Protein AF-0000000080311191 (afdb_homodimer)

pLDDT: mean 95.96, std 3.62, range [66.81, 98.94]

Organism: NCBI:txid927083

Nearest PDB structures (foldseek):
  8jsv-assembly5_J  TM=9.341E-01  e=1.215E-24  Leptospira interrogans serovar Pomona
  3ky8-assembly1_B  TM=8.352E-01  e=1.636E-12  Shewanella loihica PV-4
  3jtw-assembly1_A-2  TM=8.014E-01  e=1.198E-12  Pediococcus pentosaceus ATCC 25745
  2gd9-assembly1_B  TM=8.438E-01  e=2.868E-12  Bacillus subtilis
  1d1g-assembly1_B  TM=8.052E-01  e=1.062E-11  Thermotoga maritima

Solvent-accessible surface area (backbone atoms only — not comparable to full-atom values): 21748 Å² total; per-residue (Å²): 110,22,42,34,31,38,39,40,46,26,30,66,65,30,34,43,60,70,54,43,15,50,76,69,57,45,71,95,75,36,81,65,32,3,52,49,40,80,49,67,45,68,57,50,48,51,52,53,50,56,58,56,71,49,54,61,30,36,45,28,20,54,69,46,42,54,55,46,57,72,45,44,80,73,50,72,57,78,80,37,72,59,38,48,48,65,58,62,33,45,33,38,30,52,42,92,81,61,82,76,50,84,51,64,54,38,39,55,52,70,80,57,62,70,62,46,48,60,53,48,28,60,73,36,78,46,26,41,34,28,57,60,23,65,74,51,43,53,56,38,57,72,64,70,58,57,45,32,38,39,42,36,34,33,46,32,36,57,36,65,69,57,46,76,61,48,79,69,38,72,55,26,22,40,42,55,77,45,74,51,69,30,95,65,29,32,40,38,34,35,33,30,65,73,49,66,68,62,67,34,64,64,66,80,129,111,21,41,34,33,38,39,41,46,25,30,66,66,30,33,41,59,71,55,42,15,50,76,71,56,45,71,95,74,36,80,65,31,3,54,49,40,81,49,67,47,68,56,48,48,50,52,52,50,56,57,56,71,50,54,60,31,37,47,29,17,52,69,44,42,55,55,45,58,72,45,43,79,73,50,71,58,79,81,36,72,59,37,49,47,64,59,61,31,46,33,38,30,52,41,91,82,60,82,74,50,85,51,65,56,38,41,53,52,71,81,58,62,69,62,46,49,58,52,49,28,61,73,36,78,47,25,41,35,28,58,60,21,64,75,51,44,54,57,38,57,72,64,70,58,58,46,33,39,38,41,35,34,33,44,32,36,59,37,64,69,55,45,77,62,49,81,69,38,73,55,26,22,39,41,56,77,45,73,51,69,31,94,66,29,32,41,39,34,34,33,29,65,72,48,68,68,61,66,33,65,64,67,80,130

Radius of gyration: 22.91 Å; Cα contacts (8 Å, |Δi|>4): 943; chains: 2; bounding box: 46×67×55 Å

Structure (mmCIF, N/CA/C/O backbone):
data_AF-0000000080311191-model_v1
#
loop_
_entity.id
_entity.type
_entity.pdbx_description
1 polymer 'Dihydrofolate reductase'
#
loop_
_atom_site.group_PDB
_atom_site.id
_atom_site.type_symbol
_atom_site.label_atom_id
_atom_site.label_alt_id
_atom_site.label_comp_id
_atom_site.label_asym_id
_atom_site.label_entity_id
_atom_site.label_seq_id
_atom_site.pdbx_PDB_ins_code
_atom_site.Cartn_x
_atom_site.Cartn_y
_atom_site.Cartn_z
_atom_site.occupancy
_atom_site.B_iso_or_equiv
_atom_site.auth_seq_id
_atom_site.auth_comp_id
_atom_site.auth_asym_id
_atom_site.auth_atom_id
_atom_site.pdbx_PDB_model_num
ATOM 1 N N . MET A 1 1 ? -13.078 -27.438 1.357 1 89.62 1 MET A N 1
ATOM 2 C CA . MET A 1 1 ? -12.82 -26.688 0.135 1 89.62 1 MET A CA 1
ATOM 3 C C . MET A 1 1 ? -11.516 -25.906 0.242 1 89.62 1 MET A C 1
ATOM 5 O O . MET A 1 1 ? -11.219 -25.328 1.286 1 89.62 1 MET A O 1
ATOM 9 N N . GLY A 1 2 ? -10.664 -26 -0.816 1 95.06 2 GLY A N 1
ATOM 10 C CA . GLY A 1 2 ? -9.391 -25.312 -0.801 1 95.06 2 GLY A CA 1
ATOM 11 C C . GLY A 1 2 ? -9.523 -23.797 -0.894 1 95.06 2 GLY A C 1
ATOM 12 O O . GLY A 1 2 ? -10.609 -23.281 -1.166 1 95.06 2 GLY A O 1
ATOM 13 N N . LYS A 1 3 ? -8.438 -23.109 -0.559 1 97.44 3 LYS A N 1
ATOM 14 C CA . LYS A 1 3 ? -8.383 -21.656 -0.643 1 97.44 3 LYS A CA 1
ATOM 15 C C . LYS A 1 3 ? -7.656 -21.203 -1.904 1 97.44 3 LYS A C 1
ATOM 17 O O . LYS A 1 3 ? -6.656 -21.797 -2.301 1 97.44 3 LYS A O 1
ATOM 22 N N . LEU A 1 4 ? -8.195 -20.172 -2.537 1 98.5 4 LEU A N 1
ATOM 23 C CA . LEU A 1 4 ? -7.441 -19.453 -3.568 1 98.5 4 LEU A CA 1
ATOM 24 C C . LEU A 1 4 ? -6.617 -18.328 -2.963 1 98.5 4 LEU A C 1
ATOM 26 O O . LEU A 1 4 ? -7.172 -17.391 -2.387 1 98.5 4 LEU A O 1
ATOM 30 N N . THR A 1 5 ? -5.297 -18.438 -3.074 1 98.69 5 THR A N 1
ATOM 31 C CA . THR A 1 5 ? -4.406 -17.438 -2.479 1 98.69 5 THR A CA 1
ATOM 32 C C . THR A 1 5 ? -3.576 -16.75 -3.553 1 98.69 5 THR A C 1
ATOM 34 O O . THR A 1 5 ? -3.188 -17.359 -4.543 1 98.69 5 THR A O 1
ATOM 37 N N . VAL A 1 6 ? -3.361 -15.477 -3.396 1 98.56 6 VAL A N 1
ATOM 38 C CA . VAL A 1 6 ? -2.59 -14.641 -4.316 1 98.56 6 VAL A CA 1
ATOM 39 C C . VAL A 1 6 ? -1.327 -14.141 -3.623 1 98.56 6 VAL A C 1
ATOM 41 O O . VAL A 1 6 ? -1.38 -13.688 -2.477 1 98.56 6 VAL A O 1
ATOM 44 N N . THR A 1 7 ? -0.216 -14.25 -4.27 1 98.75 7 THR A N 1
ATOM 45 C CA . THR A 1 7 ? 1.064 -13.758 -3.773 1 98.75 7 THR A CA 1
ATOM 46 C C . THR A 1 7 ? 1.664 -12.742 -4.746 1 98.75 7 THR A C 1
ATOM 48 O O . THR A 1 7 ? 1.815 -13.031 -5.934 1 98.75 7 THR A O 1
ATOM 51 N N . THR A 1 8 ? 1.991 -11.578 -4.246 1 98.31 8 THR A N 1
ATOM 52 C CA . THR A 1 8 ? 2.479 -10.523 -5.125 1 98.31 8 THR A CA 1
ATOM 53 C C . THR A 1 8 ? 3.598 -9.734 -4.449 1 98.31 8 THR A C 1
ATOM 55 O O . THR A 1 8 ? 3.562 -9.508 -3.238 1 98.31 8 THR A O 1
ATOM 58 N N . PHE A 1 9 ? 4.637 -9.414 -5.23 1 98.62 9 PHE A N 1
ATOM 59 C CA . PHE A 1 9 ? 5.566 -8.336 -4.906 1 98.62 9 PHE A CA 1
ATOM 60 C C . PHE A 1 9 ? 5.008 -6.988 -5.344 1 98.62 9 PHE A C 1
ATOM 62 O O . PHE A 1 9 ? 4.668 -6.805 -6.516 1 98.62 9 PHE A O 1
ATOM 69 N N . VAL A 1 10 ? 4.941 -6.078 -4.418 1 98.62 10 VAL A N 1
ATOM 70 C CA . VAL A 1 10 ? 4.273 -4.828 -4.762 1 98.62 10 VAL A CA 1
ATOM 71 C C . VAL A 1 10 ? 5.039 -3.65 -4.16 1 98.62 10 VAL A C 1
ATOM 73 O O . VAL A 1 10 ? 5.551 -3.742 -3.043 1 98.62 10 VAL A O 1
ATOM 76 N N . THR A 1 11 ? 5.141 -2.525 -4.906 1 98.5 11 THR A N 1
ATOM 77 C CA . THR A 1 11 ? 5.719 -1.29 -4.391 1 98.5 11 THR A CA 1
ATOM 78 C C . THR A 1 11 ? 4.73 -0.569 -3.477 1 98.5 11 THR A C 1
ATOM 80 O O . THR A 1 11 ? 3.568 -0.965 -3.377 1 98.5 11 THR A O 1
ATOM 83 N N . LEU A 1 12 ? 5.23 0.477 -2.836 1 97.94 12 LEU A N 1
ATOM 84 C CA . LEU A 1 12 ? 4.379 1.258 -1.944 1 97.94 12 LEU A CA 1
ATOM 85 C C . LEU A 1 12 ? 3.242 1.917 -2.719 1 97.94 12 LEU A C 1
ATOM 87 O O . LEU A 1 12 ? 2.15 2.111 -2.182 1 97.94 12 LEU A O 1
ATOM 91 N N . ASP A 1 13 ? 3.512 2.244 -3.99 1 97.44 13 ASP A N 1
ATOM 92 C CA . ASP A 1 13 ? 2.479 2.877 -4.805 1 97.44 13 ASP A CA 1
ATOM 93 C C . ASP A 1 13 ? 1.676 1.835 -5.582 1 97.44 13 ASP A C 1
ATOM 95 O O . ASP A 1 13 ? 0.903 2.18 -6.477 1 97.44 13 ASP A O 1
ATOM 99 N N . GLY A 1 14 ? 1.895 0.522 -5.352 1 97.44 14 GLY A N 1
ATOM 100 C CA . GLY A 1 14 ? 0.974 -0.515 -5.789 1 97.44 14 GLY A CA 1
ATOM 101 C C . GLY A 1 14 ? 1.412 -1.198 -7.07 1 97.44 14 GLY A C 1
ATOM 102 O O . GLY A 1 14 ? 0.668 -2.004 -7.637 1 97.44 14 GLY A O 1
ATOM 103 N N . VAL A 1 15 ? 2.607 -0.903 -7.578 1 97.06 15 VAL A N 1
ATOM 104 C CA . VAL A 1 15 ? 3.109 -1.522 -8.805 1 97.06 15 VAL A CA 1
ATOM 105 C C . VAL A 1 15 ? 3.6 -2.938 -8.5 1 97.06 15 VAL A C 1
ATOM 107 O O . VAL A 1 15 ? 4.328 -3.154 -7.531 1 97.06 15 VAL A O 1
ATOM 110 N N . MET A 1 16 ? 3.17 -3.881 -9.312 1 97.19 16 MET A N 1
ATOM 111 C CA . MET A 1 16 ? 3.566 -5.266 -9.078 1 97.19 16 MET A CA 1
ATOM 112 C C . MET A 1 16 ? 4.422 -5.789 -10.227 1 97.19 16 MET A C 1
ATOM 114 O O . MET A 1 16 ? 4.195 -5.434 -11.383 1 97.19 16 MET A O 1
ATOM 118 N N . GLN A 1 17 ? 5.449 -6.527 -9.945 1 94.69 17 GLN A N 1
ATOM 119 C CA . GLN A 1 17 ? 6.363 -7.16 -10.891 1 94.69 17 GLN A CA 1
ATOM 120 C C . GLN A 1 17 ? 6.941 -8.453 -10.32 1 94.69 17 GLN A C 1
ATOM 122 O O . GLN A 1 17 ? 6.945 -8.648 -9.102 1 94.69 17 GLN A O 1
ATOM 127 N N . GLY A 1 18 ? 7.34 -9.422 -11.188 1 94.56 18 GLY A N 1
ATOM 128 C CA . GLY A 1 18 ? 8.141 -10.555 -10.758 1 94.56 18 GLY A CA 1
ATOM 129 C C . GLY A 1 18 ? 9.547 -10.172 -10.336 1 94.56 18 GLY A C 1
ATOM 130 O O . GLY A 1 18 ? 9.984 -9.039 -10.57 1 94.56 18 GLY A O 1
ATOM 131 N N . PRO A 1 19 ? 10.211 -11.062 -9.703 1 93.44 19 PRO A N 1
ATOM 132 C CA . PRO A 1 19 ? 11.531 -10.766 -9.156 1 93.44 19 PRO A CA 1
ATOM 133 C C . PRO A 1 19 ? 12.656 -10.953 -10.172 1 93.44 19 PRO A C 1
ATOM 135 O O . PRO A 1 19 ? 13.828 -10.797 -9.836 1 93.44 19 PRO A O 1
ATOM 138 N N . GLY A 1 20 ? 12.383 -11.305 -11.406 1 90.69 20 GLY A N 1
ATOM 139 C CA . GLY A 1 20 ? 13.328 -11.805 -12.391 1 90.69 20 GLY A CA 1
ATOM 140 C C . GLY A 1 20 ? 14.469 -10.836 -12.656 1 90.69 20 GLY A C 1
ATOM 141 O O . GLY A 1 20 ? 15.633 -11.148 -12.383 1 90.69 20 GLY A O 1
ATOM 142 N N . GLY A 1 21 ? 14.141 -9.672 -13.289 1 94.25 21 GLY A N 1
ATOM 143 C CA . GLY A 1 21 ? 15.148 -8.695 -13.664 1 94.25 21 GLY A CA 1
ATOM 144 C C . GLY A 1 21 ? 14.602 -7.574 -14.523 1 94.25 21 GLY A C 1
ATOM 145 O O . GLY A 1 21 ? 13.398 -7.492 -14.758 1 94.25 21 GLY A O 1
ATOM 146 N N . PRO A 1 22 ? 15.578 -6.758 -14.984 1 94.75 22 PRO A N 1
ATOM 147 C CA . PRO A 1 22 ? 15.188 -5.543 -15.703 1 94.75 22 PRO A CA 1
ATOM 148 C C . PRO A 1 22 ? 14.43 -5.84 -17 1 94.75 22 PRO A C 1
ATOM 150 O O . PRO A 1 22 ? 13.594 -5.039 -17.422 1 94.75 22 PRO A O 1
ATOM 153 N N . ASP A 1 23 ? 14.664 -7.012 -17.578 1 92.88 23 ASP A N 1
ATOM 154 C CA . ASP A 1 23 ? 14.094 -7.262 -18.891 1 92.88 23 ASP A CA 1
ATOM 155 C C . ASP A 1 23 ? 12.992 -8.312 -18.812 1 92.88 23 ASP A C 1
ATOM 157 O O . ASP A 1 23 ? 12.508 -8.789 -19.844 1 92.88 23 ASP A O 1
ATOM 161 N N . GLU A 1 24 ? 12.578 -8.695 -17.656 1 92.31 24 GLU A N 1
ATOM 162 C CA . GLU A 1 24 ? 11.617 -9.781 -17.5 1 92.31 24 GLU A CA 1
ATOM 163 C C . GLU A 1 24 ? 10.266 -9.414 -18.125 1 92.31 24 GLU A C 1
ATOM 165 O O . GLU A 1 24 ? 9.602 -10.266 -18.719 1 92.31 24 GLU A O 1
ATOM 170 N N . ASP A 1 25 ? 9.859 -8.227 -18 1 93.31 25 ASP A N 1
ATOM 171 C CA . ASP A 1 25 ? 8.586 -7.727 -18.5 1 93.31 25 ASP A CA 1
ATOM 172 C C . ASP A 1 25 ? 8.672 -6.246 -18.859 1 93.31 25 ASP A C 1
ATOM 174 O O . ASP A 1 25 ? 8.562 -5.383 -17.984 1 93.31 25 ASP A O 1
ATOM 178 N N . ARG A 1 26 ? 8.734 -5.984 -20.094 1 93.81 26 ARG A N 1
ATOM 179 C CA . ARG A 1 26 ? 8.867 -4.621 -20.594 1 93.81 26 ARG A CA 1
ATOM 180 C C . ARG A 1 26 ? 7.555 -4.141 -21.203 1 93.81 26 ARG A C 1
ATOM 182 O O . ARG A 1 26 ? 7.508 -3.078 -21.828 1 93.81 26 ARG A O 1
ATOM 189 N N . ARG A 1 27 ? 6.559 -4.984 -21.156 1 90.81 27 ARG A N 1
ATOM 190 C CA . ARG A 1 27 ? 5.273 -4.621 -21.734 1 90.81 27 ARG A CA 1
ATOM 191 C C . ARG A 1 27 ? 4.801 -3.266 -21.219 1 90.81 27 ARG A C 1
ATOM 193 O O . ARG A 1 27 ? 5.113 -2.879 -20.094 1 90.81 27 ARG A O 1
ATOM 200 N N . ASP A 1 28 ? 4.102 -2.514 -22.047 1 91 28 ASP A N 1
ATOM 201 C CA . ASP A 1 28 ? 3.521 -1.198 -21.797 1 91 28 ASP A CA 1
ATOM 202 C C . ASP A 1 28 ? 4.605 -0.174 -21.469 1 91 28 ASP A C 1
ATOM 204 O O . ASP A 1 28 ? 4.379 0.748 -20.688 1 91 28 ASP A O 1
ATOM 208 N N . GLY A 1 29 ? 5.867 -0.418 -22 1 93.5 29 GLY A N 1
ATOM 209 C CA . GLY A 1 29 ? 6.957 0.531 -21.844 1 93.5 29 GLY A CA 1
ATOM 210 C C . GLY A 1 29 ? 7.547 0.541 -20.453 1 93.5 29 GLY A C 1
ATOM 211 O O . GLY A 1 29 ? 8.219 1.5 -20.062 1 93.5 29 GLY A O 1
ATOM 212 N N . PHE A 1 30 ? 7.332 -0.498 -19.703 1 96.31 30 PHE A N 1
ATOM 213 C CA . PHE A 1 30 ? 7.812 -0.556 -18.328 1 96.31 30 PHE A CA 1
ATOM 214 C C . PHE A 1 30 ? 9.336 -0.636 -18.297 1 96.31 30 PHE A C 1
ATOM 216 O O . PHE A 1 30 ? 9.938 -1.49 -18.953 1 96.31 30 PHE A O 1
ATOM 223 N N . THR A 1 31 ? 10.031 0.22 -17.438 1 95.62 31 THR A N 1
ATOM 224 C CA . THR A 1 31 ? 11.484 0.339 -17.5 1 95.62 31 THR A CA 1
ATOM 225 C C . THR A 1 31 ? 12.102 0.043 -16.141 1 95.62 31 THR A C 1
ATOM 227 O O . THR A 1 31 ? 13.297 0.238 -15.938 1 95.62 31 THR A O 1
ATOM 230 N N . HIS A 1 32 ? 11.305 -0.462 -15.195 1 97.06 32 HIS A N 1
ATOM 231 C CA . HIS A 1 32 ? 11.797 -0.554 -13.828 1 97.06 32 HIS A CA 1
ATOM 232 C C . HIS A 1 32 ? 11.891 -2.006 -13.367 1 97.06 32 HIS A C 1
ATOM 234 O O . HIS A 1 32 ? 11.781 -2.295 -12.172 1 97.06 32 HIS A O 1
ATOM 240 N N . GLY A 1 33 ? 11.984 -2.957 -14.312 1 96.94 33 GLY A N 1
ATOM 241 C CA . GLY A 1 33 ? 12.164 -4.352 -13.938 1 96.94 33 GLY A CA 1
ATOM 242 C C . GLY A 1 33 ? 13.391 -4.578 -13.078 1 96.94 33 GLY A C 1
ATOM 243 O O . GLY A 1 33 ? 14.414 -3.918 -13.258 1 96.94 33 GLY A O 1
ATOM 244 N N . GLY A 1 34 ? 13.281 -5.531 -12.133 1 97.75 34 GLY A N 1
ATOM 245 C CA . GLY A 1 34 ? 14.422 -5.902 -11.305 1 97.75 34 GLY A CA 1
ATOM 246 C C . GLY A 1 34 ? 14.461 -5.16 -9.977 1 97.75 34 GLY A C 1
ATOM 247 O O . GLY A 1 34 ? 15.375 -5.371 -9.172 1 97.75 34 GLY A O 1
ATOM 248 N N . TRP A 1 35 ? 13.469 -4.367 -9.672 1 97.94 35 TRP A N 1
ATOM 249 C CA . TRP A 1 35 ? 13.461 -3.531 -8.477 1 97.94 35 TRP A CA 1
ATOM 250 C C . TRP A 1 35 ? 13.312 -4.383 -7.215 1 97.94 35 TRP A C 1
ATOM 252 O O . TRP A 1 35 ? 13.602 -3.922 -6.109 1 97.94 35 TRP A O 1
ATOM 262 N N . VAL A 1 36 ? 12.93 -5.629 -7.305 1 98.25 36 VAL A N 1
ATOM 263 C CA . VAL A 1 36 ? 12.758 -6.547 -6.184 1 98.25 36 VAL A CA 1
ATOM 264 C C . VAL A 1 36 ? 14.125 -7 -5.676 1 98.25 36 VAL A C 1
ATOM 266 O O . VAL A 1 36 ? 14.32 -7.188 -4.473 1 98.25 36 VAL A O 1
ATOM 269 N N . VAL A 1 37 ? 15.07 -7.141 -6.504 1 98.06 37 VAL A N 1
ATOM 270 C CA . VAL A 1 37 ? 16.297 -7.906 -6.301 1 98.06 37 VAL A CA 1
ATOM 271 C C . VAL A 1 37 ? 17.109 -7.297 -5.16 1 98.06 37 VAL A C 1
ATOM 273 O O . VAL A 1 37 ? 17.547 -8.008 -4.254 1 98.06 37 VAL A O 1
ATOM 276 N N . PRO A 1 38 ? 17.25 -6.016 -5.07 1 97.69 38 PRO A N 1
ATOM 277 C CA . PRO A 1 38 ? 18.078 -5.434 -4.012 1 97.69 38 PRO A CA 1
ATOM 278 C C . PRO A 1 38 ? 17.516 -5.676 -2.615 1 97.69 38 PRO A C 1
ATOM 280 O O . PRO A 1 38 ? 18.219 -5.496 -1.617 1 97.69 38 PRO A O 1
ATOM 283 N N . TYR A 1 39 ? 16.297 -6.125 -2.557 1 98.19 39 TYR A N 1
ATOM 284 C CA . TYR A 1 39 ? 15.633 -6.215 -1.262 1 98.19 39 TYR A CA 1
ATOM 285 C C . TYR A 1 39 ? 15.461 -7.672 -0.839 1 98.19 39 TYR A C 1
ATOM 287 O O . TYR A 1 39 ? 14.945 -7.949 0.247 1 98.19 39 TYR A O 1
ATOM 295 N N . PHE A 1 40 ? 15.836 -8.547 -1.646 1 98 40 PHE A N 1
ATOM 296 C CA . PHE A 1 40 ? 15.539 -9.953 -1.392 1 98 40 PHE A CA 1
ATOM 297 C C . PHE A 1 40 ? 16.516 -10.531 -0.37 1 98 40 PHE A C 1
ATOM 299 O O . PHE A 1 40 ? 17.562 -11.062 -0.736 1 98 40 PHE A O 1
ATOM 306 N N . ASP A 1 41 ? 16.172 -10.531 0.887 1 98.12 41 ASP A N 1
ATOM 307 C CA . ASP A 1 41 ? 17 -11.086 1.96 1 98.12 41 ASP A CA 1
ATOM 308 C C . ASP A 1 41 ? 16.453 -12.422 2.443 1 98.12 41 ASP A C 1
ATOM 310 O O . ASP A 1 41 ? 15.547 -12.984 1.834 1 98.12 41 ASP A O 1
ATOM 314 N N . ASP A 1 42 ? 17 -12.969 3.502 1 98.12 42 ASP A N 1
ATOM 315 C CA . ASP A 1 42 ? 16.625 -14.297 3.998 1 98.12 42 ASP A CA 1
ATOM 316 C C . ASP A 1 42 ? 15.203 -14.289 4.559 1 98.12 42 ASP A C 1
ATOM 318 O O . ASP A 1 42 ? 14.469 -15.266 4.41 1 98.12 42 ASP A O 1
ATOM 322 N N . ALA A 1 43 ? 14.867 -13.219 5.215 1 98.5 43 ALA A N 1
ATOM 323 C CA . ALA A 1 43 ? 13.531 -13.125 5.801 1 98.5 43 ALA A CA 1
ATOM 324 C C . ALA A 1 43 ? 12.453 -13.164 4.723 1 98.5 43 ALA A C 1
ATOM 326 O O . ALA A 1 43 ? 11.445 -13.867 4.867 1 98.5 43 ALA A O 1
ATOM 327 N N . LEU A 1 44 ? 12.656 -12.398 3.676 1 98.31 44 LEU A N 1
ATOM 328 C CA . LEU A 1 44 ? 11.727 -12.414 2.551 1 98.31 44 LEU A CA 1
ATOM 329 C C . LEU A 1 44 ? 11.68 -13.805 1.912 1 98.31 44 LEU A C 1
ATOM 331 O O . LEU A 1 44 ? 10.602 -14.312 1.605 1 98.31 44 LEU A O 1
ATOM 335 N N . GLY A 1 45 ? 12.844 -14.344 1.704 1 98.06 45 GLY A N 1
ATOM 336 C CA . GLY A 1 45 ? 12.906 -15.695 1.175 1 98.06 45 GLY A CA 1
ATOM 337 C C . GLY A 1 45 ? 12.141 -16.703 2.018 1 98.06 45 GLY A C 1
ATOM 338 O O . GLY A 1 45 ? 11.414 -17.547 1.482 1 98.06 45 GLY A O 1
ATOM 339 N N . ALA A 1 46 ? 12.305 -16.641 3.297 1 98.38 46 ALA A N 1
ATOM 340 C CA . ALA A 1 46 ? 11.602 -17.547 4.207 1 98.38 46 ALA A CA 1
ATOM 341 C C . ALA A 1 46 ? 10.094 -17.375 4.09 1 98.38 46 ALA A C 1
ATOM 343 O O . ALA A 1 46 ? 9.344 -18.359 4.16 1 98.38 46 ALA A O 1
ATOM 344 N N . PHE A 1 47 ? 9.656 -16.188 3.979 1 98.69 47 PHE A N 1
ATOM 345 C CA . PHE A 1 47 ? 8.234 -15.922 3.783 1 98.69 47 PHE A CA 1
ATOM 346 C C . PHE A 1 47 ? 7.73 -16.578 2.506 1 98.69 47 PHE A C 1
ATOM 348 O O . PHE A 1 47 ? 6.688 -17.234 2.512 1 98.69 47 PHE A O 1
ATOM 355 N N . VAL A 1 48 ? 8.453 -16.406 1.386 1 98.38 48 VAL A N 1
ATOM 356 C CA . VAL A 1 48 ? 8.078 -17 0.101 1 98.38 48 VAL A CA 1
ATOM 357 C C . VAL A 1 48 ? 8.055 -18.516 0.213 1 98.38 48 VAL A C 1
ATOM 359 O O . VAL A 1 48 ? 7.105 -19.156 -0.227 1 98.38 48 VAL A O 1
ATOM 362 N N . VAL A 1 49 ? 9.047 -19.062 0.841 1 98.31 49 VAL A N 1
ATOM 363 C CA . VAL A 1 49 ? 9.117 -20.5 1.022 1 98.31 49 VAL A CA 1
ATOM 364 C C . VAL A 1 49 ? 7.926 -20.984 1.845 1 98.31 49 VAL A C 1
ATOM 366 O O . VAL A 1 49 ? 7.34 -22.031 1.551 1 98.31 49 VAL A O 1
ATOM 369 N N . ASP A 1 50 ? 7.594 -20.281 2.873 1 98.5 50 ASP A N 1
ATOM 370 C CA . ASP A 1 50 ? 6.434 -20.625 3.689 1 98.5 50 ASP A CA 1
ATOM 371 C C . ASP A 1 50 ? 5.164 -20.656 2.846 1 98.5 50 ASP A C 1
ATOM 373 O O . ASP A 1 50 ? 4.34 -21.562 2.996 1 98.5 50 ASP A O 1
ATOM 377 N N . VAL A 1 51 ? 4.957 -19.703 1.967 1 98.5 51 VAL A N 1
ATOM 378 C CA . VAL A 1 51 ? 3.805 -19.688 1.07 1 98.5 51 VAL A CA 1
ATOM 379 C C . VAL A 1 51 ? 3.795 -20.953 0.22 1 98.5 51 VAL A C 1
ATOM 381 O O . VAL A 1 51 ? 2.781 -21.641 0.148 1 98.5 51 VAL A O 1
ATOM 384 N N . PHE A 1 52 ? 4.898 -21.266 -0.366 1 98.38 52 PHE A N 1
ATOM 385 C CA . PHE A 1 52 ? 4.992 -22.406 -1.271 1 98.38 52 PHE A CA 1
ATOM 386 C C . PHE A 1 52 ? 4.781 -23.719 -0.517 1 98.38 52 PHE A C 1
ATOM 388 O O . PHE A 1 52 ? 4.387 -24.719 -1.107 1 98.38 52 PHE A O 1
ATOM 395 N N . SER A 1 53 ? 5.062 -23.734 0.736 1 98 53 SER A N 1
ATOM 396 C CA . SER A 1 53 ? 4.934 -24.953 1.522 1 98 53 SER A CA 1
ATOM 397 C C . SER A 1 53 ? 3.479 -25.391 1.638 1 98 53 SER A C 1
ATOM 399 O O . SER A 1 53 ? 3.193 -26.547 1.943 1 98 53 SER A O 1
ATOM 401 N N . ARG A 1 54 ? 2.545 -24.547 1.304 1 98.06 54 ARG A N 1
ATOM 402 C CA . ARG A 1 54 ? 1.125 -24.781 1.531 1 98.06 54 ARG A CA 1
ATOM 403 C C . ARG A 1 54 ? 0.415 -25.141 0.229 1 98.06 54 ARG A C 1
ATOM 405 O O . ARG A 1 54 ? -0.78 -25.438 0.23 1 98.06 54 ARG A O 1
ATOM 412 N N . VAL A 1 55 ? 1.095 -25.219 -0.838 1 98.5 55 VAL A N 1
ATOM 413 C CA . VAL A 1 55 ? 0.481 -25.266 -2.162 1 98.5 55 VAL A CA 1
ATOM 414 C C . VAL A 1 55 ? 0.049 -26.688 -2.492 1 98.5 55 VAL A C 1
ATOM 416 O O . VAL A 1 55 ? 0.769 -27.641 -2.199 1 98.5 55 VAL A O 1
ATOM 419 N N . ASP A 1 56 ? -1.172 -26.812 -3.072 1 98.56 56 ASP A N 1
ATOM 420 C CA . ASP A 1 56 ? -1.594 -28.062 -3.723 1 98.56 56 ASP A CA 1
ATOM 421 C C . ASP A 1 56 ? -1.466 -27.953 -5.238 1 98.56 56 ASP A C 1
ATOM 423 O O . ASP A 1 56 ? -1.182 -28.938 -5.914 1 98.56 56 ASP A O 1
ATOM 427 N N . ALA A 1 57 ? -1.747 -26.781 -5.742 1 98.75 57 ALA A N 1
ATOM 428 C CA . ALA A 1 57 ? -1.724 -26.547 -7.184 1 98.75 57 ALA A CA 1
ATOM 429 C C . ALA A 1 57 ? -1.562 -25.047 -7.48 1 98.75 57 ALA A C 1
ATOM 431 O O . ALA A 1 57 ? -1.774 -24.219 -6.605 1 98.75 57 ALA A O 1
ATOM 432 N N . PHE A 1 58 ? -1.228 -24.828 -8.727 1 98.75 58 PHE A N 1
ATOM 433 C CA . PHE A 1 58 ? -1.008 -23.453 -9.156 1 98.75 58 PHE A CA 1
ATOM 434 C C . PHE A 1 58 ? -2.045 -23.047 -10.195 1 98.75 58 PHE A C 1
ATOM 436 O O . PHE A 1 58 ? -2.494 -23.875 -10.992 1 98.75 58 PHE A O 1
ATOM 443 N N . LEU A 1 59 ? -2.461 -21.812 -10.148 1 98.75 59 LEU A N 1
ATOM 444 C CA . LEU A 1 59 ? -3.26 -21.125 -11.148 1 98.75 59 LEU A CA 1
ATOM 445 C C . LEU A 1 59 ? -2.502 -19.922 -11.719 1 98.75 59 LEU A C 1
ATOM 447 O O . LEU A 1 59 ? -2.26 -18.938 -11.016 1 98.75 59 LEU A O 1
ATOM 451 N N . LEU A 1 60 ? -2.121 -20 -13 1 98.44 60 LEU A N 1
ATOM 452 C CA . LEU A 1 60 ? -1.227 -19 -13.586 1 98.44 60 LEU A CA 1
ATOM 453 C C . LEU A 1 60 ? -1.854 -18.359 -14.82 1 98.44 60 LEU A C 1
ATOM 455 O O . LEU A 1 60 ? -2.498 -19.047 -15.617 1 98.44 60 LEU A O 1
ATOM 459 N N . GLY A 1 61 ? -1.69 -17.031 -14.898 1 97.5 61 GLY A N 1
ATOM 460 C CA . GLY A 1 61 ? -1.92 -16.406 -16.188 1 97.5 61 GLY A CA 1
ATOM 461 C C . GLY A 1 61 ? -0.874 -16.781 -17.234 1 97.5 61 GLY A C 1
ATOM 462 O O . GLY A 1 61 ? 0.203 -17.266 -16.891 1 97.5 61 GLY A O 1
ATOM 463 N N . ARG A 1 62 ? -1.134 -16.438 -18.438 1 96.12 62 ARG A N 1
ATOM 464 C CA . ARG A 1 62 ? -0.309 -16.875 -19.562 1 96.12 62 ARG A CA 1
ATOM 465 C C . ARG A 1 62 ? 1.113 -16.344 -19.438 1 96.12 62 ARG A C 1
ATOM 467 O O . ARG A 1 62 ? 2.08 -17.094 -19.531 1 96.12 62 ARG A O 1
ATOM 474 N N . PHE A 1 63 ? 1.26 -15.094 -19.234 1 95.19 63 PHE A N 1
ATOM 475 C CA . PHE A 1 63 ? 2.584 -14.484 -19.172 1 95.19 63 PHE A CA 1
ATOM 476 C C . PHE A 1 63 ? 3.412 -15.102 -18.047 1 95.19 63 PHE A C 1
ATOM 478 O O . PHE A 1 63 ? 4.578 -15.445 -18.25 1 95.19 63 PHE A O 1
ATOM 485 N N . THR A 1 64 ? 2.836 -15.195 -16.844 1 96.69 64 THR A N 1
ATOM 486 C CA . THR A 1 64 ? 3.541 -15.797 -15.711 1 96.69 64 THR A CA 1
ATOM 487 C C . THR A 1 64 ? 3.904 -17.25 -16.016 1 96.69 64 THR A C 1
ATOM 489 O O . THR A 1 64 ? 5.02 -17.688 -15.719 1 96.69 64 THR A O 1
ATOM 492 N N . TYR A 1 65 ? 2.977 -17.969 -16.625 1 97.44 65 TYR A N 1
ATOM 493 C CA . TYR A 1 65 ? 3.273 -19.344 -17 1 97.44 65 TYR A CA 1
ATOM 494 C C . TYR A 1 65 ? 4.496 -19.406 -17.906 1 97.44 65 TYR A C 1
ATOM 496 O O . TYR A 1 65 ? 5.422 -20.188 -17.672 1 97.44 65 TYR A O 1
ATOM 504 N N . ASP A 1 66 ? 4.484 -18.594 -18.969 1 96.06 66 ASP A N 1
ATOM 505 C CA . ASP A 1 66 ? 5.586 -18.609 -19.922 1 96.06 66 ASP A CA 1
ATOM 506 C C . ASP A 1 66 ? 6.914 -18.297 -19.234 1 96.06 66 ASP A C 1
ATOM 508 O O . ASP A 1 66 ? 7.926 -18.938 -19.5 1 96.06 66 ASP A O 1
ATOM 512 N N . THR A 1 67 ? 6.895 -17.344 -18.391 1 95.06 67 THR A N 1
ATOM 513 C CA . THR A 1 67 ? 8.094 -16.953 -17.672 1 95.06 67 THR A CA 1
ATOM 514 C C . THR A 1 67 ? 8.578 -18.078 -16.766 1 95.06 67 THR A C 1
ATOM 516 O O . THR A 1 67 ? 9.773 -18.391 -16.734 1 95.06 67 THR A O 1
ATOM 519 N N . PHE A 1 68 ? 7.641 -18.688 -15.992 1 96.81 68 PHE A N 1
ATOM 520 C CA . PHE A 1 68 ? 7.988 -19.781 -15.109 1 96.81 68 PHE A CA 1
ATOM 521 C C . PHE A 1 68 ? 8.516 -20.969 -15.898 1 96.81 68 PHE A C 1
ATOM 523 O O . PHE A 1 68 ? 9.539 -21.562 -15.547 1 96.81 68 PHE A O 1
ATOM 530 N N . ALA A 1 69 ? 7.859 -21.297 -16.984 1 96.25 69 ALA A N 1
ATOM 531 C CA . ALA A 1 69 ? 8.219 -22.453 -17.797 1 96.25 69 ALA A CA 1
ATOM 532 C C . ALA A 1 69 ? 9.617 -22.312 -18.375 1 96.25 69 ALA A C 1
ATOM 534 O O . ALA A 1 69 ? 10.32 -23.297 -18.594 1 96.25 69 ALA A O 1
ATOM 535 N N . ALA A 1 70 ? 9.984 -21.109 -18.625 1 93.81 70 ALA A N 1
ATOM 536 C CA . ALA A 1 70 ? 11.297 -20.844 -19.203 1 93.81 70 ALA A CA 1
ATOM 537 C C . ALA A 1 70 ? 12.391 -20.953 -18.141 1 93.81 70 ALA A C 1
ATOM 539 O O . ALA A 1 70 ? 13.547 -21.219 -18.453 1 93.81 70 ALA A O 1
ATOM 540 N N . HIS A 1 71 ? 12.055 -20.859 -16.859 1 94.44 71 HIS A N 1
ATOM 541 C CA . HIS A 1 71 ? 13.055 -20.703 -15.812 1 94.44 71 HIS A CA 1
ATOM 542 C C . HIS A 1 71 ? 13.109 -21.953 -14.922 1 94.44 71 HIS A C 1
ATOM 544 O O . HIS A 1 71 ? 14.172 -22.547 -14.75 1 94.44 71 HIS A O 1
ATOM 550 N N . TRP A 1 72 ? 12.039 -22.375 -14.453 1 95.81 72 TRP A N 1
ATOM 551 C CA . TRP A 1 72 ? 12.016 -23.25 -13.281 1 95.81 72 TRP A CA 1
ATOM 552 C C . TRP A 1 72 ? 12.422 -24.672 -13.656 1 95.81 72 TRP A C 1
ATOM 554 O O . TRP A 1 72 ? 13.055 -25.359 -12.859 1 95.81 72 TRP A O 1
ATOM 564 N N . PRO A 1 73 ? 12.109 -25.172 -14.906 1 95.06 73 PRO A N 1
ATOM 565 C CA . PRO A 1 73 ? 12.625 -26.484 -15.273 1 95.06 73 PRO A CA 1
ATOM 566 C C . PRO A 1 73 ? 14.148 -26.547 -15.266 1 95.06 73 PRO A C 1
ATOM 568 O O . PRO A 1 73 ? 14.727 -27.641 -15.18 1 95.06 73 PRO A O 1
ATOM 571 N N . ARG A 1 74 ? 14.742 -25.359 -15.258 1 94.44 74 ARG A N 1
ATOM 572 C CA . ARG A 1 74 ? 16.203 -25.281 -15.297 1 94.44 74 ARG A CA 1
ATOM 573 C C . ARG A 1 74 ? 16.781 -25.25 -13.883 1 94.44 74 ARG A C 1
ATOM 575 O O . ARG A 1 74 ? 18 -25.328 -13.711 1 94.44 74 ARG A O 1
ATOM 582 N N . VAL A 1 75 ? 16 -25.094 -12.898 1 93.81 75 VAL A N 1
ATOM 583 C CA . VAL A 1 75 ? 16.438 -25.156 -11.508 1 93.81 75 VAL A CA 1
ATOM 584 C C . VAL A 1 75 ? 16.312 -26.578 -10.992 1 93.81 75 VAL A C 1
ATOM 586 O O . VAL A 1 75 ? 15.234 -27 -10.539 1 93.81 75 VAL A O 1
ATOM 589 N N . THR A 1 76 ? 17.438 -27.344 -10.961 1 89.81 76 THR A N 1
ATOM 590 C CA . THR A 1 76 ? 17.359 -28.797 -10.812 1 89.81 76 THR A CA 1
ATOM 591 C C . THR A 1 76 ? 17.781 -29.219 -9.406 1 89.81 76 THR A C 1
ATOM 593 O O . THR A 1 76 ? 17.719 -30.391 -9.062 1 89.81 76 THR A O 1
ATOM 596 N N . ASP A 1 77 ? 18.219 -28.219 -8.57 1 92.94 77 ASP A N 1
ATOM 597 C CA . ASP A 1 77 ? 18.516 -28.562 -7.188 1 92.94 77 ASP A CA 1
ATOM 598 C C . ASP A 1 77 ? 17.297 -29.172 -6.496 1 92.94 77 ASP A C 1
ATOM 600 O O . ASP A 1 77 ? 16.297 -28.469 -6.273 1 92.94 77 ASP A O 1
ATOM 604 N N . PRO A 1 78 ? 17.375 -30.406 -6.18 1 90.38 78 PRO A N 1
ATOM 605 C CA . PRO A 1 78 ? 16.203 -31.047 -5.578 1 90.38 78 PRO A CA 1
ATOM 606 C C . PRO A 1 78 ? 15.844 -30.484 -4.211 1 90.38 78 PRO A C 1
ATOM 608 O O . PRO A 1 78 ? 14.742 -30.703 -3.711 1 90.38 78 PRO A O 1
ATOM 611 N N . ASN A 1 79 ? 16.766 -29.734 -3.611 1 93.81 79 ASN A N 1
ATOM 612 C CA . ASN A 1 79 ? 16.516 -29.172 -2.285 1 93.81 79 ASN A CA 1
ATOM 613 C C . ASN A 1 79 ? 15.93 -27.766 -2.371 1 93.81 79 ASN A C 1
ATOM 615 O O . ASN A 1 79 ? 15.609 -27.156 -1.348 1 93.81 79 ASN A O 1
ATOM 619 N N . ASP A 1 80 ? 15.797 -27.328 -3.557 1 96 80 ASP A N 1
ATOM 620 C CA . ASP A 1 80 ? 15.125 -26.047 -3.709 1 96 80 ASP A CA 1
ATOM 621 C C . ASP A 1 80 ? 13.625 -26.172 -3.461 1 96 80 ASP A C 1
ATOM 623 O O . ASP A 1 80 ? 12.906 -26.781 -4.262 1 96 80 ASP A O 1
ATOM 627 N N . PRO A 1 81 ? 13.172 -25.578 -2.389 1 96.12 81 PRO A N 1
ATOM 628 C CA . PRO A 1 81 ? 11.781 -25.812 -1.986 1 96.12 81 PRO A CA 1
ATOM 629 C C . PRO A 1 81 ? 10.773 -25.219 -2.963 1 96.12 81 PRO A C 1
ATOM 631 O O . PRO A 1 81 ? 9.625 -25.688 -3.033 1 96.12 81 PRO A O 1
ATOM 634 N N . ILE A 1 82 ? 11.156 -24.234 -3.689 1 97 82 ILE A N 1
ATOM 635 C CA . ILE A 1 82 ? 10.258 -23.594 -4.637 1 97 82 ILE A CA 1
ATOM 636 C C . ILE A 1 82 ? 10.227 -24.375 -5.945 1 97 82 ILE A C 1
ATOM 638 O O . ILE A 1 82 ? 9.156 -24.734 -6.438 1 97 82 ILE A O 1
ATOM 642 N N . ALA A 1 83 ? 11.383 -24.688 -6.477 1 96.38 83 ALA A N 1
ATOM 643 C CA . ALA A 1 83 ? 11.492 -25.438 -7.727 1 96.38 83 ALA A CA 1
ATOM 644 C C . ALA A 1 83 ? 10.836 -26.797 -7.602 1 96.38 83 ALA A C 1
ATOM 646 O O . ALA A 1 83 ? 10.148 -27.25 -8.523 1 96.38 83 ALA A O 1
ATOM 647 N N . ALA A 1 84 ? 11.039 -27.469 -6.477 1 96.44 84 ALA A N 1
ATOM 648 C CA . ALA A 1 84 ? 10.469 -28.797 -6.258 1 96.44 84 ALA A CA 1
ATOM 649 C C . ALA A 1 84 ? 8.945 -28.766 -6.402 1 96.44 84 ALA A C 1
ATOM 651 O O . ALA A 1 84 ? 8.359 -29.641 -7.02 1 96.44 84 ALA A O 1
ATOM 652 N N . LYS A 1 85 ? 8.352 -27.719 -5.863 1 97.25 85 LYS A N 1
ATOM 653 C CA . LYS A 1 85 ? 6.898 -27.594 -5.918 1 97.25 85 LYS A CA 1
ATOM 654 C C . LYS A 1 85 ? 6.43 -27.203 -7.316 1 97.25 85 LYS A C 1
ATOM 656 O O . LYS A 1 85 ? 5.547 -27.859 -7.883 1 97.25 85 LYS A O 1
ATOM 661 N N . LEU A 1 86 ? 7.062 -26.172 -7.887 1 97.62 86 LEU A N 1
ATOM 662 C CA . LEU A 1 86 ? 6.648 -25.656 -9.188 1 97.62 86 LEU A CA 1
ATOM 663 C C . LEU A 1 86 ? 6.805 -26.719 -10.266 1 97.62 86 LEU A C 1
ATOM 665 O O . LEU A 1 86 ? 5.961 -26.844 -11.156 1 97.62 86 LEU A O 1
ATOM 669 N N . ASN A 1 87 ? 7.82 -27.516 -10.164 1 96.69 87 ASN A N 1
ATOM 670 C CA . ASN A 1 87 ? 8.109 -28.484 -11.219 1 96.69 87 ASN A CA 1
ATOM 671 C C . ASN A 1 87 ? 7.305 -29.766 -11.039 1 96.69 87 ASN A C 1
ATOM 673 O O . ASN A 1 87 ? 7.156 -30.547 -11.984 1 96.69 87 ASN A O 1
ATOM 677 N N . ALA A 1 88 ? 6.723 -29.984 -9.898 1 96.25 88 ALA A N 1
ATOM 678 C CA . ALA A 1 88 ? 6.086 -31.281 -9.641 1 96.25 88 ALA A CA 1
ATOM 679 C C . ALA A 1 88 ? 4.566 -31.141 -9.617 1 96.25 88 ALA A C 1
ATOM 681 O O . ALA A 1 88 ? 3.85 -32.094 -9.977 1 96.25 88 ALA A O 1
ATOM 682 N N . LEU A 1 89 ? 4.02 -30.078 -9.18 1 97.81 89 LEU A N 1
ATOM 683 C CA . LEU A 1 89 ? 2.6 -29.984 -8.852 1 97.81 89 LEU A CA 1
ATOM 684 C C . LEU A 1 89 ? 1.803 -29.484 -10.055 1 97.81 89 LEU A C 1
ATOM 686 O O . LEU A 1 89 ? 2.361 -28.859 -10.961 1 97.81 89 LEU A O 1
ATOM 690 N N . PRO A 1 90 ? 0.5 -29.672 -10.023 1 98.44 90 PRO A N 1
ATOM 691 C CA . PRO A 1 90 ? -0.344 -29.234 -11.133 1 98.44 90 PRO A CA 1
ATOM 692 C C . PRO A 1 90 ? -0.331 -27.734 -11.336 1 98.44 90 PRO A C 1
ATOM 694 O O . PRO A 1 90 ? -0.35 -26.969 -10.359 1 98.44 90 PRO A O 1
ATOM 697 N N . LYS A 1 91 ? -0.253 -27.359 -12.594 1 98.5 91 LYS A N 1
ATOM 698 C CA . LYS A 1 91 ? -0.393 -25.969 -13.016 1 98.5 91 LYS A CA 1
ATOM 699 C C . LYS A 1 91 ? -1.567 -25.797 -13.977 1 98.5 91 LYS A C 1
ATOM 701 O O . LYS A 1 91 ? -1.588 -26.406 -15.055 1 98.5 91 LYS A O 1
ATOM 706 N N . HIS A 1 92 ? -2.518 -24.984 -13.57 1 98.31 92 HIS A N 1
ATOM 707 C CA . HIS A 1 92 ? -3.645 -24.625 -14.422 1 98.31 92 HIS A CA 1
ATOM 708 C C . HIS A 1 92 ? -3.445 -23.25 -15.039 1 98.31 92 HIS A C 1
ATOM 710 O O . HIS A 1 92 ? -3.326 -22.25 -14.32 1 98.31 92 HIS A O 1
ATOM 716 N 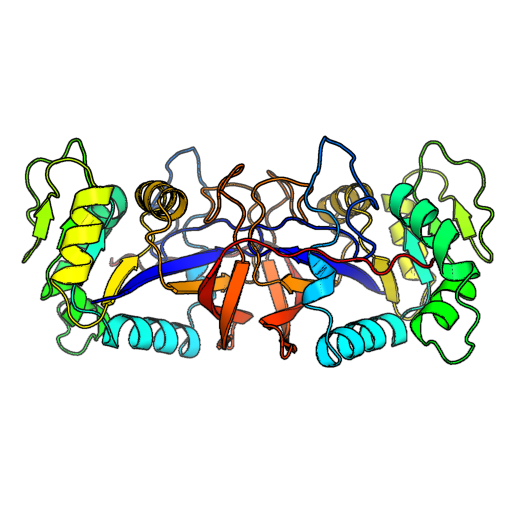N . VAL A 1 93 ? -3.441 -23.203 -16.344 1 98.38 93 VAL A N 1
ATOM 717 C CA . VAL A 1 93 ? -3.104 -21.969 -17.047 1 98.38 93 VAL A CA 1
ATOM 718 C C . VAL A 1 93 ? -4.375 -21.312 -17.594 1 98.38 93 VAL A C 1
ATOM 720 O O . VAL A 1 93 ? -5.109 -21.938 -18.375 1 98.38 93 VAL A O 1
ATOM 723 N N . ALA A 1 94 ? -4.668 -20.125 -17.156 1 97.5 94 ALA A N 1
ATOM 724 C CA . ALA A 1 94 ? -5.77 -19.328 -17.688 1 97.5 94 ALA A CA 1
ATOM 725 C C . ALA A 1 94 ? -5.332 -18.562 -18.938 1 97.5 94 ALA A C 1
ATOM 727 O O . ALA A 1 94 ? -4.609 -17.562 -18.828 1 97.5 94 ALA A O 1
ATOM 728 N N . SER A 1 95 ? -5.754 -18.969 -20.062 1 94.31 95 SER A N 1
ATOM 729 C CA . SER A 1 95 ? -5.406 -18.359 -21.344 1 94.31 95 SER A CA 1
ATOM 730 C C . SER A 1 95 ? -6.492 -18.594 -22.375 1 94.31 95 SER A C 1
ATOM 732 O O . SER A 1 95 ? -7.055 -19.688 -22.453 1 94.31 95 SER A O 1
ATOM 734 N N . ARG A 1 96 ? -6.742 -17.562 -23.125 1 88.62 96 ARG A N 1
ATOM 735 C CA . ARG A 1 96 ? -7.73 -17.703 -24.188 1 88.62 96 ARG A CA 1
ATOM 736 C C . ARG A 1 96 ? -7.074 -18.156 -25.484 1 88.62 96 ARG A C 1
ATOM 738 O O . ARG A 1 96 ? -7.746 -18.672 -26.375 1 88.62 96 ARG A O 1
ATOM 745 N N . SER A 1 97 ? -5.777 -17.938 -25.578 1 87.75 97 SER A N 1
ATOM 746 C CA . SER A 1 97 ? -5.105 -18.188 -26.844 1 87.75 97 SER A CA 1
ATOM 747 C C . SER A 1 97 ? -4.277 -19.469 -26.797 1 87.75 97 SER A C 1
ATOM 749 O O . SER A 1 97 ? -4.035 -20.094 -27.828 1 87.75 97 SER A O 1
ATOM 751 N N . MET A 1 98 ? -3.883 -19.859 -25.672 1 88.56 98 MET A N 1
ATOM 752 C CA . MET A 1 98 ? -3.039 -21.047 -25.516 1 88.56 98 MET A CA 1
ATOM 753 C C . MET A 1 98 ? -3.869 -22.328 -25.609 1 88.56 98 MET A C 1
ATOM 755 O O . MET A 1 98 ? -4.926 -22.422 -24.984 1 88.56 98 MET A O 1
ATOM 759 N N . ARG A 1 99 ? -3.311 -23.219 -26.391 1 87.25 99 ARG A N 1
ATOM 760 C CA . ARG A 1 99 ? -4.059 -24.469 -26.578 1 87.25 99 ARG A CA 1
ATOM 761 C C . ARG A 1 99 ? -3.414 -25.609 -25.812 1 87.25 99 ARG A C 1
ATOM 763 O O . ARG A 1 99 ? -4.102 -26.531 -25.375 1 87.25 99 ARG A O 1
ATOM 770 N N . GLU A 1 100 ? -2.143 -25.5 -25.688 1 89.62 100 GLU A N 1
ATOM 771 C CA . GLU A 1 100 ? -1.422 -26.547 -24.969 1 89.62 100 GLU A CA 1
ATOM 772 C C . GLU A 1 100 ? -0.337 -25.969 -24.078 1 89.62 100 GLU A C 1
ATOM 774 O O . GLU A 1 100 ? 0.303 -24.969 -24.438 1 89.62 100 GLU A O 1
ATOM 779 N N . ALA A 1 101 ? -0.147 -26.578 -22.906 1 91.81 101 ALA A N 1
ATOM 780 C CA . ALA A 1 101 ? 0.912 -26.234 -21.953 1 91.81 101 ALA A CA 1
ATOM 781 C C . ALA A 1 101 ? 1.966 -27.328 -21.891 1 91.81 101 ALA A C 1
ATOM 783 O O . ALA A 1 101 ? 1.657 -28.484 -21.562 1 91.81 101 ALA A O 1
ATOM 784 N N . SER A 1 102 ? 3.209 -27.016 -22.141 1 91.81 102 SER A N 1
ATOM 785 C CA . SER A 1 102 ? 4.227 -28.031 -22.375 1 91.81 102 SER A CA 1
ATOM 786 C C . SER A 1 102 ? 5.004 -28.328 -21.094 1 91.81 102 SER A C 1
ATOM 788 O O . SER A 1 102 ? 5.668 -29.359 -20.984 1 91.81 102 SER A O 1
ATOM 790 N N . TRP A 1 103 ? 4.977 -27.359 -20.156 1 95.06 103 TRP A N 1
ATOM 791 C CA . TRP A 1 103 ? 5.676 -27.594 -18.891 1 95.06 103 TRP A CA 1
ATOM 792 C C . TRP A 1 103 ? 5.023 -28.734 -18.109 1 95.06 103 TRP A C 1
ATOM 794 O O . TRP A 1 103 ? 3.799 -28.875 -18.125 1 95.06 103 TRP A O 1
ATOM 804 N N . ASN A 1 104 ? 5.809 -29.641 -17.5 1 92.25 104 ASN A N 1
ATOM 805 C CA . ASN A 1 104 ? 5.324 -30.797 -16.766 1 92.25 104 ASN A CA 1
ATOM 806 C C . ASN A 1 104 ? 4.141 -30.422 -15.867 1 92.25 104 ASN A C 1
ATOM 808 O O . ASN A 1 104 ? 4.156 -29.391 -15.203 1 92.25 104 ASN A O 1
ATOM 812 N N . ALA A 1 105 ? 3.061 -31.344 -15.883 1 96.5 105 ALA A N 1
ATOM 813 C CA . ALA A 1 105 ? 1.896 -31.25 -15 1 96.5 105 ALA A CA 1
ATOM 814 C C . ALA A 1 105 ? 1.149 -29.938 -15.227 1 96.5 105 ALA A C 1
ATOM 816 O O . ALA A 1 105 ? 0.701 -29.297 -14.266 1 96.5 105 ALA A O 1
ATOM 817 N N . SER A 1 106 ? 1.039 -29.484 -16.469 1 97.5 106 SER A N 1
ATOM 818 C CA . SER A 1 106 ? 0.336 -28.25 -16.781 1 97.5 106 SER A CA 1
ATOM 819 C C . SER A 1 106 ? -0.873 -28.516 -17.672 1 97.5 106 SER A C 1
ATOM 821 O O . SER A 1 106 ? -0.848 -29.422 -18.516 1 97.5 106 SER A O 1
ATOM 823 N N . SER A 1 107 ? -1.875 -27.781 -17.5 1 96.69 107 SER A N 1
ATOM 824 C CA . SER A 1 107 ? -3.064 -27.844 -18.344 1 96.69 107 SER A CA 1
ATOM 825 C C . SER A 1 107 ? -3.656 -26.453 -18.562 1 96.69 107 SER A C 1
ATOM 827 O O . SER A 1 107 ? -3.553 -25.594 -17.688 1 96.69 107 SER A O 1
ATOM 829 N N . VAL A 1 108 ? -4.281 -26.266 -19.688 1 97.5 108 VAL A N 1
ATOM 830 C CA . VAL A 1 108 ? -4.941 -25 -20 1 97.5 108 VAL A CA 1
ATOM 831 C C . VAL A 1 108 ? -6.41 -25.062 -19.578 1 97.5 108 VAL A C 1
ATOM 833 O O . VAL A 1 108 ? -7.102 -26.047 -19.875 1 97.5 108 VAL A O 1
ATOM 836 N N . ILE A 1 109 ? -6.859 -24.078 -18.828 1 96 109 ILE A N 1
ATOM 837 C CA . ILE A 1 109 ? -8.266 -24.016 -18.422 1 96 109 ILE A CA 1
ATOM 838 C C . ILE A 1 109 ? -9.141 -23.812 -19.656 1 96 109 ILE A C 1
ATOM 840 O O . ILE A 1 109 ? -8.859 -22.938 -20.484 1 96 109 ILE A O 1
ATOM 844 N N . GLN A 1 110 ? -10.125 -24.594 -19.719 1 90.12 110 GLN A N 1
ATOM 845 C CA . GLN A 1 110 ? -11.102 -24.484 -20.797 1 90.12 110 GLN A CA 1
ATOM 846 C C . GLN A 1 110 ? -12.359 -23.75 -20.328 1 90.12 110 GLN A C 1
ATOM 848 O O . GLN A 1 110 ? -12.805 -23.953 -19.188 1 90.12 110 GLN A O 1
ATOM 853 N N . GLY A 1 111 ? -12.906 -22.922 -21.156 1 90.56 111 GLY A N 1
ATOM 854 C CA . GLY A 1 111 ? -14.156 -22.266 -20.828 1 90.56 111 GLY A CA 1
ATOM 855 C C . GLY A 1 111 ? -13.984 -21.047 -19.938 1 90.56 111 GLY A C 1
ATOM 856 O O . GLY A 1 111 ? -12.992 -20.328 -20.062 1 90.56 111 GLY A O 1
ATOM 857 N N . ASP A 1 112 ? -15.031 -20.766 -19.141 1 94.81 112 ASP A N 1
ATOM 858 C CA . ASP A 1 112 ? -15.055 -19.594 -18.281 1 94.81 112 ASP A CA 1
ATOM 859 C C . ASP A 1 112 ? -14.125 -19.766 -17.078 1 94.81 112 ASP A C 1
ATOM 861 O O . ASP A 1 112 ? -14.289 -20.688 -16.281 1 94.81 112 ASP A O 1
ATOM 865 N N . VAL A 1 113 ? -13.164 -18.922 -16.938 1 96.31 113 VAL A N 1
ATOM 866 C CA . VAL A 1 113 ? -12.117 -19.062 -15.938 1 96.31 113 VAL A CA 1
ATOM 867 C C . VAL A 1 113 ? -12.734 -18.984 -14.539 1 96.31 113 VAL A C 1
ATOM 869 O O . VAL A 1 113 ? -12.281 -19.672 -13.617 1 96.31 113 VAL A O 1
ATOM 872 N N . VAL A 1 114 ? -13.695 -18.156 -14.312 1 97 114 VAL A N 1
ATOM 873 C CA . VAL A 1 114 ? -14.336 -18 -13.008 1 97 114 VAL A CA 1
ATOM 874 C C . VAL A 1 114 ? -14.977 -19.312 -12.578 1 97 114 VAL A C 1
ATOM 876 O O . VAL A 1 114 ? -14.781 -19.766 -11.445 1 97 114 VAL A O 1
ATOM 879 N N . GLU A 1 115 ? -15.711 -19.938 -13.461 1 96.88 115 GLU A N 1
ATOM 880 C CA . GLU A 1 115 ? -16.328 -21.219 -13.18 1 96.88 115 GLU A CA 1
ATOM 881 C C . GLU A 1 115 ? -15.258 -22.297 -12.945 1 96.88 115 GLU A C 1
ATOM 883 O O . GLU A 1 115 ? -15.398 -23.125 -12.039 1 96.88 115 GLU A O 1
ATOM 888 N N . ALA A 1 116 ? -14.312 -22.281 -13.797 1 97.19 116 ALA A N 1
ATOM 889 C CA . ALA A 1 116 ? -13.234 -23.266 -13.672 1 97.19 116 ALA A CA 1
ATOM 890 C C . ALA A 1 116 ? -12.539 -23.141 -12.32 1 97.19 116 ALA A C 1
ATOM 892 O O . ALA A 1 116 ? -12.242 -24.141 -11.672 1 97.19 116 ALA A O 1
ATOM 893 N N . VAL A 1 117 ? -12.234 -21.938 -11.867 1 97.38 117 VAL A N 1
ATOM 894 C CA . VAL A 1 117 ? -11.539 -21.703 -10.609 1 97.38 117 VAL A CA 1
ATOM 895 C C . VAL A 1 117 ? -12.406 -22.172 -9.445 1 97.38 117 VAL A C 1
ATOM 897 O O . VAL A 1 117 ? -11.914 -22.781 -8.5 1 97.38 117 VAL A O 1
ATOM 900 N N . ALA A 1 118 ? -13.695 -21.906 -9.469 1 96.44 118 ALA A N 1
ATOM 901 C CA . ALA A 1 118 ? -14.609 -22.375 -8.43 1 96.44 118 ALA A CA 1
ATOM 902 C C . ALA A 1 118 ? -14.562 -23.891 -8.305 1 96.44 118 ALA A C 1
ATOM 904 O O . ALA A 1 118 ? -14.562 -24.422 -7.195 1 96.44 118 ALA A O 1
ATOM 905 N N . ALA A 1 119 ? -14.539 -24.516 -9.438 1 96.75 119 ALA A N 1
ATOM 906 C CA . ALA A 1 119 ? -14.469 -25.984 -9.453 1 96.75 119 ALA A CA 1
ATOM 907 C C . ALA A 1 119 ? -13.125 -26.469 -8.906 1 96.75 119 ALA A C 1
ATOM 909 O O . ALA A 1 119 ? -13.07 -27.438 -8.156 1 96.75 119 ALA A O 1
ATOM 910 N N . LEU A 1 120 ? -12.062 -25.828 -9.305 1 97.69 120 LEU A N 1
ATOM 911 C CA . LEU A 1 120 ? -10.719 -26.203 -8.852 1 97.69 120 LEU A CA 1
ATOM 912 C C . LEU A 1 120 ? -10.594 -26.062 -7.34 1 97.69 120 LEU A C 1
ATOM 914 O O . LEU A 1 120 ? -9.938 -26.875 -6.691 1 97.69 120 LEU A O 1
ATOM 918 N N . LYS A 1 121 ? -11.148 -25.031 -6.766 1 97.19 121 LYS A N 1
ATOM 919 C CA . LYS A 1 121 ? -11.125 -24.828 -5.316 1 97.19 121 LYS A CA 1
ATOM 920 C C . LYS A 1 121 ? -11.734 -26.031 -4.594 1 97.19 121 LYS A C 1
ATOM 922 O O . LYS A 1 121 ? -11.328 -26.359 -3.479 1 97.19 121 LYS A O 1
ATOM 927 N N . LYS A 1 122 ? -12.703 -26.656 -5.188 1 97 122 LYS A N 1
ATOM 928 C CA . LYS A 1 122 ? -13.359 -27.828 -4.594 1 97 122 LYS A CA 1
ATOM 929 C C . LYS A 1 122 ? -12.492 -29.078 -4.75 1 97 122 LYS A C 1
ATOM 931 O O . LYS A 1 122 ? -12.664 -30.047 -4.008 1 97 122 LYS A O 1
ATOM 936 N N . GLN A 1 123 ? -11.68 -29.062 -5.703 1 96.88 123 GLN A N 1
ATOM 937 C CA . GLN A 1 123 ? -10.875 -30.219 -6.035 1 96.88 123 GLN A CA 1
ATOM 938 C C . GLN A 1 123 ? -9.68 -30.359 -5.09 1 96.88 123 GLN A C 1
ATOM 940 O O . GLN A 1 123 ? -9.188 -31.453 -4.855 1 96.88 123 GLN A O 1
ATOM 945 N N . TYR A 1 124 ? -9.164 -29.266 -4.574 1 97.75 124 TYR A N 1
ATOM 946 C CA . TYR A 1 124 ? -7.957 -29.281 -3.76 1 97.75 124 TYR A CA 1
ATOM 947 C C . TYR A 1 124 ? -8.289 -29.047 -2.289 1 97.75 124 TYR A C 1
ATOM 949 O O . TYR A 1 124 ? -9.289 -28.422 -1.961 1 97.75 124 TYR A O 1
ATOM 957 N N . ALA A 1 125 ? -7.465 -29.609 -1.428 1 96.88 125 ALA A N 1
ATOM 958 C CA . ALA A 1 125 ? -7.727 -29.578 0.009 1 96.88 125 ALA A CA 1
ATOM 959 C C . ALA A 1 125 ? -7.082 -28.359 0.652 1 96.88 125 ALA A C 1
ATOM 961 O O . ALA A 1 125 ? -7.594 -27.812 1.638 1 96.88 125 ALA A O 1
ATOM 962 N N . ARG A 1 126 ? -5.98 -27.969 0.183 1 97.75 126 ARG A N 1
ATOM 963 C CA . ARG A 1 126 ? -5.242 -26.859 0.779 1 97.75 126 ARG A CA 1
ATOM 964 C C . ARG A 1 126 ? -5.289 -25.625 -0.117 1 97.75 126 ARG A C 1
ATOM 966 O O . ARG A 1 126 ? -6.355 -25.047 -0.33 1 97.75 126 ARG A O 1
ATOM 973 N N . GLU A 1 127 ? -4.141 -25.219 -0.725 1 98.62 127 GLU A N 1
ATOM 974 C CA . GLU A 1 127 ? -4.172 -23.938 -1.434 1 98.62 127 GLU A CA 1
ATOM 975 C C . GLU A 1 127 ? -4.012 -24.141 -2.938 1 98.62 127 GLU A C 1
ATOM 977 O O . GLU A 1 127 ? -3.141 -24.891 -3.381 1 98.62 127 GLU A O 1
ATOM 982 N N . LEU A 1 128 ? -4.918 -23.531 -3.725 1 98.75 128 LEU A N 1
ATOM 983 C CA . LEU A 1 128 ? -4.668 -23.141 -5.105 1 98.75 128 LEU A CA 1
ATOM 984 C C . LEU A 1 128 ? -3.998 -21.766 -5.164 1 98.75 128 LEU A C 1
ATOM 986 O O . LEU A 1 128 ? -4.617 -20.75 -4.82 1 98.75 128 LEU A O 1
ATOM 990 N N . GLN A 1 129 ? -2.703 -21.719 -5.625 1 98.88 129 GLN A N 1
ATOM 991 C CA . GLN A 1 129 ? -1.939 -20.484 -5.469 1 98.88 129 GLN A CA 1
ATOM 992 C C . GLN A 1 129 ? -1.803 -19.75 -6.801 1 98.88 129 GLN A C 1
ATOM 994 O O . GLN A 1 129 ? -1.493 -20.359 -7.824 1 98.88 129 GLN A O 1
ATOM 999 N N . VAL A 1 130 ? -2.061 -18.5 -6.773 1 98.75 130 VAL A N 1
ATOM 1000 C CA . VAL A 1 130 ? -1.77 -17.562 -7.855 1 98.75 130 VAL A CA 1
ATOM 1001 C C . VAL A 1 130 ? -0.528 -16.75 -7.508 1 98.75 130 VAL A C 1
ATOM 1003 O O . VAL A 1 130 ? -0.478 -16.094 -6.461 1 98.75 130 VAL A O 1
ATOM 1006 N N . HIS A 1 131 ? 0.462 -16.781 -8.32 1 98.31 131 HIS A N 1
ATOM 1007 C CA . HIS A 1 131 ? 1.634 -15.922 -8.211 1 98.31 131 HIS A CA 1
ATOM 1008 C C . HIS A 1 131 ? 1.663 -14.883 -9.328 1 98.31 131 HIS A C 1
ATOM 1010 O O . HIS A 1 131 ? 1.7 -15.234 -10.508 1 98.31 131 HIS A O 1
ATOM 1016 N N . GLY A 1 132 ? 1.783 -13.633 -8.914 1 97.44 132 GLY A N 1
ATOM 1017 C CA . GLY A 1 132 ? 1.677 -12.609 -9.945 1 97.44 132 GLY A CA 1
ATOM 1018 C C . GLY A 1 132 ? 0.394 -12.703 -10.75 1 97.44 132 GLY A C 1
ATOM 1019 O O . GLY A 1 132 ? -0.702 -12.633 -10.188 1 97.44 132 GLY A O 1
ATOM 1020 N N . SER A 1 133 ? 0.604 -12.891 -12.141 1 97.56 133 SER A N 1
ATOM 1021 C CA . SER A 1 133 ? -0.539 -13.109 -13.016 1 97.56 133 SER A CA 1
ATOM 1022 C C . SER A 1 133 ? -1.53 -11.953 -12.938 1 97.56 133 SER A C 1
ATOM 1024 O O . SER A 1 133 ? -2.725 -12.164 -12.711 1 97.56 133 SER A O 1
ATOM 1026 N N . ALA A 1 134 ? -1.017 -10.75 -13.258 1 95 134 ALA A N 1
ATOM 1027 C CA . ALA A 1 134 ? -1.719 -9.492 -13.008 1 95 134 ALA A CA 1
ATOM 1028 C C . ALA A 1 134 ? -3.055 -9.453 -13.742 1 95 134 ALA A C 1
ATOM 1030 O O . ALA A 1 134 ? -4.074 -9.07 -13.164 1 95 134 ALA A O 1
ATOM 1031 N N . GLY A 1 135 ? -3.047 -9.836 -15.023 1 94.06 135 GLY A N 1
ATOM 1032 C CA . GLY A 1 135 ? -4.297 -9.828 -15.773 1 94.06 135 GLY A CA 1
ATOM 1033 C C . GLY A 1 135 ? -5.344 -10.75 -15.18 1 94.06 135 GLY A C 1
ATOM 1034 O O . GLY A 1 135 ? -6.488 -10.344 -14.969 1 94.06 135 GLY A O 1
ATOM 1035 N N . LEU A 1 136 ? -4.977 -11.992 -14.906 1 96.5 136 LEU A N 1
ATOM 1036 C CA . LEU A 1 136 ? -5.859 -12.984 -14.297 1 96.5 136 LEU A CA 1
ATOM 1037 C C . LEU A 1 136 ? -6.355 -12.508 -12.93 1 96.5 136 LEU A C 1
ATOM 1039 O O . LEU A 1 136 ? -7.527 -12.68 -12.602 1 96.5 136 LEU A O 1
ATOM 1043 N N . LEU A 1 137 ? -5.48 -11.914 -12.203 1 96.56 137 LEU A N 1
ATOM 1044 C CA . LEU A 1 137 ? -5.777 -11.461 -10.852 1 96.56 137 LEU A CA 1
ATOM 1045 C C . LEU A 1 137 ? -6.953 -10.484 -10.844 1 96.56 137 LEU A C 1
ATOM 1047 O O . LEU A 1 137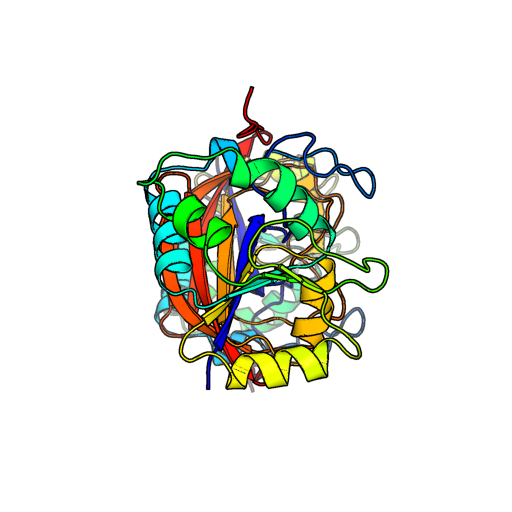 ? -7.812 -10.547 -9.969 1 96.56 137 LEU A O 1
ATOM 1051 N N . GLN A 1 138 ? -7.004 -9.562 -11.82 1 95.38 138 GLN A N 1
ATOM 1052 C CA . GLN A 1 138 ? -8.102 -8.602 -11.867 1 95.38 138 GLN A CA 1
ATOM 1053 C C . GLN A 1 138 ? -9.445 -9.305 -12.031 1 95.38 138 GLN A C 1
ATOM 1055 O O . GLN A 1 138 ? -10.438 -8.906 -11.422 1 95.38 138 GLN A O 1
ATOM 1060 N N . THR A 1 139 ? -9.453 -10.328 -12.867 1 95.12 139 THR A N 1
ATOM 1061 C CA . THR A 1 139 ? -10.656 -11.117 -13.055 1 95.12 139 THR A CA 1
ATOM 1062 C C . THR A 1 139 ? -11.055 -11.812 -11.75 1 95.12 139 THR A C 1
ATOM 1064 O O . THR A 1 139 ? -12.227 -11.812 -11.375 1 95.12 139 THR A O 1
ATOM 1067 N N . LEU A 1 140 ? -10.094 -12.383 -11.086 1 96.56 140 LEU A N 1
ATOM 1068 C CA . LEU A 1 140 ? -10.352 -13.117 -9.852 1 96.56 140 LEU A CA 1
ATOM 1069 C C . LEU A 1 140 ? -10.867 -12.18 -8.758 1 96.56 140 LEU A C 1
ATOM 1071 O O . LEU A 1 140 ? -11.781 -12.531 -8.016 1 96.56 140 LEU A O 1
ATOM 1075 N N . LEU A 1 141 ? -10.266 -10.992 -8.664 1 94.5 141 LEU A N 1
ATOM 1076 C CA . LEU A 1 141 ? -10.688 -10.008 -7.672 1 94.5 141 LEU A CA 1
ATOM 1077 C C . LEU A 1 141 ? -12.117 -9.539 -7.938 1 94.5 141 LEU A C 1
ATOM 1079 O O . LEU A 1 141 ? -12.914 -9.422 -7.008 1 94.5 141 LEU A O 1
ATOM 1083 N N . ARG A 1 142 ? -12.461 -9.312 -9.156 1 92.94 142 ARG A N 1
ATOM 1084 C CA . ARG A 1 142 ? -13.789 -8.844 -9.539 1 92.94 142 ARG A CA 1
ATOM 1085 C C . ARG A 1 142 ? -14.852 -9.898 -9.234 1 92.94 142 ARG A C 1
ATOM 1087 O O . ARG A 1 142 ? -16.016 -9.57 -8.992 1 92.94 142 ARG A O 1
ATOM 1094 N N . SER A 1 143 ? -14.453 -11.117 -9.227 1 93.88 143 SER A N 1
ATOM 1095 C CA . SER A 1 143 ? -15.398 -12.211 -9.062 1 93.88 143 SER A CA 1
ATOM 1096 C C . SER A 1 143 ? -15.43 -12.703 -7.617 1 93.88 143 SER A C 1
ATOM 1098 O O . SER A 1 143 ? -16.047 -13.734 -7.32 1 93.88 143 SER A O 1
ATOM 1100 N N . ASP A 1 144 ? -14.742 -12.047 -6.742 1 91.75 144 ASP A N 1
ATOM 1101 C CA . ASP A 1 144 ? -14.727 -12.336 -5.309 1 91.75 144 ASP A CA 1
ATOM 1102 C C . ASP A 1 144 ? -14.297 -13.773 -5.043 1 91.75 144 ASP A C 1
ATOM 1104 O O . ASP A 1 144 ? -14.898 -14.461 -4.215 1 91.75 144 ASP A O 1
ATOM 1108 N N . LEU A 1 145 ? -13.305 -14.273 -5.77 1 95 145 LEU A N 1
ATOM 1109 C CA . LEU A 1 145 ? -12.852 -15.656 -5.656 1 95 145 LEU A CA 1
ATOM 1110 C C . LEU A 1 145 ? -11.617 -15.75 -4.766 1 95 145 LEU A C 1
ATOM 1112 O O . LEU A 1 145 ? -11.273 -16.828 -4.289 1 95 145 LEU A O 1
ATOM 1116 N N . VAL A 1 146 ? -10.93 -14.648 -4.555 1 97.06 146 VAL A N 1
ATOM 1117 C CA . VAL A 1 146 ? -9.672 -14.656 -3.82 1 97.06 146 VAL A CA 1
ATOM 1118 C C . VAL A 1 146 ? -9.945 -14.727 -2.32 1 97.06 146 VAL A C 1
ATOM 1120 O O . VAL A 1 146 ? -10.625 -13.859 -1.765 1 97.06 146 VAL A O 1
ATOM 1123 N N . ASP A 1 147 ? -9.359 -15.719 -1.646 1 97.31 147 ASP A N 1
ATOM 1124 C CA . ASP A 1 147 ? -9.586 -15.914 -0.218 1 97.31 147 ASP A CA 1
ATOM 1125 C C . ASP A 1 147 ? -8.508 -15.203 0.607 1 97.31 147 ASP A C 1
ATOM 1127 O O . ASP A 1 147 ? -8.789 -14.711 1.704 1 97.31 147 ASP A O 1
ATOM 1131 N N . GLU A 1 148 ? -7.312 -15.227 0.147 1 98.06 148 GLU A N 1
ATOM 1132 C CA . GLU A 1 148 ? -6.172 -14.695 0.888 1 98.06 148 GLU A CA 1
ATOM 1133 C C . GLU A 1 148 ? -5.184 -14 -0.043 1 98.06 148 GLU A C 1
ATOM 1135 O O . GLU A 1 148 ? -4.957 -14.453 -1.167 1 98.06 148 GLU A O 1
ATOM 1140 N N . LEU A 1 149 ? -4.645 -12.898 0.427 1 98.44 149 LEU A N 1
ATOM 1141 C CA . LEU A 1 149 ? -3.615 -12.133 -0.271 1 98.44 149 LEU A CA 1
ATOM 1142 C C . LEU A 1 149 ? -2.316 -12.117 0.529 1 98.44 149 LEU A C 1
ATOM 1144 O O . LEU A 1 149 ? -2.297 -11.672 1.679 1 98.44 149 LEU A O 1
ATOM 1148 N N . ASN A 1 150 ? -1.292 -12.711 0.003 1 98.81 150 ASN A N 1
ATOM 1149 C CA . A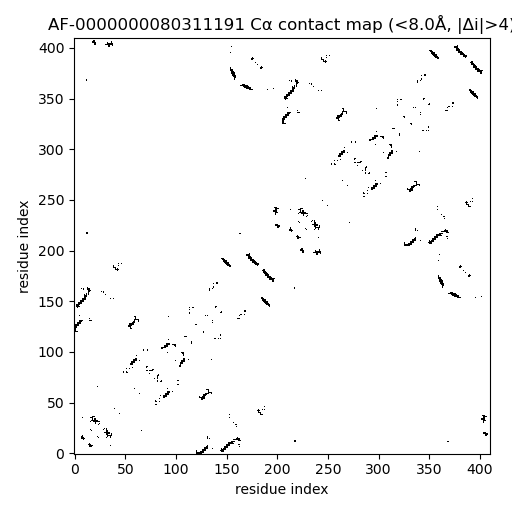SN A 1 150 ? 0.066 -12.5 0.493 1 98.81 150 ASN A CA 1
ATOM 1150 C C . ASN A 1 150 ? 0.726 -11.305 -0.191 1 98.81 150 ASN A C 1
ATOM 1152 O O . ASN A 1 150 ? 1.122 -11.391 -1.354 1 98.81 150 ASN A O 1
ATOM 1156 N N . VAL A 1 151 ? 0.863 -10.234 0.544 1 98.81 151 VAL A N 1
ATOM 1157 C CA . VAL A 1 151 ? 1.36 -8.992 -0.039 1 98.81 151 VAL A CA 1
ATOM 1158 C C . VAL A 1 151 ? 2.734 -8.664 0.542 1 98.81 151 VAL A C 1
ATOM 1160 O O . VAL A 1 151 ? 2.871 -8.453 1.749 1 98.81 151 VAL A O 1
ATOM 1163 N N . MET A 1 152 ? 3.73 -8.695 -0.243 1 98.88 152 MET A N 1
ATOM 1164 C CA . MET A 1 152 ? 5.059 -8.211 0.115 1 98.88 152 MET A CA 1
ATOM 1165 C C . MET A 1 152 ? 5.289 -6.801 -0.423 1 98.88 152 MET A C 1
ATOM 1167 O O . MET A 1 152 ? 5.535 -6.621 -1.616 1 98.88 152 MET A O 1
ATOM 1171 N N . GLN A 1 153 ? 5.184 -5.863 0.444 1 98.88 153 GLN A N 1
ATOM 1172 C CA . GLN A 1 153 ? 5.23 -4.457 0.056 1 98.88 153 GLN A CA 1
ATOM 1173 C C . GLN A 1 153 ? 6.633 -3.887 0.24 1 98.88 153 GLN A C 1
ATOM 1175 O O . GLN A 1 153 ? 7.129 -3.787 1.366 1 98.88 153 GLN A O 1
ATOM 1180 N N . PHE A 1 154 ? 7.23 -3.482 -0.826 1 98.88 154 PHE A N 1
ATOM 1181 C CA . PHE A 1 154 ? 8.602 -2.986 -0.859 1 98.88 154 PHE A CA 1
ATOM 1182 C C . PHE A 1 154 ? 8.641 -1.479 -0.639 1 98.88 154 PHE A C 1
ATOM 1184 O O . PHE A 1 154 ? 7.73 -0.763 -1.062 1 98.88 154 PHE A O 1
ATOM 1191 N N . PRO A 1 155 ? 9.688 -0.994 0.05 1 98.69 155 PRO A N 1
ATOM 1192 C CA . PRO A 1 155 ? 9.805 0.443 0.304 1 98.69 155 PRO A CA 1
ATOM 1193 C C . PRO A 1 155 ? 10.352 1.212 -0.896 1 98.69 155 PRO A C 1
ATOM 1195 O O . PRO A 1 155 ? 11.391 1.872 -0.79 1 98.69 155 PRO A O 1
ATOM 1198 N N . ILE A 1 156 ? 9.57 1.128 -1.976 1 98.31 156 ILE A N 1
ATOM 1199 C CA . ILE A 1 156 ? 9.922 1.743 -3.252 1 98.31 156 ILE A CA 1
ATOM 1200 C C . ILE A 1 156 ? 8.664 2.32 -3.906 1 98.31 156 ILE A C 1
ATOM 1202 O O . ILE A 1 156 ? 7.566 1.803 -3.715 1 98.31 156 ILE A O 1
ATOM 1206 N N . VAL A 1 157 ? 8.852 3.441 -4.574 1 97.75 157 VAL A N 1
ATOM 1207 C CA . VAL A 1 157 ? 7.832 4.074 -5.406 1 97.75 157 VAL A CA 1
ATOM 1208 C C . VAL A 1 157 ? 8.32 4.152 -6.852 1 97.75 157 VAL A C 1
ATOM 1210 O O . VAL A 1 157 ? 9.453 4.562 -7.109 1 97.75 157 VAL A O 1
ATOM 1213 N N . LEU A 1 158 ? 7.414 3.775 -7.828 1 97.25 158 LEU A N 1
ATOM 1214 C CA . LEU A 1 158 ? 7.887 3.723 -9.203 1 97.25 158 LEU 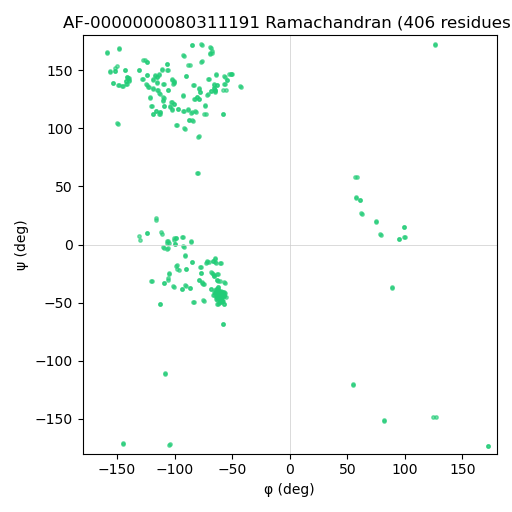A CA 1
ATOM 1215 C C . LEU A 1 158 ? 7.094 4.676 -10.094 1 97.25 158 LEU A C 1
ATOM 1217 O O . LEU A 1 158 ? 7.598 5.148 -11.109 1 97.25 158 LEU A O 1
ATOM 1221 N N . GLY A 1 159 ? 5.816 4.898 -9.797 1 95.25 159 GLY A N 1
ATOM 1222 C CA . GLY A 1 159 ? 4.988 5.82 -10.562 1 95.25 159 GLY A CA 1
ATOM 1223 C C . GLY A 1 159 ? 4.289 5.168 -11.734 1 95.25 159 GLY A C 1
ATOM 1224 O O . GLY A 1 159 ? 3.145 5.504 -12.047 1 95.25 159 GLY A O 1
ATOM 1225 N N . THR A 1 160 ? 4.941 4.242 -12.391 1 95.25 160 THR A N 1
ATOM 1226 C CA . THR A 1 160 ? 4.367 3.566 -13.547 1 95.25 160 THR A CA 1
ATOM 1227 C C . THR A 1 160 ? 4.434 2.051 -13.375 1 95.25 160 THR A C 1
ATOM 1229 O O . THR A 1 160 ? 5.262 1.542 -12.617 1 95.25 160 THR A O 1
ATOM 1232 N N . GLY A 1 161 ? 3.521 1.353 -14.172 1 95.38 161 GLY A N 1
ATOM 1233 C CA . GLY A 1 161 ? 3.498 -0.101 -14.133 1 95.38 161 GLY A CA 1
ATOM 1234 C C . GLY A 1 161 ? 2.123 -0.667 -13.828 1 95.38 161 GLY A C 1
ATOM 1235 O O . GLY A 1 161 ? 1.203 0.075 -13.484 1 95.38 161 GLY A O 1
ATOM 1236 N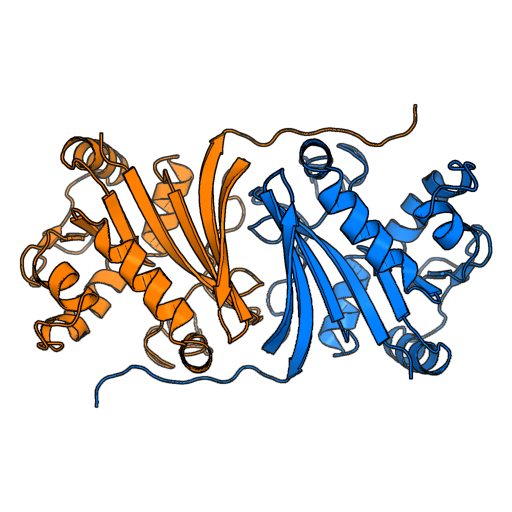 N . LYS A 1 162 ? 2.055 -1.994 -13.953 1 95.19 162 LYS A N 1
ATOM 1237 C CA . LYS A 1 162 ? 0.82 -2.68 -13.586 1 95.19 162 LYS A CA 1
ATOM 1238 C C . LYS A 1 162 ? 0.614 -2.672 -12.078 1 95.19 162 LYS A C 1
ATOM 1240 O O . LYS A 1 162 ? 1.566 -2.85 -11.312 1 95.19 162 LYS A O 1
ATOM 1245 N N . ARG A 1 163 ? -0.63 -2.516 -11.719 1 95.75 163 ARG A N 1
ATOM 1246 C CA . ARG A 1 163 ? -0.909 -2.393 -10.297 1 95.75 163 ARG A CA 1
ATOM 1247 C C . ARG A 1 163 ? -1.652 -3.619 -9.773 1 95.75 163 ARG A C 1
ATOM 1249 O O . ARG A 1 163 ? -2.438 -4.23 -10.5 1 95.75 163 ARG A O 1
ATOM 1256 N N . LEU A 1 164 ? -1.442 -3.926 -8.5 1 97.06 164 LEU A N 1
ATOM 1257 C CA . LEU A 1 164 ? -2.162 -5 -7.824 1 97.06 164 LEU A CA 1
ATOM 1258 C C . LEU A 1 164 ? -3.666 -4.754 -7.859 1 97.06 164 LEU A C 1
ATOM 1260 O O . LEU A 1 164 ? -4.438 -5.656 -8.195 1 97.06 164 LEU A O 1
ATOM 1264 N N . PHE A 1 165 ? -4.062 -3.543 -7.504 1 96.88 165 PHE A N 1
ATOM 1265 C CA . PHE A 1 165 ? -5.453 -3.113 -7.586 1 96.88 165 PHE A CA 1
ATOM 1266 C C . PHE A 1 165 ? -5.625 -2.029 -8.641 1 96.88 165 PHE A C 1
ATOM 1268 O O . PHE A 1 165 ? -5.156 -0.902 -8.461 1 96.88 165 PHE A O 1
ATOM 1275 N N . GLU A 1 166 ? -6.289 -2.35 -9.672 1 93.12 166 GLU A N 1
ATOM 1276 C CA . GLU A 1 166 ? -6.559 -1.362 -10.719 1 93.12 166 GLU A CA 1
ATOM 1277 C C . GLU A 1 166 ? -7.664 -0.4 -10.289 1 93.12 166 GLU A C 1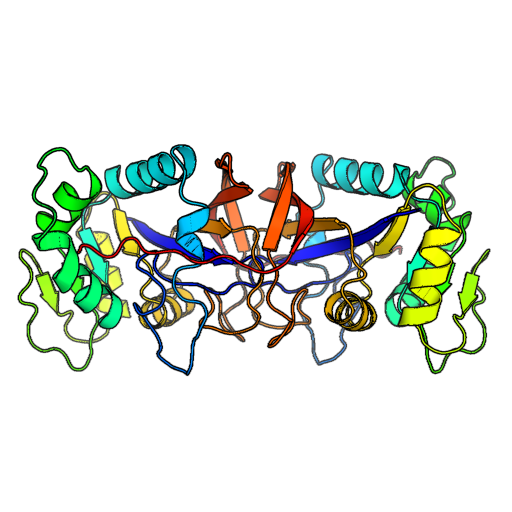
ATOM 1279 O O . GLU A 1 166 ? -8.484 -0.728 -9.43 1 93.12 166 GLU A O 1
ATOM 1284 N N . PRO A 1 167 ? -7.625 0.712 -10.93 1 88.94 167 PRO A N 1
ATOM 1285 C CA . PRO A 1 167 ? -8.727 1.634 -10.625 1 88.94 167 PRO A CA 1
ATOM 1286 C C . PRO A 1 167 ? -10.102 1.003 -10.828 1 88.94 167 PRO A C 1
ATOM 1288 O O . PRO A 1 167 ? -10.281 0.206 -11.75 1 88.94 167 PRO A O 1
ATOM 1291 N N . SER A 1 168 ? -10.992 1.302 -10 1 86.88 168 SER A N 1
ATOM 1292 C CA . SER A 1 168 ? -12.398 0.902 -10.062 1 86.88 168 SER A CA 1
ATOM 1293 C C . SER A 1 168 ? -12.586 -0.541 -9.609 1 86.88 168 SER A C 1
ATOM 1295 O O . SER A 1 168 ? -13.609 -1.163 -9.898 1 86.88 168 SER A O 1
ATOM 1297 N N . VAL A 1 169 ? -11.469 -1.106 -9.055 1 92.44 169 VAL A N 1
ATOM 1298 C CA . VAL A 1 169 ? -11.664 -2.375 -8.359 1 92.44 169 VAL A CA 1
ATOM 1299 C C . VAL A 1 169 ? -12.82 -2.246 -7.371 1 92.44 169 VAL A C 1
ATOM 1301 O O . VAL A 1 169 ? -13.047 -1.175 -6.805 1 92.44 169 VAL A O 1
ATOM 1304 N N . ALA A 1 170 ? -13.547 -3.33 -7.18 1 92.88 170 ALA A N 1
ATOM 1305 C CA . ALA A 1 170 ? -14.68 -3.293 -6.254 1 92.88 170 ALA A CA 1
ATOM 1306 C C . ALA A 1 170 ? -14.211 -3.045 -4.824 1 92.88 170 ALA A C 1
ATOM 1308 O O . ALA A 1 170 ? -13.25 -3.664 -4.363 1 92.88 170 ALA A O 1
ATOM 1309 N N . PRO A 1 171 ? -14.867 -2.129 -4.176 1 96.06 171 PRO A N 1
ATOM 1310 C CA . PRO A 1 171 ? -14.5 -1.894 -2.775 1 96.06 171 PRO A CA 1
ATOM 1311 C C . PRO A 1 171 ? -14.602 -3.154 -1.919 1 96.06 171 PRO A C 1
ATOM 1313 O O . PRO A 1 171 ? -15.539 -3.941 -2.08 1 96.06 171 PRO A O 1
ATOM 1316 N N . SER A 1 172 ? -13.617 -3.354 -1.048 1 96.94 172 SER A N 1
ATOM 1317 C CA . SER A 1 172 ? -13.602 -4.531 -0.187 1 96.94 172 SER A CA 1
ATOM 1318 C C . SER A 1 172 ? -12.875 -4.25 1.124 1 96.94 172 SER A C 1
ATOM 1320 O O . SER A 1 172 ? -11.984 -3.4 1.175 1 96.94 172 SER A O 1
ATOM 1322 N N . ALA A 1 173 ? -13.32 -4.945 2.172 1 97.81 173 ALA A N 1
ATOM 1323 C CA . ALA A 1 173 ? -12.625 -4.965 3.457 1 97.81 173 ALA A CA 1
ATOM 1324 C C . ALA A 1 173 ? -11.828 -6.254 3.637 1 97.81 173 ALA A C 1
ATOM 1326 O O . ALA A 1 173 ? -12.281 -7.328 3.227 1 97.81 173 ALA A O 1
ATOM 1327 N N . LEU A 1 174 ? -10.703 -6.125 4.215 1 98.38 174 LEU A N 1
ATOM 1328 C CA . LEU A 1 174 ? -9.836 -7.258 4.523 1 98.38 174 LEU A CA 1
ATOM 1329 C C . LEU A 1 174 ? -9.5 -7.293 6.008 1 98.38 174 LEU A C 1
ATOM 1331 O O . LEU A 1 174 ? -9.703 -6.305 6.719 1 98.38 174 LEU A O 1
ATOM 1335 N N . SER A 1 175 ? -9.156 -8.422 6.5 1 98.5 175 SER A N 1
ATOM 1336 C CA . SER A 1 175 ? -8.531 -8.578 7.812 1 98.5 175 SER A CA 1
ATOM 1337 C C . SER A 1 175 ? -7.066 -8.969 7.688 1 98.5 175 SER A C 1
ATOM 1339 O O . SER A 1 175 ? -6.699 -9.758 6.82 1 98.5 175 SER A O 1
ATOM 1341 N N . LEU A 1 176 ? -6.195 -8.367 8.516 1 98.81 176 LEU A N 1
ATOM 1342 C CA . LEU A 1 176 ? -4.777 -8.711 8.562 1 98.81 176 LEU A CA 1
ATOM 1343 C C . LEU A 1 176 ? -4.547 -9.938 9.43 1 98.81 176 LEU A C 1
ATOM 1345 O O . LEU A 1 176 ? -4.758 -9.898 10.648 1 98.81 176 LEU A O 1
ATOM 1349 N N . ALA A 1 177 ? -4.109 -10.977 8.844 1 98.5 177 ALA A N 1
ATOM 1350 C CA . ALA A 1 177 ? -3.873 -12.219 9.578 1 98.5 177 ALA A CA 1
ATOM 1351 C C . ALA A 1 177 ? -2.475 -12.242 10.188 1 98.5 177 ALA A C 1
ATOM 1353 O O . ALA A 1 177 ? -2.281 -12.766 11.289 1 98.5 177 ALA A O 1
ATOM 1354 N N . ARG A 1 178 ? -1.543 -11.695 9.438 1 98 178 ARG A N 1
ATOM 1355 C CA . ARG A 1 178 ? -0.141 -11.688 9.844 1 98 178 ARG A CA 1
ATOM 1356 C C . ARG A 1 178 ? 0.612 -10.539 9.172 1 98 178 ARG A C 1
ATOM 1358 O O . ARG A 1 178 ? 0.244 -10.102 8.078 1 98 178 ARG A O 1
ATOM 1365 N N . SER A 1 179 ? 1.583 -10.078 9.922 1 98.62 179 SER A N 1
ATOM 1366 C CA . SER A 1 179 ? 2.482 -9.07 9.367 1 98.62 179 SER A CA 1
ATOM 1367 C C . SER A 1 179 ? 3.885 -9.203 9.953 1 98.62 179 SER A C 1
ATOM 1369 O O . SER A 1 179 ? 4.047 -9.453 11.148 1 98.62 179 SER A O 1
ATOM 1371 N N . SER A 1 180 ? 4.832 -9.086 9.148 1 98.62 180 SER A N 1
ATOM 1372 C CA . SER A 1 180 ? 6.234 -9.07 9.539 1 98.62 180 SER A CA 1
ATOM 1373 C C . SER A 1 180 ? 7.062 -8.195 8.609 1 98.62 180 SER A C 1
ATOM 1375 O O . SER A 1 180 ? 6.562 -7.715 7.59 1 98.62 180 SER A O 1
ATOM 1377 N N . THR A 1 181 ? 8.281 -7.93 9 1 98.75 181 THR A N 1
ATOM 1378 C CA . THR A 1 181 ? 9.172 -7.121 8.172 1 98.75 181 THR A CA 1
ATOM 1379 C C . THR A 1 181 ? 10.469 -7.875 7.879 1 98.75 181 THR A C 1
ATOM 1381 O O . THR A 1 181 ? 10.922 -8.68 8.695 1 98.75 181 THR A O 1
ATOM 1384 N N . SER A 1 182 ? 10.961 -7.629 6.699 1 98.75 182 SER A N 1
ATOM 1385 C CA . SER A 1 182 ? 12.297 -8.125 6.379 1 98.75 182 SER A CA 1
ATOM 1386 C C . SER A 1 182 ? 13.375 -7.16 6.863 1 98.75 182 SER A C 1
ATOM 1388 O O . SER A 1 182 ? 13.07 -6.059 7.328 1 98.75 182 SER A O 1
ATOM 139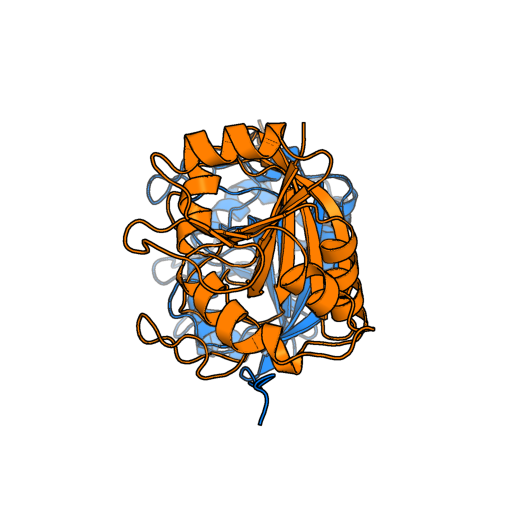0 N N . THR A 1 183 ? 14.648 -7.621 6.773 1 98.38 183 THR A N 1
ATOM 1391 C CA . THR A 1 183 ? 15.758 -6.77 7.199 1 98.38 183 THR A CA 1
ATOM 1392 C C . THR A 1 183 ? 15.984 -5.637 6.203 1 98.38 183 THR A C 1
ATOM 1394 O O . THR A 1 183 ? 16.641 -4.648 6.523 1 98.38 183 THR A O 1
ATOM 1397 N N . THR A 1 184 ? 15.422 -5.746 5.008 1 98.38 184 THR A N 1
ATOM 1398 C CA . THR A 1 184 ? 15.609 -4.742 3.965 1 98.38 184 THR A CA 1
ATOM 1399 C C . THR A 1 184 ? 14.406 -3.805 3.898 1 98.38 184 THR A C 1
ATOM 1401 O O . THR A 1 184 ? 14.328 -2.949 3.016 1 98.38 184 THR A O 1
ATOM 1404 N N . GLY A 1 185 ? 13.461 -4.012 4.73 1 98.69 185 GLY A N 1
ATOM 1405 C CA . GLY A 1 185 ? 12.375 -3.055 4.852 1 98.69 185 GLY A CA 1
ATOM 1406 C C . GLY A 1 185 ? 11.125 -3.463 4.086 1 98.69 185 GLY A C 1
ATOM 1407 O O . GLY A 1 185 ? 10.25 -2.637 3.832 1 98.69 185 GLY A O 1
ATOM 1408 N N . VAL A 1 186 ? 11.039 -4.695 3.672 1 98.88 186 VAL A N 1
ATOM 1409 C CA . VAL A 1 186 ? 9.82 -5.203 3.047 1 98.88 186 VAL A CA 1
ATOM 1410 C C . VAL A 1 186 ? 8.797 -5.559 4.125 1 98.88 186 VAL A C 1
ATOM 1412 O O . VAL A 1 186 ? 9.117 -6.246 5.094 1 98.88 186 VAL A O 1
ATOM 1415 N N . VAL A 1 187 ? 7.617 -5.039 4.004 1 98.94 187 VAL A N 1
ATOM 1416 C CA . VAL A 1 187 ? 6.531 -5.414 4.902 1 98.94 187 VAL A CA 1
ATOM 1417 C C . VAL A 1 187 ? 5.73 -6.562 4.293 1 98.94 187 VAL A C 1
ATOM 1419 O O . VAL A 1 187 ? 5.133 -6.414 3.223 1 98.94 187 VAL A O 1
ATOM 1422 N N . MET A 1 188 ? 5.758 -7.703 4.922 1 98.94 188 MET A N 1
ATOM 1423 C CA . MET A 1 188 ? 5.07 -8.906 4.453 1 98.94 188 MET A CA 1
ATOM 1424 C C . MET A 1 188 ? 3.779 -9.133 5.23 1 98.94 188 MET A C 1
ATOM 1426 O O . MET A 1 188 ? 3.812 -9.359 6.445 1 98.94 188 MET A O 1
ATOM 1430 N N . SER A 1 189 ? 2.652 -9.062 4.52 1 98.88 189 SER A N 1
ATOM 1431 C CA . SER A 1 189 ? 1.345 -9.141 5.16 1 98.88 189 SER A CA 1
ATOM 1432 C C . SER A 1 189 ? 0.474 -10.211 4.512 1 98.88 189 SER A C 1
ATOM 1434 O O . SER A 1 189 ? 0.506 -10.391 3.295 1 98.88 189 SER A O 1
ATOM 1436 N N . VAL A 1 190 ? -0.287 -10.898 5.34 1 98.88 190 VAL A N 1
ATOM 1437 C CA . VAL A 1 190 ? -1.324 -11.82 4.887 1 98.88 190 VAL A CA 1
ATOM 1438 C C . VAL A 1 190 ? -2.703 -11.234 5.191 1 98.88 190 VAL A C 1
ATOM 1440 O O . VAL A 1 190 ? -3.033 -10.984 6.352 1 98.88 190 VAL A O 1
ATOM 1443 N N . TYR A 1 191 ? -3.461 -11.039 4.102 1 98.75 191 TYR A N 1
ATOM 1444 C CA . TYR A 1 191 ? -4.805 -10.484 4.242 1 98.75 191 TYR A CA 1
ATOM 1445 C C . TYR A 1 191 ? -5.859 -11.516 3.846 1 98.75 191 TYR A C 1
ATOM 1447 O O . TYR A 1 191 ? -5.656 -12.297 2.912 1 98.75 191 TYR A O 1
ATOM 1455 N N . ARG A 1 192 ? -6.996 -11.43 4.535 1 98.31 192 ARG A N 1
ATOM 1456 C CA . ARG A 1 192 ? -8.156 -12.25 4.199 1 98.31 192 ARG A CA 1
ATOM 1457 C C . ARG A 1 192 ? -9.375 -11.375 3.91 1 98.31 192 ARG A C 1
ATOM 1459 O O . ARG A 1 192 ? -9.602 -10.383 4.594 1 98.31 192 ARG A O 1
ATOM 1466 N N . ARG A 1 193 ? -10.055 -11.711 2.891 1 94.81 193 ARG A N 1
ATOM 1467 C CA . ARG A 1 193 ? -11.258 -10.969 2.549 1 94.81 193 ARG A CA 1
ATOM 1468 C C . ARG A 1 193 ? -12.336 -11.148 3.615 1 94.81 193 ARG A C 1
ATOM 1470 O O . ARG A 1 193 ? -12.602 -12.273 4.051 1 94.81 193 ARG A O 1
ATOM 1477 N N . VAL A 1 194 ? -12.977 -10.031 4.012 1 95 194 VAL A N 1
ATOM 1478 C CA . VAL A 1 194 ? -14 -10.172 5.043 1 95 194 VAL A CA 1
ATOM 1479 C C . VAL A 1 194 ? -15.273 -9.461 4.605 1 95 194 VAL A C 1
ATOM 1481 O O . VAL A 1 194 ? -16.203 -9.281 5.402 1 95 194 VAL A O 1
ATOM 1484 N N . GLY A 1 195 ? -15.336 -8.984 3.369 1 93.75 195 GLY A N 1
ATOM 1485 C CA . GLY A 1 195 ? -16.594 -8.438 2.871 1 93.75 195 GLY A CA 1
ATOM 1486 C C . GLY A 1 195 ? -16.469 -7.012 2.363 1 93.75 195 GLY A C 1
ATOM 1487 O O . GLY A 1 195 ? -15.477 -6.668 1.715 1 93.75 195 GLY A O 1
ATOM 1488 N N . LYS A 1 196 ? -17.562 -6.238 2.508 1 95.56 196 LYS A N 1
ATOM 1489 C CA . LYS A 1 196 ? -17.625 -4.855 2.047 1 95.56 196 LYS A CA 1
ATOM 1490 C C . LYS A 1 196 ? -17.125 -3.895 3.115 1 95.56 196 LYS A C 1
ATOM 1492 O O . LYS A 1 196 ? -17.156 -4.207 4.309 1 95.56 196 LYS A O 1
ATOM 1497 N N . PRO A 1 197 ? -16.625 -2.703 2.705 1 97.06 197 PRO A N 1
ATOM 1498 C CA . PRO A 1 197 ? -16.172 -1.716 3.689 1 97.06 197 PRO A CA 1
ATOM 1499 C C . PRO A 1 197 ? -17.312 -1.205 4.574 1 97.06 197 PRO A C 1
ATOM 1501 O O . PRO A 1 197 ? -18.469 -1.165 4.141 1 97.06 197 PRO A O 1
ATOM 1504 N N . SER A 1 198 ? -16.969 -0.912 5.809 1 97.44 198 SER A N 1
ATOM 1505 C CA . SER A 1 198 ? -17.844 -0.187 6.719 1 97.44 198 SER A CA 1
ATOM 1506 C C . SER A 1 198 ? -17.359 1.242 6.938 1 97.44 198 SER A C 1
ATOM 1508 O O . SER A 1 198 ? -16.188 1.544 6.723 1 97.44 198 SER A O 1
ATOM 1510 N N . TYR A 1 199 ? -18.281 2.08 7.293 1 97.25 199 TYR A N 1
ATOM 1511 C CA . TYR A 1 199 ? -17.984 3.504 7.41 1 97.25 199 TYR A CA 1
ATOM 1512 C C . TYR A 1 199 ? -18.5 4.055 8.742 1 97.25 199 TYR A C 1
ATOM 1514 O O . TYR A 1 199 ? -19.422 3.508 9.328 1 97.25 199 TYR A O 1
ATOM 1522 N N . GLY A 1 200 ? -17.828 5.07 9.242 1 97.12 200 GLY A N 1
ATOM 1523 C CA . GLY A 1 200 ? -18.203 5.758 10.469 1 97.12 200 GLY A CA 1
ATOM 1524 C C . GLY A 1 200 ? -17.906 7.246 10.43 1 97.12 200 GLY A C 1
ATOM 1525 O O . GLY A 1 200 ? -17.688 7.812 9.359 1 97.12 200 GLY A O 1
ATOM 1526 N N . SER A 1 201 ? -18.062 7.922 11.609 1 95.88 201 SER A N 1
ATOM 1527 C CA . SER A 1 201 ? -17.844 9.367 11.664 1 95.88 201 SER A CA 1
ATOM 1528 C C . SER A 1 201 ? -17.234 9.781 12.992 1 95.88 201 SER A C 1
ATOM 1530 O O . SER A 1 201 ? -17.625 9.273 14.047 1 95.88 201 SER A O 1
ATOM 1532 N N . PHE A 1 202 ? -16.25 10.672 12.891 1 92.31 202 PHE A N 1
ATOM 1533 C CA . PHE A 1 202 ? -15.727 11.336 14.078 1 92.31 202 PHE A CA 1
ATOM 1534 C C . PHE A 1 202 ? -16.312 12.734 14.219 1 92.31 202 PHE A C 1
ATOM 1536 O O . PHE A 1 202 ? -15.875 13.516 15.062 1 92.31 202 PHE A O 1
ATOM 1543 N N . ALA A 1 203 ? -17.281 13.055 13.297 1 85.12 203 ALA A N 1
ATOM 1544 C CA . ALA A 1 203 ? -17.875 14.383 13.328 1 85.12 203 ALA A CA 1
ATOM 1545 C C . ALA A 1 203 ? -18.516 14.672 14.688 1 85.12 203 ALA A C 1
ATOM 1547 O O . ALA A 1 203 ? -19.125 13.789 15.289 1 85.12 203 ALA A O 1
ATOM 1548 N N . LEU A 1 204 ? -18.188 15.836 15.164 1 79.06 204 LEU A N 1
ATOM 1549 C CA . LEU A 1 204 ? -18.812 16.312 16.391 1 79.06 204 LEU A CA 1
ATOM 1550 C C . LEU A 1 204 ? -20.281 16.688 16.141 1 79.06 204 LEU A C 1
ATOM 1552 O O . LEU A 1 204 ? -20.625 17.156 15.055 1 79.06 204 LEU A O 1
ATOM 1556 N N . GLU A 1 205 ? -21.219 16.109 17.016 1 66.81 205 GLU A N 1
ATOM 1557 C CA . GLU A 1 205 ? -22.609 16.516 16.938 1 66.81 205 GLU A CA 1
ATOM 1558 C C . GLU A 1 205 ? -22.766 18.016 17.172 1 66.81 205 GLU A C 1
ATOM 1560 O O . GLU A 1 205 ? -22 18.609 17.938 1 66.81 205 GLU A O 1
ATOM 1565 N N . MET B 1 1 ? 18.828 21.438 10.953 1 89.5 1 MET B N 1
ATOM 1566 C CA . MET B 1 1 ? 17.703 21.656 10.047 1 89.5 1 MET B CA 1
ATOM 1567 C C . MET B 1 1 ? 16.562 20.703 10.352 1 89.5 1 MET B C 1
ATOM 1569 O O . MET B 1 1 ? 16.781 19.516 10.602 1 89.5 1 MET B O 1
ATOM 1573 N N . GLY B 1 2 ? 15.32 21.25 10.445 1 95.06 2 GLY B N 1
ATOM 1574 C CA . GLY B 1 2 ? 14.172 20.422 10.734 1 95.06 2 GLY B CA 1
ATOM 1575 C C . GLY B 1 2 ? 13.812 19.484 9.602 1 95.06 2 GLY B C 1
ATOM 1576 O O . GLY B 1 2 ? 14.344 19.594 8.5 1 95.06 2 GLY B O 1
ATOM 1577 N N . LYS B 1 3 ? 12.984 18.484 9.922 1 97.44 3 LYS B N 1
ATOM 1578 C CA . LYS B 1 3 ? 12.5 17.516 8.938 1 97.44 3 LYS B CA 1
ATOM 1579 C C . LYS B 1 3 ? 11.078 17.844 8.492 1 97.44 3 LYS B C 1
ATOM 1581 O O . LYS B 1 3 ? 10.25 18.266 9.297 1 97.44 3 LYS B O 1
ATOM 1586 N N . LEU B 1 4 ? 10.852 17.703 7.191 1 98.5 4 LEU B N 1
ATOM 1587 C CA . LEU B 1 4 ? 9.484 17.703 6.688 1 98.5 4 LEU B CA 1
ATOM 1588 C C . LEU B 1 4 ? 8.898 16.297 6.691 1 98.5 4 LEU B C 1
ATOM 1590 O O . LEU B 1 4 ? 9.406 15.406 6.004 1 98.5 4 LEU B O 1
ATOM 1594 N N . THR B 1 5 ? 7.848 16.094 7.484 1 98.69 5 THR B N 1
ATOM 1595 C CA . THR B 1 5 ? 7.25 14.773 7.613 1 98.69 5 THR B CA 1
ATOM 1596 C C . THR B 1 5 ? 5.797 14.781 7.141 1 98.69 5 THR B C 1
ATOM 1598 O O . THR B 1 5 ? 5.09 15.773 7.328 1 98.69 5 THR B O 1
ATOM 1601 N N . VAL B 1 6 ? 5.387 13.742 6.496 1 98.56 6 VAL B N 1
ATOM 1602 C CA . VAL B 1 6 ? 4.031 13.578 5.973 1 98.56 6 VAL B CA 1
ATOM 1603 C C . VAL B 1 6 ? 3.338 12.422 6.691 1 98.56 6 VAL B C 1
ATOM 1605 O O . VAL B 1 6 ? 3.93 11.352 6.883 1 98.56 6 VAL B O 1
ATOM 1608 N N . THR B 1 7 ? 2.146 12.633 7.117 1 98.75 7 THR B N 1
ATOM 1609 C CA . THR B 1 7 ? 1.325 11.609 7.762 1 98.75 7 THR B CA 1
ATOM 1610 C C . THR B 1 7 ? 0.026 11.398 6.992 1 98.75 7 THR B C 1
ATOM 1612 O O . THR B 1 7 ? -0.71 12.352 6.727 1 98.75 7 THR B O 1
ATOM 1615 N N . THR B 1 8 ? -0.249 10.172 6.645 1 98.25 8 THR B N 1
ATOM 1616 C CA . THR B 1 8 ? -1.415 9.891 5.816 1 98.25 8 THR B CA 1
ATOM 1617 C C . THR B 1 8 ? -2.09 8.594 6.25 1 98.25 8 THR B C 1
ATOM 1619 O O . THR B 1 8 ? -1.415 7.633 6.629 1 98.25 8 THR B O 1
ATOM 1622 N N . PHE B 1 9 ? -3.426 8.617 6.293 1 98.62 9 PHE B N 1
ATOM 1623 C CA . PHE B 1 9 ? -4.242 7.41 6.262 1 98.62 9 PHE B CA 1
ATOM 1624 C C . PHE B 1 9 ? -4.434 6.922 4.832 1 98.62 9 PHE B C 1
ATOM 1626 O O . PHE B 1 9 ? -4.91 7.668 3.975 1 98.62 9 PHE B O 1
ATOM 1633 N N . VAL B 1 10 ? -4.086 5.684 4.609 1 98.62 10 VAL B N 1
ATOM 1634 C CA . VAL B 1 10 ? -4.113 5.227 3.225 1 98.62 10 VAL B CA 1
ATOM 1635 C C . VAL B 1 10 ? -4.66 3.801 3.16 1 98.62 10 VAL B C 1
ATOM 1637 O O . VAL B 1 10 ? -4.371 2.979 4.031 1 98.62 10 VAL B O 1
ATOM 1640 N N . THR B 1 11 ? -5.484 3.498 2.129 1 98.5 11 THR B N 1
ATOM 1641 C CA . THR B 1 11 ? -5.957 2.141 1.877 1 98.5 11 THR B CA 1
ATOM 1642 C C . THR B 1 11 ? -4.859 1.296 1.236 1 98.5 11 THR B C 1
ATOM 1644 O O . THR B 1 11 ? -3.805 1.816 0.865 1 98.5 11 THR B O 1
ATOM 1647 N N . LEU B 1 12 ? -5.145 0.004 1.129 1 97.94 12 LEU B N 1
ATOM 1648 C CA . LEU B 1 12 ? -4.184 -0.908 0.52 1 97.94 12 LEU B CA 1
ATOM 1649 C C . LEU B 1 12 ? -3.941 -0.546 -0.942 1 97.94 12 LEU B C 1
ATOM 1651 O O . LEU B 1 12 ? -2.844 -0.752 -1.464 1 97.94 12 LEU B O 1
ATOM 1655 N N . ASP B 1 13 ? -4.969 0.017 -1.587 1 97.44 13 ASP B N 1
ATOM 1656 C CA . ASP B 1 13 ? -4.82 0.396 -2.988 1 97.44 13 ASP B CA 1
ATOM 1657 C C . ASP B 1 13 ? -4.383 1.854 -3.119 1 97.44 13 ASP B C 1
ATOM 1659 O O . ASP B 1 13 ? -4.41 2.42 -4.215 1 97.44 13 ASP B O 1
ATOM 1663 N N . GLY B 1 14 ? -4.074 2.545 -2.01 1 97.44 14 GLY B N 1
ATOM 1664 C CA . GLY B 1 14 ? -3.35 3.807 -2.057 1 97.44 14 GLY B CA 1
ATOM 1665 C C . GLY B 1 14 ? -4.254 5.02 -1.933 1 97.44 14 GLY B C 1
ATOM 1666 O O . GLY B 1 14 ? -3.801 6.156 -2.088 1 97.44 14 GLY B O 1
ATOM 1667 N N . VAL B 1 15 ? -5.547 4.832 -1.66 1 97.06 15 VAL B N 1
ATOM 1668 C CA . VAL B 1 15 ? -6.48 5.941 -1.513 1 97.06 15 VAL B CA 1
ATOM 1669 C C . VAL B 1 15 ? -6.301 6.59 -0.142 1 97.06 15 VAL B C 1
ATOM 1671 O O . VAL B 1 15 ? -6.227 5.895 0.875 1 97.06 15 VAL B O 1
ATOM 1674 N N . MET B 1 16 ? -6.188 7.902 -0.138 1 97.12 16 MET B N 1
ATOM 1675 C CA . MET B 1 16 ? -5.988 8.602 1.126 1 97.12 16 MET B CA 1
ATOM 1676 C C . MET B 1 16 ? -7.184 9.5 1.444 1 97.12 16 MET B C 1
ATOM 1678 O O . MET B 1 16 ? -7.785 10.086 0.542 1 97.12 16 MET B O 1
ATOM 1682 N N . GLN B 1 17 ? -7.594 9.555 2.68 1 94.5 17 GLN B N 1
ATOM 1683 C CA . GLN B 1 17 ? -8.688 10.375 3.191 1 94.5 17 GLN B CA 1
ATOM 1684 C C . GLN B 1 17 ? -8.469 10.727 4.66 1 94.5 17 GLN B C 1
ATOM 1686 O O . GLN B 1 17 ? -7.73 10.039 5.367 1 94.5 17 GLN B O 1
ATOM 1691 N N . GLY B 1 18 ? -9.016 11.883 5.125 1 94.31 18 GLY B N 1
ATOM 1692 C CA . GLY B 1 18 ? -9.078 12.18 6.547 1 94.31 18 GLY B CA 1
ATOM 1693 C C . GLY B 1 18 ? -10.016 11.258 7.309 1 94.31 18 GLY B C 1
ATOM 1694 O O . GLY B 1 18 ? -10.797 10.523 6.707 1 94.31 18 GLY B O 1
ATOM 1695 N N . PRO B 1 19 ? -9.891 11.266 8.586 1 93.25 19 PRO B N 1
ATOM 1696 C CA . PRO B 1 19 ? -10.664 10.336 9.414 1 93.25 19 PRO B CA 1
ATOM 1697 C C . PRO B 1 19 ? -12.055 10.867 9.75 1 93.25 19 PRO B C 1
ATOM 1699 O O . PRO B 1 19 ? -12.789 10.234 10.516 1 93.25 19 PRO B O 1
ATOM 1702 N N . GLY B 1 20 ? -12.477 12.008 9.258 1 90.44 20 GLY B N 1
ATOM 1703 C CA . GLY B 1 20 ? -13.648 12.75 9.703 1 90.44 20 GLY B CA 1
ATOM 1704 C C . GLY B 1 20 ? -14.93 11.945 9.609 1 90.44 20 GLY B C 1
ATOM 1705 O O . GLY B 1 20 ? -15.562 11.656 10.625 1 90.44 20 GLY B O 1
ATOM 1706 N N . GLY B 1 21 ? -15.359 11.664 8.352 1 94.19 21 GLY B N 1
ATOM 1707 C CA . GLY B 1 21 ? -16.609 10.969 8.125 1 94.19 21 GLY B CA 1
ATOM 1708 C C . GLY B 1 21 ? -17.016 10.906 6.664 1 94.19 21 GLY B C 1
ATOM 1709 O O . GLY B 1 21 ? -16.25 11.328 5.793 1 94.19 21 GLY B O 1
ATOM 1710 N N . PRO B 1 22 ? -18.25 10.375 6.48 1 94.62 22 PRO B N 1
ATOM 1711 C CA . PRO B 1 22 ? -18.703 10.109 5.113 1 94.62 22 PRO B CA 1
ATOM 1712 C C . PRO B 1 22 ? -18.797 11.383 4.266 1 94.62 22 PRO B C 1
ATOM 1714 O O . PRO B 1 22 ? -18.625 11.328 3.045 1 94.62 22 PRO B O 1
ATOM 1717 N N . ASP B 1 23 ? -18.984 12.523 4.914 1 92.75 23 ASP B N 1
ATOM 1718 C CA . ASP B 1 23 ? -19.25 13.734 4.137 1 92.75 23 ASP B CA 1
ATOM 1719 C C . ASP B 1 23 ? -18.094 14.719 4.234 1 92.75 23 ASP B C 1
ATOM 1721 O O . ASP B 1 23 ? -18.203 15.859 3.795 1 92.75 23 ASP B O 1
ATOM 1725 N N . GLU B 1 24 ? -16.984 14.32 4.777 1 92 24 GLU B N 1
ATOM 1726 C CA . GLU B 1 24 ? -15.875 15.234 5.012 1 92 24 GLU B CA 1
ATOM 1727 C C . GLU B 1 24 ? -15.312 15.758 3.697 1 92 24 GLU B C 1
ATOM 1729 O O . GLU B 1 24 ? -14.93 16.938 3.604 1 92 24 GLU B O 1
ATOM 1734 N N . ASP B 1 25 ? -15.219 14.953 2.723 1 93.19 25 ASP B N 1
ATOM 1735 C CA . ASP B 1 25 ? -14.664 15.289 1.414 1 93.19 25 ASP B CA 1
ATOM 1736 C C . ASP B 1 25 ? -15.328 14.469 0.31 1 93.19 25 ASP B C 1
ATOM 1738 O O . ASP B 1 25 ? -14.953 13.32 0.069 1 93.19 25 ASP B O 1
ATOM 1742 N N . ARG B 1 26 ? -16.172 15.07 -0.39 1 93.75 26 ARG B N 1
ATOM 1743 C CA . ARG B 1 26 ? -16.922 14.414 -1.456 1 93.75 26 ARG B CA 1
ATOM 1744 C C . ARG B 1 26 ? -16.422 14.844 -2.828 1 93.75 26 ARG B C 1
ATOM 1746 O O . ARG B 1 26 ? -17.031 14.531 -3.85 1 93.75 26 ARG B O 1
ATOM 1753 N N . ARG B 1 27 ? -15.391 15.656 -2.822 1 91.12 27 ARG B N 1
ATOM 1754 C CA . ARG B 1 27 ? -14.852 16.141 -4.086 1 91.12 27 ARG B CA 1
ATOM 1755 C C . ARG B 1 27 ? -14.547 14.984 -5.035 1 91.12 27 ARG B C 1
ATOM 1757 O O . ARG B 1 27 ? -14.227 13.875 -4.59 1 91.12 27 ARG B O 1
ATOM 1764 N N . ASP B 1 28 ? -14.711 15.195 -6.324 1 90.94 28 ASP B N 1
ATOM 1765 C CA . ASP B 1 28 ? -14.461 14.266 -7.426 1 90.94 28 ASP B CA 1
ATOM 1766 C C . ASP B 1 28 ? -15.375 13.047 -7.324 1 90.94 28 ASP B C 1
ATOM 1768 O O . ASP B 1 28 ? -14.984 11.945 -7.711 1 90.94 28 ASP B O 1
ATOM 1772 N N . GLY B 1 29 ? -16.578 13.234 -6.668 1 93.38 29 GLY B N 1
ATOM 1773 C CA . GLY B 1 29 ? -17.578 12.172 -6.594 1 93.38 29 GLY B CA 1
ATOM 1774 C C . GLY B 1 29 ? -17.219 11.078 -5.609 1 93.38 29 GLY B C 1
ATOM 1775 O O . GLY B 1 29 ? -17.75 9.969 -5.68 1 93.38 29 GLY B O 1
ATOM 1776 N N . PHE B 1 30 ? -16.344 11.383 -4.703 1 96.25 30 PHE B N 1
ATOM 1777 C CA . PHE B 1 30 ? -15.898 10.375 -3.748 1 96.25 30 PHE B CA 1
ATOM 1778 C C . PHE B 1 30 ? -17.031 9.992 -2.793 1 96.25 30 PHE B C 1
ATOM 1780 O O . PHE B 1 30 ? -17.641 10.867 -2.176 1 96.25 30 PHE B O 1
ATOM 1787 N N . THR B 1 31 ? -17.281 8.648 -2.574 1 95.56 31 THR B N 1
ATOM 1788 C CA . THR B 1 31 ? -18.453 8.211 -1.833 1 95.56 31 THR B CA 1
ATOM 1789 C C . THR B 1 31 ? -18.062 7.344 -0.644 1 95.56 31 THR B C 1
ATOM 1791 O O . THR B 1 31 ? -18.922 6.758 0.021 1 95.56 31 THR B O 1
ATOM 1794 N N . HIS B 1 32 ? -16.781 7.281 -0.331 1 97.06 32 HIS B N 1
ATOM 1795 C CA . HIS B 1 32 ? -16.328 6.297 0.651 1 97.06 32 HIS B CA 1
ATOM 1796 C C . HIS B 1 32 ? -15.758 6.977 1.888 1 97.06 32 HIS B C 1
ATOM 1798 O O . HIS B 1 32 ? -14.898 6.41 2.568 1 97.06 32 HIS B O 1
ATOM 1804 N N . GLY B 1 33 ? -16.125 8.242 2.127 1 96.94 33 GLY B N 1
ATOM 1805 C CA . GLY B 1 33 ? -15.68 8.914 3.338 1 96.94 33 GLY B CA 1
ATOM 1806 C C . GLY B 1 33 ? -16.047 8.172 4.605 1 96.94 33 GLY B C 1
ATOM 1807 O O . GLY B 1 33 ? -17.125 7.566 4.684 1 96.94 33 GLY B O 1
ATOM 1808 N N . GLY B 1 34 ? -15.148 8.227 5.613 1 97.75 34 GLY B N 1
ATOM 1809 C CA . GLY B 1 34 ? -15.438 7.625 6.906 1 97.75 34 GLY B CA 1
ATOM 1810 C C . GLY B 1 34 ? -14.883 6.219 7.043 1 97.75 34 GLY B C 1
ATOM 1811 O O . GLY B 1 34 ? -15.047 5.582 8.086 1 97.75 34 GLY B O 1
ATOM 1812 N N . TRP B 1 35 ? -14.141 5.738 6.074 1 97.94 35 TRP B N 1
ATOM 1813 C CA . TRP B 1 35 ? -13.664 4.359 6.059 1 97.94 35 TRP B CA 1
ATOM 1814 C C . TRP B 1 35 ? -12.586 4.148 7.109 1 97.94 35 TRP B C 1
ATOM 1816 O O . TRP B 1 35 ? -12.273 3.008 7.473 1 97.94 35 TRP B O 1
ATOM 1826 N N . VAL B 1 36 ? -12.008 5.172 7.684 1 98.25 36 VAL B N 1
ATOM 1827 C CA . VAL B 1 36 ? -10.977 5.102 8.711 1 98.25 36 VAL B CA 1
ATOM 1828 C C . VAL B 1 36 ? -11.602 4.703 10.047 1 98.25 36 VAL B C 1
ATOM 1830 O O . VAL B 1 36 ? -10.992 3.977 10.836 1 98.25 36 VAL B O 1
ATOM 1833 N N . VAL B 1 37 ? -12.781 5.105 10.32 1 98 37 VAL B N 1
ATOM 1834 C CA . VAL B 1 37 ? -13.391 5.168 11.648 1 98 37 VAL B CA 1
ATOM 1835 C C . VAL B 1 37 ? -13.5 3.764 12.234 1 98 37 VAL B C 1
ATOM 1837 O O . VAL B 1 37 ? -13.117 3.529 13.383 1 98 37 VAL B O 1
ATOM 1840 N N . PRO B 1 38 ? -13.906 2.779 11.492 1 97.69 38 PRO B N 1
ATOM 1841 C CA . PRO B 1 38 ? -14.07 1.443 12.07 1 97.69 38 PRO B CA 1
ATOM 1842 C C . PRO B 1 38 ? -12.758 0.831 12.531 1 97.69 38 PRO B C 1
ATOM 1844 O O . PRO B 1 38 ? -12.758 -0.157 13.273 1 97.69 38 PRO B O 1
ATOM 1847 N N . TYR B 1 39 ? -11.664 1.432 12.156 1 98.19 39 TYR B N 1
ATOM 1848 C CA . TYR B 1 39 ? -10.375 0.808 12.414 1 98.19 39 TYR B CA 1
ATOM 1849 C C . TYR B 1 39 ? -9.602 1.582 13.477 1 98.19 39 TYR B C 1
ATOM 1851 O O . TYR B 1 39 ? -8.492 1.193 13.859 1 98.19 39 TYR B O 1
ATOM 1859 N N . PHE B 1 40 ? -10.125 2.617 13.93 1 97.94 40 PHE B N 1
ATOM 1860 C CA . PHE B 1 40 ? -9.375 3.502 14.812 1 97.94 40 PHE B CA 1
ATOM 1861 C C . PHE B 1 40 ? -9.359 2.959 16.234 1 97.94 40 PHE B C 1
ATOM 1863 O O . PHE B 1 40 ? -10.242 3.283 17.031 1 97.94 40 PHE B O 1
ATOM 1870 N N . ASP B 1 41 ? -8.375 2.205 16.609 1 98.12 41 ASP B N 1
ATOM 1871 C CA . ASP B 1 41 ? -8.227 1.646 17.953 1 98.12 41 ASP B CA 1
ATOM 1872 C C . ASP B 1 41 ? -7.164 2.396 18.75 1 98.12 41 ASP B C 1
ATOM 1874 O O . ASP B 1 41 ? -6.672 3.438 18.312 1 98.12 41 ASP B O 1
ATOM 1878 N N . ASP B 1 42 ? -6.801 1.91 19.922 1 98.12 42 ASP B N 1
ATOM 1879 C CA . ASP B 1 42 ? -5.867 2.59 20.812 1 98.12 42 ASP B CA 1
ATOM 1880 C C . ASP B 1 42 ? -4.457 2.596 20.234 1 98.12 42 ASP B C 1
ATOM 1882 O O . ASP B 1 42 ? -3.719 3.57 20.391 1 98.12 42 ASP B O 1
ATOM 1886 N N . ALA B 1 43 ? -4.102 1.511 19.609 1 98.5 43 ALA B N 1
ATOM 1887 C CA . ALA B 1 43 ? -2.764 1.414 19.016 1 98.5 43 ALA B CA 1
ATOM 1888 C C . ALA B 1 43 ? -2.564 2.455 17.922 1 98.5 43 ALA B C 1
ATOM 1890 O O . ALA B 1 43 ? -1.525 3.115 17.875 1 98.5 43 ALA B O 1
ATOM 1891 N N . LEU B 1 44 ? -3.545 2.57 17.047 1 98.31 44 LEU B N 1
ATOM 1892 C CA . LEU B 1 44 ? -3.492 3.588 16.016 1 98.31 44 LEU B CA 1
ATOM 1893 C C . LEU B 1 44 ? -3.459 4.988 16.609 1 98.31 44 LEU B C 1
ATOM 1895 O O . LEU B 1 44 ? -2.676 5.836 16.188 1 98.31 44 LEU B O 1
ATOM 1899 N N . GLY B 1 45 ? -4.32 5.188 17.578 1 98.06 45 GLY B N 1
ATOM 1900 C CA . GLY B 1 45 ? -4.309 6.461 18.266 1 98.06 45 GLY B CA 1
ATOM 1901 C C . GLY B 1 45 ? -2.961 6.801 18.875 1 98.06 45 GLY B C 1
ATOM 1902 O O . GLY B 1 45 ? -2.492 7.934 18.766 1 98.06 45 GLY B O 1
ATOM 1903 N N . ALA B 1 46 ? -2.354 5.852 19.516 1 98.44 46 ALA B N 1
ATOM 1904 C CA . ALA B 1 46 ? -1.042 6.055 20.125 1 98.44 46 ALA B CA 1
ATOM 1905 C C . ALA B 1 46 ? 0 6.422 19.078 1 98.44 46 ALA B C 1
ATOM 1907 O O . ALA B 1 46 ? 0.875 7.258 19.312 1 98.44 46 ALA B O 1
ATOM 1908 N N . PHE B 1 47 ? -0.057 5.785 17.969 1 98.69 47 PHE B N 1
ATOM 1909 C CA . PHE B 1 47 ? 0.843 6.113 16.875 1 98.69 47 PHE B CA 1
ATOM 1910 C C . PHE B 1 47 ? 0.66 7.566 16.438 1 98.69 47 PHE B C 1
ATOM 1912 O O . PHE B 1 47 ? 1.638 8.297 16.266 1 98.69 47 PHE B O 1
ATOM 1919 N N . VAL B 1 48 ? -0.596 8 16.234 1 98.31 48 VAL B N 1
ATOM 1920 C CA . VAL B 1 48 ? -0.908 9.367 15.82 1 98.31 48 VAL B CA 1
ATOM 1921 C C . VAL B 1 48 ? -0.412 10.352 16.875 1 98.31 48 VAL B C 1
ATOM 1923 O O . VAL B 1 48 ? 0.233 11.352 16.547 1 98.31 48 VAL B O 1
ATOM 1926 N N . VAL B 1 49 ? -0.644 10.047 18.109 1 98.38 49 VAL B N 1
ATOM 1927 C CA . VAL B 1 49 ? -0.2 10.906 19.203 1 98.38 49 VAL B CA 1
ATOM 1928 C C . VAL B 1 49 ? 1.323 11.008 19.203 1 98.38 49 VAL B C 1
ATOM 1930 O O . VAL B 1 49 ? 1.882 12.086 19.422 1 98.38 49 VAL B O 1
ATOM 1933 N N . ASP B 1 50 ? 1.979 9.914 19 1 98.5 50 ASP B N 1
ATOM 1934 C CA . ASP B 1 50 ? 3.436 9.914 18.906 1 98.5 50 ASP B CA 1
ATOM 1935 C C . ASP B 1 50 ? 3.924 10.852 17.812 1 98.5 50 ASP B C 1
ATOM 1937 O O . ASP B 1 50 ? 4.887 11.594 18 1 98.5 50 ASP B O 1
ATOM 1941 N N . VAL B 1 51 ? 3.307 10.828 16.641 1 98.44 51 VAL B N 1
ATOM 1942 C CA . VAL B 1 51 ? 3.656 11.719 15.547 1 98.44 51 VAL B CA 1
ATOM 1943 C C . VAL B 1 51 ? 3.51 13.172 16 1 98.44 51 VAL B C 1
ATOM 1945 O O . VAL B 1 51 ? 4.43 13.977 15.836 1 98.44 51 VAL B O 1
ATOM 1948 N N . PHE B 1 52 ? 2.414 13.484 16.594 1 98.44 52 PHE B N 1
ATOM 1949 C CA . PHE B 1 52 ? 2.119 14.852 17 1 98.44 52 PHE B CA 1
ATOM 1950 C C . PHE B 1 52 ? 3.072 15.312 18.094 1 98.44 52 PHE B C 1
ATOM 1952 O O . PHE B 1 52 ? 3.295 16.516 18.266 1 98.44 52 PHE B O 1
ATOM 1959 N N . SER B 1 53 ? 3.611 14.414 18.844 1 98 53 SER B N 1
ATOM 1960 C CA . SER B 1 53 ? 4.496 14.766 19.938 1 98 53 SER B CA 1
ATOM 1961 C C . SER B 1 53 ? 5.793 15.391 19.438 1 98 53 SER B C 1
ATOM 1963 O O . SER B 1 53 ? 6.496 16.078 20.188 1 98 53 SER B O 1
ATOM 1965 N N . ARG B 1 54 ? 6.07 15.273 18.172 1 98 54 ARG B N 1
ATOM 1966 C CA . ARG B 1 54 ? 7.355 15.68 17.609 1 98 54 ARG B CA 1
ATOM 1967 C C . ARG B 1 54 ? 7.227 16.984 16.828 1 98 54 ARG B C 1
ATOM 1969 O O . ARG B 1 54 ? 8.219 17.516 16.344 1 98 54 ARG B O 1
ATOM 1976 N N . VAL B 1 55 ? 6.105 17.578 16.797 1 98.5 55 VAL B N 1
ATOM 1977 C CA . VAL B 1 55 ? 5.809 18.641 15.859 1 98.5 55 VAL B CA 1
ATOM 1978 C C . VAL B 1 55 ? 6.328 19.969 16.406 1 98.5 55 VAL B C 1
ATOM 1980 O O . VAL B 1 55 ? 6.203 20.25 17.609 1 98.5 55 VAL B O 1
ATOM 1983 N N . ASP B 1 56 ? 6.957 20.781 15.523 1 98.62 56 ASP B N 1
ATOM 1984 C CA . ASP B 1 56 ? 7.227 22.188 15.805 1 98.62 56 ASP B CA 1
ATOM 1985 C C . ASP B 1 56 ? 6.211 23.094 15.117 1 98.62 56 ASP B C 1
ATOM 1987 O O . ASP B 1 56 ? 5.867 24.156 15.641 1 98.62 56 ASP B O 1
ATOM 1991 N N . ALA B 1 57 ? 5.812 22.703 13.945 1 98.75 57 ALA B N 1
ATOM 1992 C CA . ALA B 1 57 ? 4.887 23.484 13.133 1 98.75 57 ALA B CA 1
ATOM 1993 C C . ALA B 1 57 ? 4.188 22.609 12.094 1 98.75 57 ALA B C 1
ATOM 1995 O O . ALA B 1 57 ? 4.629 21.5 11.812 1 98.75 57 ALA B O 1
ATOM 1996 N N . PHE B 1 58 ? 3.15 23.203 11.57 1 98.75 58 PHE B N 1
ATOM 1997 C CA . PHE B 1 58 ? 2.357 22.484 10.578 1 98.75 58 PHE B CA 1
ATOM 1998 C C . PHE B 1 58 ? 2.432 23.172 9.219 1 98.75 58 PHE B C 1
ATOM 2000 O O . PHE B 1 58 ? 2.533 24.406 9.141 1 98.75 58 PHE B O 1
ATOM 2007 N N . LEU B 1 59 ? 2.447 22.406 8.18 1 98.75 59 LEU B N 1
ATOM 2008 C CA . LEU B 1 59 ? 2.285 22.812 6.785 1 98.75 59 LEU B CA 1
ATOM 2009 C C . LEU B 1 59 ? 1.051 22.156 6.168 1 98.75 59 LEU B C 1
ATOM 2011 O O . LEU B 1 59 ? 1.018 20.953 5.965 1 98.75 59 LEU B O 1
ATOM 2015 N N . LEU B 1 60 ? 0.03 22.969 5.855 1 98.44 60 LEU B N 1
ATOM 2016 C CA . LEU B 1 60 ? -1.264 22.422 5.445 1 98.44 60 LEU B CA 1
ATOM 2017 C C . LEU B 1 60 ? -1.678 22.984 4.086 1 98.44 60 LEU B C 1
ATOM 2019 O O . LEU B 1 60 ? -1.466 24.156 3.803 1 98.44 60 LEU B O 1
ATOM 2023 N N . GLY B 1 61 ? -2.215 22.078 3.268 1 97.5 61 GLY B N 1
ATOM 2024 C CA . GLY B 1 61 ? -2.963 22.578 2.127 1 97.5 61 GLY B CA 1
ATOM 2025 C C . GLY B 1 61 ? -4.27 23.25 2.516 1 97.5 61 GLY B C 1
ATOM 2026 O O . GLY B 1 61 ? -4.754 23.062 3.635 1 97.5 61 GLY B O 1
ATOM 2027 N N . ARG B 1 62 ? -4.867 23.891 1.577 1 96.12 62 ARG B N 1
ATOM 2028 C CA . ARG B 1 62 ? -6.031 24.734 1.848 1 96.12 62 ARG B CA 1
ATOM 2029 C C . ARG B 1 62 ? -7.195 23.891 2.375 1 96.12 62 ARG B C 1
ATOM 2031 O O . ARG B 1 62 ? -7.785 24.219 3.406 1 96.12 62 ARG B O 1
ATOM 2038 N N . PHE B 1 63 ? -7.531 22.844 1.711 1 95.06 63 PHE B N 1
ATOM 2039 C CA . PHE B 1 63 ? -8.672 22.031 2.107 1 95.06 63 PHE B CA 1
ATOM 2040 C C . PHE B 1 63 ? -8.484 21.484 3.516 1 95.06 63 PHE B C 1
ATOM 2042 O O . PHE B 1 63 ? -9.398 21.547 4.34 1 95.06 63 PHE B O 1
ATOM 2049 N N . THR B 1 64 ? -7.309 20.891 3.797 1 96.62 64 THR B N 1
ATOM 2050 C CA . THR B 1 64 ? -7.027 20.359 5.125 1 96.62 64 THR B CA 1
ATOM 2051 C C . THR B 1 64 ? -7.086 21.469 6.176 1 96.62 64 THR B C 1
ATOM 2053 O O . THR B 1 64 ? -7.648 21.266 7.254 1 96.62 64 THR B O 1
ATOM 2056 N N . TYR B 1 65 ? -6.535 22.625 5.832 1 97.38 65 TYR B N 1
ATOM 2057 C CA . TYR B 1 65 ? -6.613 23.75 6.754 1 97.38 65 TYR B CA 1
ATOM 2058 C C . TYR B 1 65 ? -8.062 24.062 7.098 1 97.38 65 TYR B C 1
ATOM 2060 O O . TYR B 1 65 ? -8.414 24.188 8.273 1 97.38 65 TYR B O 1
ATOM 2068 N N . ASP B 1 66 ? -8.898 24.219 6.07 1 96 66 ASP B N 1
ATOM 2069 C CA . ASP B 1 66 ? -10.297 24.562 6.293 1 96 66 ASP B CA 1
ATOM 2070 C C . ASP B 1 66 ? -10.984 23.531 7.176 1 96 66 ASP B C 1
ATOM 2072 O O . ASP B 1 66 ? -11.742 23.891 8.086 1 96 66 ASP B O 1
ATOM 2076 N N . THR B 1 67 ? -10.734 22.328 6.914 1 95 67 THR B N 1
ATOM 2077 C CA . THR B 1 67 ? -11.328 21.234 7.68 1 95 67 THR B CA 1
ATOM 2078 C C . THR B 1 67 ? -10.867 21.281 9.133 1 95 67 THR B C 1
ATOM 2080 O O . THR B 1 67 ? -11.68 21.156 10.055 1 95 67 THR B O 1
ATOM 2083 N N . PHE B 1 68 ? -9.539 21.438 9.328 1 96.75 68 PHE B N 1
ATOM 2084 C CA . PHE B 1 68 ? -8.984 21.516 10.672 1 96.75 68 PHE B CA 1
ATOM 2085 C C . PHE B 1 68 ? -9.539 22.719 11.414 1 96.75 68 PHE B C 1
ATOM 2087 O O . PHE B 1 68 ? -9.953 22.609 12.57 1 96.75 68 PHE B O 1
ATOM 2094 N N . ALA B 1 69 ? -9.562 23.859 10.773 1 96.25 69 ALA B N 1
ATOM 2095 C CA . ALA B 1 69 ? -10.008 25.109 11.383 1 96.25 69 ALA B CA 1
ATOM 2096 C C . ALA B 1 69 ? -11.461 25.016 11.836 1 96.25 69 ALA B C 1
ATOM 2098 O O . ALA B 1 69 ? -11.852 25.656 12.812 1 96.25 69 ALA B O 1
ATOM 2099 N N . ALA B 1 70 ? -12.211 24.25 11.133 1 93.88 70 ALA B N 1
ATOM 2100 C CA . ALA B 1 70 ? -13.625 24.094 11.469 1 93.88 70 ALA B CA 1
ATOM 2101 C C . ALA B 1 70 ? -13.805 23.156 12.664 1 93.88 70 ALA B C 1
ATOM 2103 O O . ALA B 1 70 ? -14.805 23.234 13.375 1 93.88 70 ALA B O 1
ATOM 2104 N N . HIS B 1 71 ? -12.82 22.328 12.977 1 94.38 71 HIS B N 1
ATOM 2105 C CA . HIS B 1 71 ? -13.008 21.25 13.938 1 94.38 71 HIS B CA 1
ATOM 2106 C C . HIS B 1 71 ? -12.195 21.5 15.211 1 94.38 71 HIS B C 1
ATOM 2108 O O . HIS B 1 71 ? -12.75 21.516 16.312 1 94.38 71 HIS B O 1
ATOM 2114 N N . TRP B 1 72 ? -10.992 21.766 15.078 1 95.75 72 TRP B N 1
ATOM 2115 C CA . TRP B 1 72 ? -10.055 21.594 16.188 1 95.75 72 TRP B CA 1
ATOM 2116 C C . TRP B 1 72 ? -10.211 22.719 17.203 1 95.75 72 TRP B C 1
ATOM 2118 O O . TRP B 1 72 ? -10.039 22.5 18.406 1 95.75 72 TRP B O 1
ATOM 2128 N N . PRO B 1 73 ? -10.562 23.984 16.781 1 95.06 73 PRO B N 1
ATOM 2129 C CA . PRO B 1 73 ? -10.82 25 17.812 1 95.06 73 PRO B CA 1
ATOM 2130 C C . PRO B 1 73 ? -11.953 24.625 18.75 1 95.06 73 PRO B C 1
ATOM 2132 O O . PRO B 1 73 ? -12.055 25.172 19.859 1 95.06 73 PRO B O 1
ATOM 2135 N N . ARG B 1 74 ? -12.734 23.641 18.297 1 94.44 74 ARG B N 1
ATOM 2136 C CA . ARG B 1 74 ? -13.883 23.219 19.094 1 94.44 74 ARG B CA 1
ATOM 2137 C C . ARG B 1 74 ? -13.516 22.094 20.047 1 94.44 74 ARG B C 1
ATOM 2139 O O . ARG B 1 74 ? -14.32 21.703 20.906 1 94.44 74 ARG B O 1
ATOM 2146 N N . VAL B 1 75 ? -12.383 21.547 19.938 1 93.81 75 VAL B N 1
ATOM 2147 C CA . VAL B 1 75 ? -11.883 20.531 20.875 1 93.81 75 VAL B CA 1
ATOM 2148 C C . VAL B 1 75 ? -11.094 21.219 22 1 93.81 75 VAL B C 1
ATOM 2150 O O . VAL B 1 75 ? -9.906 21.484 21.844 1 93.81 75 VAL B O 1
ATOM 2153 N N . THR B 1 76 ? -11.734 21.406 23.172 1 89.88 76 THR B N 1
ATOM 2154 C CA . THR B 1 76 ? -11.203 22.328 24.172 1 89.88 76 THR B CA 1
ATOM 2155 C C . THR B 1 76 ? -10.594 21.578 25.344 1 89.88 76 THR B C 1
ATOM 2157 O O . THR B 1 76 ? -10.031 22.172 26.25 1 89.88 76 THR B O 1
ATOM 2160 N N . ASP B 1 77 ? -10.703 20.219 25.328 1 92.94 77 ASP B N 1
ATOM 2161 C CA . ASP B 1 77 ? -10.031 19.438 26.359 1 92.94 77 ASP B CA 1
ATOM 2162 C C . ASP B 1 77 ? -8.531 19.719 26.359 1 92.94 77 ASP B C 1
ATOM 2164 O O . ASP B 1 77 ? -7.824 19.359 25.422 1 92.94 77 ASP B O 1
ATOM 2168 N N . PRO B 1 78 ? -8.07 20.344 27.391 1 90.44 78 PRO B N 1
ATOM 2169 C CA . PRO B 1 78 ? -6.652 20.703 27.422 1 90.44 78 PRO B CA 1
ATOM 2170 C C . PRO B 1 78 ? -5.734 19.484 27.438 1 90.44 78 PRO B C 1
ATOM 2172 O O . PRO B 1 78 ? -4.535 19.609 27.172 1 90.44 78 PRO B O 1
ATOM 2175 N N . ASN B 1 79 ? -6.293 18.328 27.75 1 93.88 79 ASN B N 1
ATOM 2176 C CA . ASN B 1 79 ? -5.48 17.109 27.828 1 93.88 79 ASN B CA 1
ATOM 2177 C C . ASN B 1 79 ? -5.449 16.359 26.5 1 93.88 79 ASN B C 1
ATOM 2179 O O . ASN B 1 79 ? -4.773 15.344 26.375 1 93.88 79 ASN B O 1
ATOM 2183 N N . ASP B 1 80 ? -6.152 16.891 25.578 1 95.94 80 ASP B N 1
ATOM 2184 C CA . ASP B 1 80 ? -6.07 16.281 24.25 1 95.94 80 ASP B CA 1
ATOM 2185 C C . ASP B 1 80 ? -4.742 16.625 23.578 1 95.94 80 ASP B C 1
ATOM 2187 O O . ASP B 1 80 ? -4.504 17.781 23.203 1 95.94 80 ASP B O 1
ATOM 2191 N N . PRO B 1 81 ? -3.934 15.617 23.406 1 96.19 81 PRO B N 1
ATOM 2192 C CA . PRO B 1 81 ? -2.572 15.891 22.938 1 96.19 81 PRO B CA 1
ATOM 2193 C C . PRO B 1 81 ? -2.531 16.406 21.5 1 96.19 81 PRO B C 1
ATOM 2195 O O . PRO B 1 81 ? -1.576 17.078 21.109 1 96.19 81 PRO B O 1
ATOM 2198 N N . ILE B 1 82 ? -3.52 16.109 20.734 1 97 82 ILE B N 1
ATOM 2199 C CA . ILE B 1 82 ? -3.562 16.531 19.344 1 97 82 ILE B CA 1
ATOM 2200 C C . ILE B 1 82 ? -4.098 17.953 19.25 1 97 82 ILE B C 1
ATOM 2202 O O . ILE B 1 82 ? -3.471 18.828 18.641 1 97 82 ILE B O 1
ATOM 2206 N N . ALA B 1 83 ? -5.203 18.203 19.891 1 96.38 83 ALA B N 1
ATOM 2207 C CA . ALA B 1 83 ? -5.816 19.531 19.891 1 96.38 83 ALA B CA 1
ATOM 2208 C C . ALA B 1 83 ? -4.867 20.578 20.469 1 96.38 83 ALA B C 1
ATOM 2210 O O . ALA B 1 83 ? -4.766 21.688 19.953 1 96.38 83 ALA B O 1
ATOM 2211 N N . ALA B 1 84 ? -4.195 20.234 21.562 1 96.44 84 ALA B N 1
ATOM 2212 C CA . ALA B 1 84 ? -3.268 21.156 22.203 1 96.44 84 ALA B CA 1
ATOM 2213 C C . ALA B 1 84 ? -2.199 21.641 21.219 1 96.44 84 ALA B C 1
ATOM 2215 O O . ALA B 1 84 ? -1.872 22.828 21.188 1 96.44 84 ALA B O 1
ATOM 2216 N N . LYS B 1 85 ? -1.704 20.719 20.422 1 97.31 85 LYS B N 1
ATOM 2217 C CA . LYS B 1 85 ? -0.658 21.062 19.469 1 97.31 85 LYS B CA 1
ATOM 2218 C C . LYS B 1 85 ? -1.225 21.844 18.281 1 97.31 85 LYS B C 1
ATOM 2220 O O . LYS B 1 85 ? -0.703 22.906 17.938 1 97.31 85 LYS B O 1
ATOM 2225 N N . LEU B 1 86 ? -2.322 21.359 17.703 1 97.62 86 LEU B N 1
ATOM 2226 C CA . LEU B 1 86 ? -2.91 21.969 16.531 1 97.62 86 LEU B CA 1
ATOM 2227 C C . LEU B 1 86 ? -3.375 23.391 16.844 1 97.62 86 LEU B C 1
ATOM 2229 O O . LEU B 1 86 ? -3.225 24.297 16.016 1 97.62 86 LEU B O 1
ATOM 2233 N N . ASN B 1 87 ? -3.871 23.594 18.016 1 96.75 87 ASN B N 1
ATOM 2234 C CA . ASN B 1 87 ? -4.449 24.891 18.344 1 96.75 87 ASN B CA 1
ATOM 2235 C C . ASN B 1 87 ? -3.383 25.875 18.812 1 96.75 87 ASN B C 1
ATOM 2237 O O . ASN B 1 87 ? -3.609 27.094 18.812 1 96.75 87 ASN B O 1
ATOM 2241 N N . ALA B 1 88 ? -2.217 25.422 19.141 1 96.31 88 ALA B N 1
ATOM 2242 C CA . ALA B 1 88 ? -1.235 26.328 19.75 1 96.31 88 ALA B CA 1
ATOM 2243 C C . ALA B 1 88 ? -0.093 26.625 18.781 1 96.31 88 ALA B C 1
ATOM 2245 O O . ALA B 1 88 ? 0.495 27.703 18.828 1 96.31 88 ALA B O 1
ATOM 2246 N N . LEU B 1 89 ? 0.29 25.734 17.953 1 97.81 89 LEU B N 1
ATOM 2247 C CA . LEU B 1 89 ? 1.538 25.828 17.203 1 97.81 89 LEU B CA 1
ATOM 2248 C C . LEU B 1 89 ? 1.312 26.5 15.844 1 97.81 89 LEU B C 1
ATOM 2250 O O . LEU B 1 89 ? 0.187 26.531 15.344 1 97.81 89 LEU B O 1
ATOM 2254 N N . PRO B 1 90 ? 2.381 26.969 15.227 1 98.44 90 PRO B N 1
ATOM 2255 C CA . PRO B 1 90 ? 2.256 27.641 13.93 1 98.44 90 PRO B CA 1
ATOM 2256 C C . PRO B 1 90 ? 1.724 26.719 12.836 1 98.44 90 PRO B C 1
ATOM 2258 O O . PRO B 1 90 ? 2.109 25.547 12.766 1 98.44 90 PRO B O 1
ATOM 2261 N N . LYS B 1 91 ? 0.833 27.281 12.062 1 98.5 91 LYS B N 1
ATOM 2262 C CA . LYS B 1 91 ? 0.32 26.641 10.859 1 98.5 91 LYS B CA 1
ATOM 2263 C C . LYS B 1 91 ? 0.609 27.484 9.617 1 98.5 91 LYS B C 1
ATOM 2265 O O . LYS B 1 91 ? 0.155 28.625 9.516 1 98.5 91 LYS B O 1
ATOM 2270 N N . HIS B 1 92 ? 1.352 26.906 8.711 1 98.31 92 HIS B N 1
ATOM 2271 C CA . HIS B 1 92 ? 1.617 27.531 7.422 1 98.31 92 HIS B CA 1
ATOM 2272 C C . HIS B 1 92 ? 0.729 26.938 6.332 1 98.31 92 HIS B C 1
ATOM 2274 O O . HIS B 1 92 ? 0.79 25.734 6.062 1 98.31 92 HIS B O 1
ATOM 2280 N N . VAL B 1 93 ? -0.054 27.781 5.707 1 98.38 93 VAL B N 1
ATOM 2281 C CA . VAL B 1 93 ? -1.056 27.297 4.758 1 98.38 93 VAL B CA 1
ATOM 2282 C C . VAL B 1 93 ? -0.58 27.562 3.328 1 98.38 93 VAL B C 1
ATOM 2284 O O . VAL B 1 93 ? -0.307 28.719 2.959 1 98.38 93 VAL B O 1
ATOM 2287 N N . ALA B 1 94 ? -0.412 26.516 2.562 1 97.5 94 ALA B N 1
ATOM 2288 C CA . ALA B 1 94 ? -0.099 26.641 1.142 1 97.5 94 ALA B CA 1
ATOM 2289 C C . ALA B 1 94 ? -1.367 26.812 0.313 1 97.5 94 ALA B C 1
ATOM 2291 O O . ALA B 1 94 ? -2.133 25.859 0.122 1 97.5 94 ALA B O 1
ATOM 2292 N N . SER B 1 95 ? -1.596 27.969 -0.172 1 94.31 95 SER B N 1
ATOM 2293 C CA . SER B 1 95 ? -2.773 28.312 -0.963 1 94.31 95 SER B CA 1
ATOM 2294 C C . SER B 1 95 ? -2.486 29.469 -1.913 1 94.31 95 SER B C 1
ATOM 2296 O O . SER B 1 95 ? -1.8 30.422 -1.545 1 94.31 95 SER B O 1
ATOM 2298 N N . ARG B 1 96 ? -3.012 29.312 -3.082 1 88.44 96 ARG B N 1
ATOM 2299 C CA . ARG B 1 96 ? -2.84 30.375 -4.055 1 88.44 96 ARG B CA 1
ATOM 2300 C C . ARG B 1 96 ? -3.98 31.391 -3.963 1 88.44 96 ARG B C 1
ATOM 2302 O O . ARG B 1 96 ? -3.844 32.531 -4.406 1 88.44 96 ARG B O 1
ATOM 2309 N N . SER B 1 97 ? -5.078 30.953 -3.395 1 87.62 97 SER B N 1
ATOM 2310 C CA . SER B 1 97 ? -6.266 31.797 -3.416 1 87.62 97 SER B CA 1
ATOM 2311 C C . SER B 1 97 ? -6.523 32.438 -2.053 1 87.62 97 SER B C 1
ATOM 2313 O O . SER B 1 97 ? -7.133 33.5 -1.96 1 87.62 97 SER B O 1
ATOM 2315 N N . MET B 1 98 ? -6.062 31.844 -1.037 1 88.31 98 MET B N 1
ATOM 2316 C CA . MET B 1 98 ? -6.301 32.344 0.317 1 88.31 98 MET B CA 1
ATOM 2317 C C . MET B 1 98 ? -5.371 33.5 0.646 1 88.31 98 MET B C 1
ATOM 2319 O O . MET B 1 98 ? -4.168 33.438 0.385 1 88.31 98 MET B O 1
ATOM 2323 N N . ARG B 1 99 ? -6.02 34.5 1.216 1 87.06 99 ARG B N 1
ATOM 2324 C CA . ARG B 1 99 ? -5.215 35.688 1.527 1 87.06 99 ARG B CA 1
ATOM 2325 C C . ARG B 1 99 ? -4.957 35.781 3.027 1 87.06 99 ARG B C 1
ATOM 2327 O O . ARG B 1 99 ? -3.916 36.281 3.449 1 87.06 99 ARG B O 1
ATOM 2334 N N . GLU B 1 100 ? -5.895 35.25 3.75 1 89.44 100 GLU B N 1
ATOM 2335 C CA . GLU B 1 100 ? -5.75 35.312 5.203 1 89.44 100 GLU B CA 1
ATOM 2336 C C . GLU B 1 100 ? -6.211 34.031 5.852 1 89.44 100 GLU B C 1
ATOM 2338 O O . GLU B 1 100 ? -7.172 33.406 5.398 1 89.44 100 GLU B O 1
ATOM 2343 N N . ALA B 1 101 ? -5.508 33.625 6.906 1 91.69 101 ALA B N 1
ATOM 2344 C CA . ALA B 1 101 ? -5.855 32.469 7.73 1 91.69 101 ALA B CA 1
ATOM 2345 C C . ALA B 1 101 ? -6.332 32.906 9.117 1 91.69 101 ALA B C 1
ATOM 2347 O O . ALA B 1 101 ? -5.594 33.562 9.852 1 91.69 101 ALA B O 1
ATOM 2348 N N . SER B 1 102 ? -7.512 32.5 9.508 1 91.88 102 SER B N 1
ATOM 2349 C CA . SER B 1 102 ? -8.141 33.094 10.688 1 91.88 102 SER B CA 1
ATOM 2350 C C . SER B 1 102 ? -7.914 32.219 11.922 1 91.88 102 SER B C 1
ATOM 2352 O O . SER B 1 102 ? -8.086 32.688 13.055 1 91.88 102 SER B O 1
ATOM 2354 N N . TRP B 1 103 ? -7.605 30.922 11.68 1 95.06 103 TRP B N 1
ATOM 2355 C CA . TRP B 1 103 ? -7.344 30.047 12.82 1 95.06 103 TRP B CA 1
ATOM 2356 C C . TRP B 1 103 ? -6.082 30.484 13.562 1 95.06 103 TRP B C 1
ATOM 2358 O O . TRP B 1 103 ? -5.117 30.938 12.938 1 95.06 103 TRP B O 1
ATOM 2368 N N . ASN B 1 104 ? -6.09 30.5 14.906 1 92.19 104 ASN B N 1
ATOM 2369 C CA . ASN B 1 104 ? -4.973 30.922 15.742 1 92.19 104 ASN B CA 1
ATOM 2370 C C . ASN B 1 104 ? -3.643 30.391 15.211 1 92.19 104 ASN B C 1
ATOM 2372 O O . ASN B 1 104 ? -3.549 29.219 14.812 1 92.19 104 ASN B O 1
ATOM 2376 N N . ALA B 1 105 ? -2.562 31.328 15.18 1 96.5 105 ALA B N 1
ATOM 2377 C CA . ALA B 1 105 ? -1.186 30.984 14.836 1 96.5 105 ALA B CA 1
ATOM 2378 C C . ALA B 1 105 ? -1.095 30.438 13.414 1 96.5 105 ALA B C 1
ATOM 2380 O O . ALA B 1 105 ? -0.364 29.469 13.164 1 96.5 105 ALA B O 1
ATOM 2381 N N . SER B 1 106 ? -1.857 30.984 12.492 1 97.5 106 SER B N 1
ATOM 2382 C CA . SER B 1 106 ? -1.842 30.547 11.102 1 97.5 106 SER B CA 1
ATOM 2383 C C . SER B 1 106 ? -1.369 31.656 10.164 1 97.5 106 SER B C 1
ATOM 2385 O O . SER B 1 106 ? -1.642 32.812 10.406 1 97.5 106 SER B O 1
ATOM 2387 N N . SER B 1 107 ? -0.695 31.297 9.172 1 96.69 107 SER B N 1
ATOM 2388 C CA . SER B 1 107 ? -0.265 32.219 8.133 1 96.69 107 SER B CA 1
ATOM 2389 C C . SER B 1 107 ? -0.313 31.578 6.754 1 96.69 107 SER B C 1
ATOM 2391 O O . SER B 1 107 ? -0.121 30.359 6.629 1 96.69 107 SER B O 1
ATOM 2393 N N . VAL B 1 108 ? -0.538 32.344 5.742 1 97.5 108 VAL B N 1
ATOM 2394 C CA . VAL B 1 108 ? -0.56 31.875 4.367 1 97.5 108 VAL B CA 1
ATOM 2395 C C . VAL B 1 108 ? 0.824 32.031 3.74 1 97.5 108 VAL B C 1
ATOM 2397 O O . VAL B 1 108 ? 1.444 33.094 3.852 1 97.5 108 VAL B O 1
ATOM 2400 N N . ILE B 1 109 ? 1.341 30.969 3.164 1 96 109 ILE B N 1
ATOM 2401 C CA . ILE B 1 109 ? 2.627 31.016 2.477 1 96 109 ILE B CA 1
ATOM 2402 C C . ILE B 1 109 ? 2.52 31.938 1.261 1 96 109 ILE B C 1
ATOM 2404 O O . ILE B 1 109 ? 1.589 31.812 0.461 1 96 109 ILE B O 1
ATOM 2408 N N . GLN B 1 110 ? 3.445 32.781 1.176 1 90 110 GLN B N 1
ATOM 2409 C CA . GLN B 1 110 ? 3.531 33.719 0.037 1 90 110 GLN B CA 1
ATOM 2410 C C . GLN B 1 110 ? 4.578 33.219 -0.969 1 90 110 GLN B C 1
ATOM 2412 O O . GLN B 1 110 ? 5.637 32.719 -0.582 1 90 110 GLN B O 1
ATOM 2417 N N . GLY B 1 111 ? 4.293 33.344 -2.211 1 90.5 111 GLY B N 1
ATOM 2418 C CA . GLY B 1 111 ? 5.262 33 -3.242 1 90.5 111 GLY B CA 1
ATOM 2419 C C . GLY B 1 111 ? 5.32 31.516 -3.549 1 90.5 111 GLY B C 1
ATOM 2420 O O . GLY B 1 111 ? 4.297 30.828 -3.51 1 90.5 111 GLY B O 1
ATOM 2421 N N . ASP B 1 112 ? 6.52 31.078 -3.979 1 94.81 112 ASP B N 1
ATOM 2422 C CA . ASP B 1 112 ? 6.73 29.688 -4.391 1 94.81 112 ASP B CA 1
ATOM 2423 C C . ASP B 1 112 ? 6.758 28.75 -3.184 1 94.81 112 ASP B C 1
ATOM 2425 O O . ASP B 1 112 ? 7.605 28.906 -2.301 1 94.81 112 ASP B O 1
ATOM 2429 N N . VAL B 1 113 ? 5.875 27.828 -3.119 1 96.31 113 VAL B N 1
ATOM 2430 C CA . VAL B 1 113 ? 5.703 26.969 -1.955 1 96.31 113 VAL B CA 1
ATOM 2431 C C . VAL B 1 113 ? 6.973 26.141 -1.726 1 96.31 113 VAL B C 1
ATOM 2433 O O . VAL B 1 113 ? 7.348 25.891 -0.581 1 96.31 113 VAL B O 1
ATOM 2436 N N . VAL B 1 114 ? 7.621 25.672 -2.738 1 97.06 114 VAL B N 1
ATOM 2437 C CA . VAL B 1 114 ? 8.828 24.859 -2.625 1 97.06 114 VAL B CA 1
ATOM 2438 C C . VAL B 1 114 ? 9.922 25.656 -1.924 1 97.06 114 VAL B C 1
ATOM 2440 O O . VAL B 1 114 ? 10.562 25.156 -0.992 1 97.06 114 VAL B O 1
ATOM 2443 N N . GLU B 1 115 ? 10.141 26.875 -2.342 1 96.94 115 GLU B N 1
ATOM 2444 C CA . GLU B 1 115 ? 11.125 27.75 -1.705 1 96.94 115 GLU B CA 1
ATOM 2445 C C . GLU B 1 115 ? 10.742 28.047 -0.257 1 96.94 115 GLU B C 1
ATOM 2447 O O . GLU B 1 115 ? 11.602 28.047 0.628 1 96.94 115 GLU B O 1
ATOM 2452 N N . ALA B 1 116 ? 9.508 28.344 -0.103 1 97.19 116 ALA B N 1
ATOM 2453 C CA . ALA B 1 116 ? 9.023 28.641 1.242 1 97.19 116 ALA B CA 1
ATOM 2454 C C . ALA B 1 116 ? 9.25 27.469 2.184 1 97.19 116 ALA B C 1
ATOM 2456 O O . ALA B 1 116 ? 9.672 27.656 3.328 1 97.19 116 ALA B O 1
ATOM 2457 N N . VAL B 1 117 ? 8.945 26.266 1.763 1 97.44 117 VAL B N 1
ATOM 2458 C CA . VAL B 1 117 ? 9.086 25.078 2.588 1 97.44 117 VAL B CA 1
ATOM 2459 C C . VAL B 1 117 ? 10.562 24.844 2.92 1 97.44 117 VAL B C 1
ATOM 2461 O O . VAL B 1 117 ? 10.906 24.5 4.055 1 97.44 117 VAL B O 1
ATOM 2464 N N . ALA B 1 118 ? 11.461 25.016 1.969 1 96.44 118 ALA B N 1
ATOM 2465 C CA . ALA B 1 118 ? 12.898 24.891 2.223 1 96.44 118 ALA B CA 1
ATOM 2466 C C . ALA B 1 118 ? 13.344 25.844 3.326 1 96.44 118 ALA B C 1
ATOM 2468 O O . ALA B 1 118 ? 14.133 25.469 4.195 1 96.44 118 ALA B O 1
ATOM 2469 N N . ALA B 1 119 ? 12.844 27.047 3.238 1 96.75 119 ALA B N 1
ATOM 2470 C CA . ALA B 1 119 ? 13.172 28.031 4.254 1 96.75 119 ALA B CA 1
ATOM 2471 C C . ALA B 1 119 ? 12.594 27.641 5.613 1 96.75 119 ALA B C 1
ATOM 2473 O O . ALA B 1 119 ? 13.258 27.797 6.645 1 96.75 119 ALA B O 1
ATOM 2474 N N . LEU B 1 120 ? 11.375 27.188 5.629 1 97.69 120 LEU B N 1
ATOM 2475 C CA . LEU B 1 120 ? 10.711 26.781 6.867 1 97.69 120 LEU B CA 1
ATOM 2476 C C . LEU B 1 120 ? 11.461 25.641 7.535 1 97.69 120 LEU B C 1
ATOM 2478 O O . LEU B 1 120 ? 11.562 25.578 8.766 1 97.69 120 LEU B O 1
ATOM 2482 N N . LYS B 1 121 ? 11.938 24.688 6.785 1 97.19 121 LYS B N 1
ATOM 2483 C CA . LYS B 1 121 ? 12.711 23.578 7.336 1 97.19 121 LYS B CA 1
ATOM 2484 C C . LYS B 1 121 ? 13.93 24.078 8.102 1 97.19 121 LYS B C 1
ATOM 2486 O O . LYS B 1 121 ? 14.359 23.453 9.078 1 97.19 121 LYS B O 1
ATOM 2491 N N . LYS B 1 122 ? 14.5 25.172 7.684 1 96.94 122 LYS B N 1
ATOM 2492 C CA . LYS B 1 122 ? 15.656 25.766 8.352 1 96.94 122 LYS B CA 1
ATOM 2493 C C . LYS B 1 122 ? 15.25 26.5 9.625 1 96.94 122 LYS B C 1
ATOM 2495 O O . LYS B 1 122 ? 16.078 26.719 10.516 1 96.94 122 LYS B O 1
ATOM 2500 N N . GLN B 1 123 ? 14.055 26.906 9.656 1 96.88 123 GLN B N 1
ATOM 2501 C CA . GLN B 1 123 ? 13.555 27.719 10.758 1 96.88 123 GLN B CA 1
ATOM 2502 C C . GLN B 1 123 ? 13.234 26.859 11.977 1 96.88 123 GLN B C 1
ATOM 2504 O O . GLN B 1 123 ? 13.289 27.328 13.109 1 96.88 123 GLN B O 1
ATOM 2509 N N . TYR B 1 124 ? 12.844 25.625 11.781 1 97.75 124 TYR B N 1
ATOM 2510 C CA . TYR B 1 124 ? 12.398 24.766 12.867 1 97.75 124 TYR B CA 1
ATOM 2511 C C . TYR B 1 124 ? 13.453 23.719 13.195 1 97.75 124 TYR B C 1
ATOM 2513 O O . TYR B 1 124 ? 14.234 23.312 12.336 1 97.75 124 TYR B O 1
ATOM 2521 N N . ALA B 1 125 ? 13.477 23.312 14.461 1 96.88 125 ALA B N 1
ATOM 2522 C CA . ALA B 1 125 ? 14.508 22.391 14.938 1 96.88 125 ALA B CA 1
ATOM 2523 C C . ALA B 1 125 ? 14.07 20.938 14.781 1 96.88 125 ALA B C 1
ATOM 2525 O O . ALA B 1 125 ? 14.898 20.047 14.578 1 96.88 125 ALA B O 1
ATOM 2526 N N . ARG B 1 126 ? 12.859 20.672 14.953 1 97.75 126 ARG B N 1
ATOM 2527 C CA .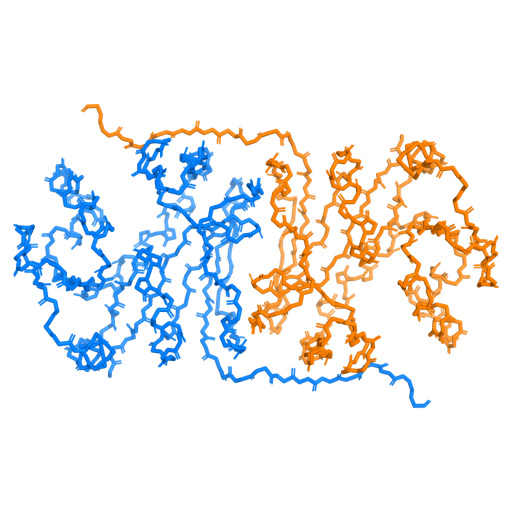 ARG B 1 126 ? 12.352 19.297 14.906 1 97.75 126 ARG B CA 1
ATOM 2528 C C . ARG B 1 126 ? 11.531 19.062 13.648 1 97.75 126 ARG B C 1
ATOM 2530 O O . ARG B 1 126 ? 12.062 19.094 12.539 1 97.75 126 ARG B O 1
ATOM 2537 N N . GLU B 1 127 ? 10.172 18.891 13.773 1 98.62 127 GLU B N 1
ATOM 2538 C CA . GLU B 1 127 ? 9.438 18.5 12.578 1 98.62 127 GLU B CA 1
ATOM 2539 C C . GLU B 1 127 ? 8.492 19.609 12.125 1 98.62 127 GLU B C 1
ATOM 2541 O O . GLU B 1 127 ? 7.766 20.188 12.938 1 98.62 127 GLU B O 1
ATOM 2546 N N . LEU B 1 128 ? 8.555 19.953 10.82 1 98.75 128 LEU B N 1
ATOM 2547 C CA . LEU B 1 128 ? 7.445 20.531 10.07 1 98.75 128 LEU B CA 1
ATOM 2548 C C . LEU B 1 128 ? 6.531 19.438 9.523 1 98.75 128 LEU B C 1
ATOM 2550 O O . LEU B 1 128 ? 6.934 18.688 8.641 1 98.75 128 LEU B O 1
ATOM 2554 N N . GLN B 1 129 ? 5.254 19.375 10.031 1 98.88 129 GLN B N 1
ATOM 2555 C CA . GLN B 1 129 ? 4.43 18.219 9.727 1 98.88 129 GLN B CA 1
ATOM 2556 C C . GLN B 1 129 ? 3.346 18.562 8.703 1 98.88 129 GLN B C 1
ATOM 2558 O O . GLN B 1 129 ? 2.672 19.578 8.836 1 98.88 129 GLN B O 1
ATOM 2563 N N . VAL B 1 130 ? 3.221 17.75 7.742 1 98.75 130 VAL B N 1
ATOM 2564 C CA . VAL B 1 130 ? 2.113 17.734 6.793 1 98.75 130 VAL B CA 1
ATOM 2565 C C . VAL B 1 130 ? 1.146 16.609 7.129 1 98.75 130 VAL B C 1
ATOM 2567 O O . VAL B 1 130 ? 1.546 15.438 7.199 1 98.75 130 VAL B O 1
ATOM 2570 N N . HIS B 1 131 ? -0.073 16.906 7.359 1 98.31 131 HIS B N 1
ATOM 2571 C CA . HIS B 1 131 ? -1.138 15.922 7.52 1 98.31 131 HIS B CA 1
ATOM 2572 C C . HIS B 1 131 ? -2.096 15.953 6.332 1 98.31 131 HIS B C 1
ATOM 2574 O O . HIS B 1 131 ? -2.715 16.984 6.051 1 98.31 131 HIS B O 1
ATOM 2580 N N . GLY B 1 132 ? -2.291 14.781 5.746 1 97.38 132 GLY B N 1
ATOM 2581 C CA . GLY B 1 132 ? -3.09 14.789 4.531 1 97.38 132 GLY B CA 1
ATOM 2582 C C . GLY B 1 132 ? -2.551 15.734 3.473 1 97.38 132 GLY B C 1
ATOM 2583 O O . GLY B 1 132 ? -1.405 15.602 3.037 1 97.38 132 GLY B O 1
ATOM 2584 N N . SER B 1 133 ? -3.465 16.75 3.098 1 97.5 133 SER B N 1
ATOM 2585 C CA . SER B 1 133 ? -3.043 17.781 2.17 1 97.5 133 SER B CA 1
ATOM 2586 C C . SER B 1 133 ? -2.545 17.203 0.856 1 97.5 133 SER B C 1
ATOM 2588 O O . SER B 1 133 ? -1.444 17.516 0.403 1 97.5 133 SER B O 1
ATOM 2590 N N . ALA B 1 134 ? -3.453 16.438 0.206 1 95 134 ALA B N 1
ATOM 2591 C CA . ALA B 1 134 ? -3.107 15.586 -0.93 1 95 134 ALA B CA 1
ATOM 2592 C C . ALA B 1 134 ? -2.527 16.406 -2.076 1 95 134 ALA B C 1
ATOM 2594 O O . ALA B 1 134 ? -1.517 16.031 -2.672 1 95 134 ALA B O 1
ATOM 2595 N N . GLY B 1 135 ? -3.189 17.531 -2.398 1 94.06 135 GLY B N 1
ATOM 2596 C CA . GLY B 1 135 ? -2.672 18.359 -3.477 1 94.06 135 GLY B CA 1
ATOM 2597 C C . GLY B 1 135 ? -1.277 18.891 -3.205 1 94.06 135 GLY B C 1
ATOM 2598 O O . GLY B 1 135 ? -0.386 18.781 -4.047 1 94.06 135 GLY B O 1
ATOM 2599 N N . LEU B 1 136 ? -1.058 19.484 -2.035 1 96.5 136 LEU B N 1
ATOM 2600 C CA . LEU B 1 136 ? 0.241 20 -1.61 1 96.5 136 LEU B CA 1
ATOM 2601 C C . LEU B 1 136 ? 1.286 18.891 -1.597 1 96.5 136 LEU B C 1
ATOM 2603 O O . LEU B 1 136 ? 2.426 19.094 -2.018 1 96.5 136 LEU B O 1
ATOM 2607 N N . LEU B 1 137 ? 0.889 17.75 -1.148 1 96.56 137 LEU B N 1
ATOM 2608 C CA . LEU B 1 137 ? 1.783 16.594 -1.008 1 96.56 137 LEU B CA 1
ATOM 2609 C C . LEU B 1 137 ? 2.42 16.234 -2.346 1 96.56 137 LEU B C 1
ATOM 2611 O O . LEU B 1 137 ? 3.611 15.922 -2.404 1 96.56 137 LEU B O 1
ATOM 2615 N N . GLN B 1 138 ? 1.641 16.281 -3.438 1 95.38 138 GLN B N 1
ATOM 2616 C CA . GLN B 1 138 ? 2.191 15.93 -4.746 1 95.38 138 GLN B CA 1
ATOM 2617 C C . GLN B 1 138 ? 3.314 16.891 -5.137 1 95.38 138 GLN B C 1
ATOM 2619 O O . GLN B 1 138 ? 4.324 16.469 -5.707 1 95.38 138 GLN B O 1
ATOM 2624 N N . THR B 1 139 ? 3.096 18.156 -4.844 1 95.19 139 THR B N 1
ATOM 2625 C CA . THR B 1 139 ? 4.129 19.156 -5.102 1 95.19 139 THR B CA 1
ATOM 2626 C C . THR B 1 139 ? 5.379 18.859 -4.277 1 95.19 139 THR B C 1
ATOM 2628 O O . THR B 1 139 ? 6.496 18.922 -4.797 1 95.19 139 THR B O 1
ATOM 2631 N N . LEU B 1 140 ? 5.195 18.547 -3.031 1 96.56 140 LEU B N 1
ATOM 2632 C CA . LEU B 1 140 ? 6.312 18.312 -2.127 1 96.56 140 LEU B CA 1
ATOM 2633 C C . LEU B 1 140 ? 7.09 17.062 -2.551 1 96.56 140 LEU B C 1
ATOM 2635 O O . LEU B 1 140 ? 8.32 17.047 -2.5 1 96.56 140 LEU B O 1
ATOM 2639 N N . LEU B 1 141 ? 6.371 16.016 -2.951 1 94.56 141 LEU B N 1
ATOM 2640 C CA . LEU B 1 141 ? 7.004 14.781 -3.404 1 94.56 141 LEU B CA 1
ATOM 2641 C C . LEU B 1 141 ? 7.812 15.016 -4.676 1 94.56 141 LEU B C 1
ATOM 2643 O O . LEU B 1 141 ? 8.938 14.523 -4.801 1 94.56 141 LEU B O 1
ATOM 2647 N N . ARG B 1 142 ? 7.305 15.781 -5.586 1 92.94 142 ARG B N 1
ATOM 2648 C CA . ARG B 1 142 ? 7.973 16.078 -6.852 1 92.94 142 ARG B CA 1
ATOM 2649 C C . ARG B 1 142 ? 9.25 16.875 -6.625 1 92.94 142 ARG B C 1
ATOM 2651 O O . ARG B 1 142 ? 10.188 16.797 -7.414 1 92.94 142 ARG B O 1
ATOM 2658 N N . SER B 1 143 ? 9.281 17.609 -5.57 1 93.88 143 SER B N 1
ATOM 2659 C CA . SER B 1 143 ? 10.398 18.516 -5.32 1 93.88 143 SER B CA 1
ATOM 2660 C C . SER B 1 143 ? 11.398 17.891 -4.352 1 93.88 143 SER B C 1
ATOM 2662 O O . SER B 1 143 ? 12.32 18.578 -3.887 1 93.88 143 SER B O 1
ATOM 2664 N N . ASP B 1 144 ? 11.203 16.656 -3.984 1 91.5 144 ASP B N 1
ATOM 2665 C CA . ASP B 1 144 ? 12.109 15.898 -3.131 1 91.5 144 ASP B CA 1
ATOM 2666 C C . ASP B 1 144 ? 12.328 16.594 -1.793 1 91.5 144 ASP B C 1
ATOM 2668 O O . ASP B 1 144 ? 13.461 16.688 -1.304 1 91.5 144 ASP B O 1
ATOM 2672 N N . LEU B 1 145 ? 11.281 17.172 -1.214 1 94.94 145 LEU B N 1
ATOM 2673 C CA . LEU B 1 145 ? 11.375 17.922 0.03 1 94.94 145 LEU B CA 1
ATOM 2674 C C . LEU B 1 145 ? 10.969 17.062 1.223 1 94.94 145 LEU B C 1
ATOM 2676 O O . LEU B 1 145 ? 11.281 17.406 2.367 1 94.94 145 LEU B O 1
ATOM 2680 N N . VAL B 1 146 ? 10.273 15.969 0.974 1 97.06 146 VAL B N 1
ATOM 2681 C CA . VAL B 1 146 ? 9.742 15.148 2.051 1 97.06 146 VAL B CA 1
ATOM 2682 C C . VAL B 1 146 ? 10.852 14.266 2.625 1 97.06 146 VAL B C 1
ATOM 2684 O O . VAL B 1 146 ? 11.461 13.477 1.9 1 97.06 146 VAL B O 1
ATOM 2687 N N . ASP B 1 147 ? 11.062 14.352 3.936 1 97.31 147 ASP B N 1
ATOM 2688 C CA . ASP B 1 147 ? 12.125 13.586 4.59 1 97.31 147 ASP B CA 1
ATOM 2689 C C . ASP B 1 147 ? 11.594 12.258 5.121 1 97.31 147 ASP B C 1
ATOM 2691 O O . ASP B 1 147 ? 12.32 11.258 5.133 1 97.31 147 ASP B O 1
ATOM 2695 N N . GLU B 1 148 ? 10.414 12.258 5.629 1 98.06 148 GLU B N 1
ATOM 2696 C CA . GLU B 1 148 ? 9.836 11.086 6.285 1 98.06 148 GLU B CA 1
ATOM 2697 C C . GLU B 1 148 ? 8.344 10.961 5.973 1 98.06 148 GLU B C 1
ATOM 2699 O O . GLU B 1 148 ? 7.637 11.969 5.891 1 98.06 148 GLU B O 1
ATOM 2704 N N . LEU B 1 149 ? 7.91 9.742 5.766 1 98.44 149 LEU B N 1
ATOM 2705 C CA . LEU B 1 149 ? 6.508 9.398 5.539 1 98.44 149 LEU B CA 1
ATOM 2706 C C . LEU B 1 149 ? 5.98 8.508 6.656 1 98.44 149 LEU B C 1
ATOM 2708 O O . LEU B 1 149 ? 6.52 7.422 6.895 1 98.44 149 LEU B O 1
ATOM 2712 N N . ASN B 1 150 ? 5.051 8.992 7.414 1 98.81 150 ASN B N 1
ATOM 2713 C CA . ASN B 1 150 ? 4.242 8.148 8.289 1 98.81 150 ASN B CA 1
ATOM 2714 C C . ASN B 1 150 ? 3.016 7.605 7.566 1 98.81 150 ASN B C 1
ATOM 2716 O O . ASN B 1 150 ? 2.059 8.344 7.316 1 98.81 150 ASN B O 1
ATOM 2720 N N . VAL B 1 151 ? 3.053 6.336 7.27 1 98.81 151 VAL B N 1
ATOM 2721 C CA . VAL B 1 151 ? 1.998 5.734 6.465 1 98.81 151 VAL B CA 1
ATOM 2722 C C . VAL B 1 151 ? 1.2 4.746 7.312 1 98.81 151 VAL B C 1
ATOM 2724 O O . VAL B 1 151 ? 1.747 3.754 7.805 1 98.81 151 VAL B O 1
ATOM 2727 N N . MET B 1 152 ? -0.009 5.027 7.559 1 98.88 152 MET B N 1
ATOM 2728 C CA . MET B 1 152 ? -0.945 4.09 8.172 1 98.88 152 MET B CA 1
ATOM 2729 C C . MET B 1 152 ? -1.813 3.416 7.117 1 98.88 152 MET B C 1
ATOM 2731 O O . MET B 1 152 ? -2.75 4.023 6.594 1 98.88 152 MET B O 1
ATOM 2735 N N . GLN B 1 153 ? -1.479 2.213 6.824 1 98.88 153 GLN B N 1
ATOM 2736 C CA . GLN B 1 153 ? -2.123 1.484 5.738 1 98.88 153 GLN B CA 1
ATOM 2737 C C . GLN B 1 153 ? -3.24 0.586 6.262 1 98.88 153 GLN B C 1
ATOM 2739 O O . GLN B 1 153 ? -2.982 -0.366 7 1 98.88 153 GLN B O 1
ATOM 2744 N N . PHE B 1 154 ? -4.43 0.86 5.852 1 98.88 154 PHE B N 1
ATOM 2745 C CA . PHE B 1 154 ? -5.633 0.172 6.309 1 98.88 154 PHE B CA 1
ATOM 2746 C C . PHE B 1 154 ? -5.938 -1.031 5.426 1 98.88 154 PHE B C 1
ATOM 2748 O O . PHE B 1 154 ? -5.684 -1.004 4.223 1 98.88 154 PHE B O 1
ATOM 2755 N N . PRO B 1 155 ? -6.473 -2.105 6.035 1 98.69 155 PRO B N 1
ATOM 2756 C CA . PRO B 1 155 ? -6.805 -3.307 5.262 1 98.69 155 PRO B CA 1
ATOM 2757 C C . PRO B 1 155 ? -8.133 -3.182 4.516 1 98.69 155 PRO B C 1
ATOM 2759 O O . PRO B 1 155 ? -9.039 -3.986 4.73 1 98.69 155 PRO B O 1
ATOM 2762 N N . ILE B 1 156 ? -8.141 -2.186 3.619 1 98.31 156 ILE B N 1
ATOM 2763 C CA . ILE B 1 156 ? -9.32 -1.852 2.824 1 98.31 156 ILE B CA 1
ATOM 2764 C C . ILE B 1 156 ? -8.891 -1.481 1.405 1 98.31 156 ILE B C 1
ATOM 2766 O O . ILE B 1 156 ? -7.797 -0.956 1.194 1 98.31 156 ILE B O 1
ATOM 2770 N N . VAL B 1 157 ? -9.727 -1.867 0.454 1 97.81 157 VAL B N 1
ATOM 2771 C CA . VAL B 1 157 ? -9.609 -1.475 -0.946 1 97.81 157 VAL B CA 1
ATOM 2772 C C . VAL B 1 157 ? -10.844 -0.689 -1.37 1 97.81 157 VAL B C 1
ATOM 2774 O O . VAL B 1 157 ? -11.977 -1.105 -1.101 1 97.81 157 VAL B O 1
ATOM 2777 N N . LEU B 1 158 ? -10.617 0.473 -2.088 1 97.25 158 LEU B N 1
ATOM 2778 C CA . LEU B 1 158 ? -11.773 1.308 -2.406 1 97.25 158 LEU B CA 1
ATOM 2779 C C . LEU B 1 158 ? -11.938 1.455 -3.916 1 97.25 158 LEU B C 1
ATOM 2781 O O . LEU B 1 158 ? -13.039 1.687 -4.406 1 97.25 158 LEU B O 1
ATOM 2785 N N . GLY B 1 159 ? -10.836 1.436 -4.68 1 95.19 159 GLY B N 1
ATOM 2786 C CA . GLY B 1 159 ? -10.891 1.532 -6.129 1 95.19 159 GLY B CA 1
ATOM 2787 C C . GLY B 1 159 ? -10.867 2.963 -6.633 1 95.19 159 GLY B C 1
ATOM 2788 O O . GLY B 1 159 ? -10.242 3.254 -7.656 1 95.19 159 GLY B O 1
ATOM 2789 N N . THR B 1 160 ? -11.516 3.859 -5.941 1 95.19 160 THR B N 1
ATOM 2790 C CA . THR B 1 160 ? -11.578 5.258 -6.352 1 95.19 160 THR B CA 1
ATOM 2791 C C . THR B 1 160 ? -11.117 6.176 -5.223 1 95.19 160 THR B C 1
ATOM 2793 O O . THR B 1 160 ? -11.172 5.797 -4.051 1 95.19 160 THR B O 1
ATOM 2796 N N . GLY B 1 161 ? -10.703 7.434 -5.648 1 95.38 161 GLY B N 1
ATOM 2797 C CA . GLY B 1 161 ? -10.273 8.414 -4.668 1 95.38 161 GLY B CA 1
ATOM 2798 C C . GLY B 1 161 ? -8.891 8.977 -4.953 1 95.38 161 GLY B C 1
ATOM 2799 O O . GLY B 1 161 ? -8.18 8.484 -5.832 1 95.38 161 GLY B O 1
ATOM 2800 N N . LYS B 1 162 ? -8.562 10.008 -4.168 1 95.25 162 LYS B N 1
ATOM 2801 C CA . LYS B 1 162 ? -7.219 10.57 -4.262 1 95.25 162 LYS B CA 1
ATOM 2802 C C . LYS B 1 162 ? -6.18 9.609 -3.699 1 95.25 162 LYS B C 1
ATOM 2804 O O . LYS B 1 162 ? -6.414 8.953 -2.68 1 95.25 162 LYS B O 1
ATOM 2809 N N . ARG B 1 163 ? -5.062 9.602 -4.363 1 95.75 163 ARG B N 1
ATOM 2810 C CA . ARG B 1 163 ? -4.043 8.641 -3.963 1 95.75 163 ARG B CA 1
ATOM 2811 C C . ARG B 1 163 ? -2.84 9.336 -3.342 1 95.75 163 ARG B C 1
ATOM 2813 O O . ARG B 1 163 ? -2.498 10.453 -3.727 1 95.75 163 ARG B O 1
ATOM 2820 N N . LEU B 1 164 ? -2.168 8.641 -2.43 1 97.12 164 LEU B N 1
ATOM 2821 C CA . LEU B 1 164 ? -0.934 9.125 -1.822 1 97.12 164 LEU B CA 1
ATOM 2822 C C . LEU B 1 164 ? 0.13 9.383 -2.885 1 97.12 164 LEU B C 1
ATOM 2824 O O . LEU B 1 164 ? 0.771 10.438 -2.885 1 97.12 164 LEU B O 1
ATOM 2828 N N . PHE B 1 165 ? 0.305 8.406 -3.773 1 96.88 165 PHE B N 1
ATOM 2829 C CA . PHE B 1 165 ? 1.204 8.539 -4.914 1 96.88 165 PHE B CA 1
ATOM 2830 C C . PHE B 1 165 ? 0.422 8.539 -6.223 1 96.88 165 PHE B C 1
ATOM 2832 O O . PHE B 1 165 ? -0.131 7.512 -6.621 1 96.88 165 PHE B O 1
ATOM 2839 N N . GLU B 1 166 ? 0.409 9.633 -6.871 1 93.06 166 GLU B N 1
ATOM 2840 C CA . GLU B 1 166 ? -0.264 9.719 -8.164 1 93.06 166 GLU B CA 1
ATOM 2841 C C . GLU B 1 166 ? 0.574 9.078 -9.266 1 93.06 166 GLU B C 1
ATOM 2843 O O . GLU B 1 166 ? 1.795 8.961 -9.141 1 93.06 166 GLU B O 1
ATOM 2848 N N . PRO B 1 167 ? -0.129 8.719 -10.273 1 88.81 167 PRO B N 1
ATOM 2849 C CA . PRO B 1 167 ? 0.643 8.18 -11.398 1 88.81 167 PRO B CA 1
ATOM 2850 C C . PRO B 1 167 ? 1.736 9.133 -11.875 1 88.81 167 PRO B C 1
ATOM 2852 O O . PRO B 1 167 ? 1.546 10.352 -11.859 1 88.81 167 PRO B O 1
ATOM 2855 N N . SER B 1 168 ? 2.834 8.625 -12.219 1 86.94 168 SER B N 1
ATOM 2856 C CA . SER B 1 168 ? 3.969 9.336 -12.805 1 86.94 168 SER B CA 1
ATOM 2857 C C . SER B 1 168 ? 4.77 10.062 -11.734 1 86.94 168 SER B C 1
ATOM 2859 O O . SER B 1 168 ? 5.551 10.969 -12.047 1 86.94 168 SER B O 1
ATOM 2861 N N . VAL B 1 169 ? 4.398 9.773 -10.445 1 92.38 169 VAL B N 1
ATOM 2862 C CA . VAL B 1 169 ? 5.305 10.234 -9.398 1 92.38 169 VAL B CA 1
ATOM 2863 C C . VAL B 1 169 ? 6.73 9.789 -9.711 1 92.38 169 VAL B C 1
ATOM 2865 O O . VAL B 1 169 ? 6.941 8.727 -10.305 1 92.38 169 VAL B O 1
ATOM 2868 N N . ALA B 1 170 ? 7.691 10.609 -9.32 1 92.94 170 ALA B N 1
ATOM 2869 C CA . ALA B 1 170 ? 9.086 10.273 -9.594 1 92.94 170 ALA B CA 1
ATOM 2870 C C . ALA B 1 170 ? 9.5 9.016 -8.828 1 92.94 170 ALA B C 1
ATOM 2872 O O . ALA B 1 170 ? 9.203 8.883 -7.641 1 92.94 170 ALA B O 1
ATOM 2873 N N . PRO B 1 171 ? 10.141 8.109 -9.523 1 96.12 171 PRO B N 1
ATOM 2874 C CA . PRO B 1 171 ? 10.625 6.914 -8.828 1 96.12 171 PRO B CA 1
ATOM 2875 C C . PRO B 1 171 ? 11.531 7.246 -7.648 1 96.12 171 PRO B C 1
ATOM 2877 O O . PRO B 1 171 ? 12.359 8.156 -7.738 1 96.12 171 PRO B O 1
ATOM 2880 N N . SER B 1 172 ? 11.352 6.535 -6.539 1 97 172 SER B N 1
ATOM 2881 C CA . SER B 1 172 ? 12.156 6.773 -5.348 1 97 172 SER B CA 1
ATOM 2882 C C . SER B 1 172 ? 12.289 5.504 -4.512 1 97 172 SER B C 1
ATOM 2884 O O . SER B 1 172 ? 11.406 4.645 -4.531 1 97 172 SER B O 1
ATOM 2886 N N . ALA B 1 173 ? 13.43 5.402 -3.826 1 97.81 173 ALA B N 1
ATOM 2887 C CA . ALA B 1 173 ? 13.656 4.367 -2.822 1 97.81 173 ALA B CA 1
ATOM 2888 C C . ALA B 1 173 ? 13.5 4.926 -1.411 1 97.81 173 ALA B C 1
ATOM 2890 O O . ALA B 1 173 ? 13.898 6.066 -1.144 1 97.81 173 ALA B O 1
ATOM 2891 N N . LEU B 1 174 ? 12.938 4.145 -0.575 1 98.31 174 LEU B N 1
ATOM 2892 C CA . LEU B 1 174 ? 12.766 4.492 0.832 1 98.31 174 LEU B CA 1
ATOM 2893 C C . LEU B 1 174 ? 13.383 3.428 1.733 1 98.31 174 LEU B C 1
ATOM 2895 O O . LEU B 1 174 ? 13.688 2.322 1.279 1 98.31 174 LEU B O 1
ATOM 2899 N N . SER B 1 175 ? 13.703 3.801 2.924 1 98.5 175 SER B N 1
ATOM 2900 C CA . SER B 1 175 ? 14.047 2.859 3.986 1 98.5 175 SER B CA 1
ATOM 2901 C C . SER B 1 175 ? 12.953 2.818 5.055 1 98.5 175 SER B C 1
ATOM 2903 O O . SER B 1 175 ? 12.383 3.852 5.402 1 98.5 175 SER B O 1
ATOM 2905 N N . LEU B 1 176 ? 12.617 1.606 5.527 1 98.81 176 LEU B N 1
ATOM 2906 C CA . LEU B 1 176 ? 11.656 1.431 6.609 1 98.81 176 LEU B CA 1
ATOM 2907 C C . LEU B 1 176 ? 12.312 1.641 7.965 1 98.81 176 LEU B C 1
ATOM 2909 O O . LEU B 1 176 ? 13.18 0.857 8.367 1 98.81 176 LEU B O 1
ATOM 2913 N N . ALA B 1 177 ? 11.914 2.65 8.648 1 98.5 177 ALA B N 1
ATOM 2914 C CA . ALA B 1 177 ? 12.5 2.961 9.953 1 98.5 177 ALA B CA 1
ATOM 2915 C C . ALA B 1 177 ? 11.797 2.189 11.062 1 98.5 177 ALA B C 1
ATOM 2917 O O . ALA B 1 177 ? 12.43 1.761 12.031 1 98.5 177 ALA B O 1
ATOM 2918 N N . ARG B 1 178 ? 10.508 2.053 10.906 1 98 178 ARG B N 1
ATOM 2919 C CA . ARG B 1 178 ? 9.672 1.39 11.898 1 98 178 ARG B CA 1
ATOM 2920 C C . ARG B 1 178 ? 8.391 0.847 11.273 1 98 178 ARG B C 1
ATOM 2922 O O . ARG B 1 178 ? 7.914 1.378 10.266 1 98 178 ARG B O 1
ATOM 2929 N N . SER B 1 179 ? 7.953 -0.237 11.883 1 98.69 179 SER B N 1
ATOM 2930 C CA . SER B 1 179 ? 6.668 -0.804 11.484 1 98.69 179 SER B CA 1
ATOM 2931 C C . SER B 1 179 ? 5.973 -1.481 12.656 1 98.69 179 SER B C 1
ATOM 2933 O O . SER B 1 179 ? 6.617 -2.15 13.469 1 98.69 179 SER B O 1
ATOM 2935 N N . SER B 1 180 ? 4.746 -1.28 12.766 1 98.62 180 SER B N 1
ATOM 2936 C CA . SER B 1 180 ? 3.898 -1.933 13.758 1 98.62 180 SER B CA 1
ATOM 2937 C C . SER B 1 180 ? 2.482 -2.137 13.227 1 98.62 180 SER B C 1
ATOM 2939 O O . SER B 1 180 ? 2.143 -1.653 12.148 1 98.62 180 SER B O 1
ATOM 2941 N N . THR B 1 181 ? 1.706 -2.922 13.938 1 98.75 181 THR B N 1
ATOM 2942 C CA . THR B 1 181 ? 0.323 -3.164 13.539 1 98.75 181 THR B CA 1
ATOM 2943 C C . THR B 1 181 ? -0.635 -2.797 14.672 1 98.75 181 THR B C 1
ATOM 2945 O O . THR B 1 181 ? -0.287 -2.91 15.852 1 98.75 181 THR B O 1
ATOM 2948 N N . SER B 1 182 ? -1.767 -2.316 14.25 1 98.75 182 SER B N 1
ATOM 2949 C CA . SER B 1 182 ? -2.84 -2.117 15.219 1 98.75 182 SER B CA 1
ATOM 2950 C C . SER B 1 182 ? -3.643 -3.396 15.43 1 98.75 182 SER B C 1
ATOM 2952 O O . SER B 1 182 ? -3.438 -4.387 14.719 1 98.75 182 SER B O 1
ATOM 2954 N N . THR B 1 183 ? -4.547 -3.359 16.453 1 98.38 183 THR B N 1
ATOM 2955 C CA . THR B 1 183 ? -5.375 -4.531 16.719 1 98.38 183 THR B CA 1
ATOM 2956 C C . THR B 1 183 ? -6.434 -4.707 15.641 1 98.38 183 THR B C 1
ATOM 2958 O O . THR B 1 183 ? -7.027 -5.781 15.508 1 98.38 183 THR B O 1
ATOM 2961 N N . THR B 1 184 ? -6.676 -3.674 14.836 1 98.38 184 THR B N 1
ATOM 2962 C CA . THR B 1 184 ? -7.695 -3.717 13.797 1 98.38 184 THR B CA 1
ATOM 2963 C C . THR B 1 184 ? -7.07 -3.996 12.438 1 98.38 184 THR B C 1
ATOM 2965 O O . THR B 1 184 ? -7.762 -3.975 11.414 1 98.38 184 THR B O 1
ATOM 2968 N N . GLY B 1 185 ? -5.801 -4.156 12.398 1 98.69 185 GLY B N 1
ATOM 2969 C CA . GLY B 1 185 ? -5.152 -4.609 11.172 1 98.69 185 GLY B CA 1
ATOM 2970 C C . GLY B 1 185 ? -4.539 -3.48 10.367 1 98.69 185 GLY B C 1
ATOM 2971 O O . GLY B 1 185 ? -4.242 -3.646 9.188 1 98.69 185 GLY B O 1
ATOM 2972 N N . VAL B 1 186 ? -4.383 -2.326 10.945 1 98.88 186 VAL B N 1
ATOM 2973 C CA . VAL B 1 186 ? -3.682 -1.229 10.289 1 98.88 186 VAL B CA 1
ATOM 2974 C C . VAL B 1 186 ? -2.174 -1.428 10.422 1 98.88 186 VAL B C 1
ATOM 2976 O O . VAL B 1 186 ? -1.668 -1.68 11.516 1 98.88 186 VAL B O 1
ATOM 2979 N N . VAL B 1 187 ? -1.482 -1.397 9.328 1 98.94 187 VAL B N 1
ATOM 2980 C CA . VAL B 1 187 ? -0.024 -1.444 9.352 1 98.94 187 VAL B CA 1
ATOM 2981 C C . VAL B 1 187 ? 0.538 -0.025 9.375 1 98.94 187 VAL B C 1
ATOM 2983 O O . VAL B 1 187 ? 0.328 0.748 8.438 1 98.94 187 VAL B O 1
ATOM 2986 N N . MET B 1 188 ? 1.198 0.336 10.438 1 98.94 188 MET B N 1
ATOM 2987 C CA . MET B 1 188 ? 1.77 1.667 10.625 1 98.94 188 MET B CA 1
ATOM 2988 C C . MET B 1 188 ? 3.275 1.651 10.375 1 98.94 188 MET B C 1
ATOM 2990 O O . MET B 1 188 ? 4.02 0.983 11.094 1 98.94 188 MET B O 1
ATOM 2994 N N . SER B 1 189 ? 3.697 2.387 9.359 1 98.88 189 SER B N 1
ATOM 2995 C CA . SER B 1 189 ? 5.094 2.363 8.938 1 98.88 189 SER B CA 1
ATOM 2996 C C . SER B 1 189 ? 5.668 3.773 8.844 1 98.88 189 SER B C 1
ATOM 2998 O O . SER B 1 189 ? 4.977 4.707 8.43 1 98.88 189 SER B O 1
ATOM 3000 N N . VAL B 1 190 ? 6.922 3.902 9.234 1 98.88 190 VAL B N 1
ATOM 3001 C CA . VAL B 1 190 ? 7.699 5.121 9.031 1 98.88 190 VAL B CA 1
ATOM 3002 C C . VAL B 1 190 ? 8.773 4.883 7.973 1 98.88 190 VAL B C 1
ATOM 3004 O O . VAL B 1 190 ? 9.641 4.02 8.141 1 98.88 190 VAL B O 1
ATOM 3007 N N . TYR B 1 191 ? 8.656 5.676 6.906 1 98.75 191 TYR B N 1
ATOM 3008 C CA . TYR B 1 191 ? 9.617 5.559 5.812 1 98.75 191 TYR B CA 1
ATOM 3009 C C . TYR B 1 191 ? 10.469 6.82 5.703 1 98.75 191 TYR B C 1
ATOM 3011 O O . TYR B 1 191 ? 9.977 7.93 5.914 1 98.75 191 TYR B O 1
ATOM 3019 N N . ARG B 1 192 ? 11.727 6.605 5.305 1 98.31 192 ARG B N 1
ATOM 3020 C CA . ARG B 1 192 ? 12.633 7.711 5.02 1 98.31 192 ARG B CA 1
ATOM 3021 C C . ARG B 1 192 ? 13.164 7.629 3.59 1 98.31 192 ARG B C 1
ATOM 3023 O O . ARG B 1 192 ? 13.469 6.543 3.096 1 98.31 192 ARG B O 1
ATOM 3030 N N . ARG B 1 193 ? 13.172 8.727 2.953 1 94.81 193 ARG B N 1
ATOM 3031 C CA . ARG B 1 193 ? 13.695 8.766 1.592 1 94.81 193 ARG B CA 1
ATOM 3032 C C . ARG B 1 193 ? 15.188 8.461 1.57 1 94.81 193 ARG B C 1
ATOM 3034 O O . ARG B 1 193 ? 15.953 9.016 2.367 1 94.81 193 ARG B O 1
ATOM 3041 N N . VAL B 1 194 ? 15.625 7.605 0.632 1 95 194 VAL B N 1
ATOM 3042 C CA . VAL B 1 194 ? 17.047 7.289 0.603 1 95 194 VAL B CA 1
ATOM 3043 C C . VAL B 1 194 ? 17.578 7.457 -0.817 1 95 194 VAL B C 1
ATOM 3045 O O . VAL B 1 194 ? 18.734 7.117 -1.096 1 95 194 VAL B O 1
ATOM 3048 N N . GLY B 1 195 ? 16.766 7.918 -1.752 1 93.75 195 GLY B N 1
ATOM 3049 C CA . GLY B 1 195 ? 17.281 8.227 -3.074 1 93.75 195 GLY B CA 1
ATOM 3050 C C . GLY B 1 195 ? 16.516 7.547 -4.191 1 93.75 195 GLY B C 1
ATOM 3051 O O . GLY B 1 195 ? 15.289 7.457 -4.137 1 93.75 195 GLY B O 1
ATOM 3052 N N . LYS B 1 196 ? 17.234 7.227 -5.289 1 95.56 196 LYS B N 1
ATOM 3053 C CA . LYS B 1 196 ? 16.641 6.598 -6.469 1 95.56 196 LYS B CA 1
ATOM 3054 C C . LYS B 1 196 ? 16.609 5.078 -6.328 1 95.56 196 LYS B C 1
ATOM 3056 O O . LYS B 1 196 ? 17.422 4.504 -5.594 1 95.56 196 LYS B O 1
ATOM 3061 N N . PRO B 1 197 ? 15.672 4.398 -7.027 1 97.06 197 PRO B N 1
ATOM 3062 C CA . PRO B 1 197 ? 15.641 2.938 -6.977 1 97.06 197 PRO B CA 1
ATOM 3063 C C . PRO B 1 197 ? 16.891 2.293 -7.574 1 97.06 197 PRO B C 1
ATOM 3065 O O . PRO B 1 197 ? 17.516 2.865 -8.477 1 97.06 197 PRO B O 1
ATOM 3068 N N . SER B 1 198 ? 17.266 1.17 -6.988 1 97.44 198 SER B N 1
ATOM 3069 C CA . SER B 1 198 ? 18.266 0.293 -7.574 1 97.44 198 SER B CA 1
ATOM 3070 C C . SER B 1 198 ? 17.641 -0.971 -8.148 1 97.44 198 SER B C 1
ATOM 3072 O O . SER B 1 198 ? 16.531 -1.349 -7.766 1 97.44 198 SER B O 1
ATOM 3074 N N . TYR B 1 199 ? 18.328 -1.549 -9.094 1 97.25 199 TYR B N 1
ATOM 3075 C CA . TYR B 1 199 ? 17.797 -2.691 -9.82 1 97.25 199 TYR B CA 1
ATOM 3076 C C . TYR B 1 199 ? 18.812 -3.828 -9.875 1 97.25 199 TYR B C 1
ATOM 3078 O O . TYR B 1 199 ? 20.016 -3.598 -9.773 1 97.25 199 TYR B O 1
ATOM 3086 N N . GLY B 1 200 ? 18.312 -5.039 -9.93 1 97.19 200 GLY B N 1
ATOM 3087 C CA . GLY B 1 200 ? 19.141 -6.234 -10.047 1 97.19 200 GLY B CA 1
ATOM 3088 C C . GLY B 1 200 ? 18.5 -7.316 -10.898 1 97.19 200 GLY B C 1
ATOM 3089 O O . GLY B 1 200 ? 17.547 -7.055 -11.633 1 97.19 200 GLY B O 1
ATOM 3090 N N . SER B 1 201 ? 19.109 -8.523 -10.906 1 95.88 201 SER B N 1
ATOM 3091 C CA . SER B 1 201 ? 18.609 -9.617 -11.719 1 95.88 201 SER B CA 1
ATOM 3092 C C . SER B 1 201 ? 18.812 -10.969 -11.039 1 95.88 201 SER B C 1
ATOM 3094 O O . SER B 1 201 ? 19.859 -11.211 -10.438 1 95.88 201 SER B O 1
ATOM 3096 N N . PHE B 1 202 ? 17.766 -11.781 -11.109 1 92.56 202 PHE B N 1
ATOM 3097 C CA . PHE B 1 202 ? 17.891 -13.172 -10.703 1 92.56 202 PHE B CA 1
ATOM 3098 C C . PHE B 1 202 ? 18.047 -14.078 -11.922 1 92.56 202 PHE B C 1
ATOM 3100 O O . PHE B 1 202 ? 17.984 -15.305 -11.797 1 92.56 202 PHE B O 1
ATOM 3107 N N . ALA B 1 203 ? 18.125 -13.438 -13.102 1 85.44 203 ALA B N 1
ATOM 3108 C CA . ALA B 1 203 ? 18.25 -14.219 -14.328 1 85.44 203 ALA B CA 1
ATOM 3109 C C . ALA B 1 203 ? 19.453 -15.164 -14.266 1 85.44 203 ALA B C 1
ATOM 3111 O O . ALA B 1 203 ? 20.5 -14.797 -13.75 1 85.44 203 ALA B O 1
ATOM 3112 N N . LEU B 1 204 ? 19.188 -16.359 -14.633 1 80.12 204 LEU B N 1
ATOM 3113 C CA . LEU B 1 204 ? 20.266 -17.344 -14.766 1 80.12 204 LEU B CA 1
ATOM 3114 C C . LEU B 1 204 ? 21.141 -17.031 -15.977 1 80.12 204 LEU B C 1
ATOM 3116 O O . LEU B 1 204 ? 20.641 -16.531 -16.984 1 80.12 204 LEU B O 1
ATOM 3120 N N . GLU B 1 205 ? 22.5 -16.984 -15.766 1 67.31 205 GLU B N 1
ATOM 3121 C CA . GLU B 1 205 ? 23.422 -16.844 -16.891 1 67.31 205 GLU B CA 1
ATOM 3122 C C . GLU B 1 205 ? 23.25 -17.984 -17.891 1 67.31 205 GLU B C 1
ATOM 3124 O O . GLU B 1 205 ? 22.922 -19.109 -17.5 1 67.31 205 GLU B O 1
#

Secondary structure (DSSP, 8-state):
-PEEEEEEEEETT-BB--SS-TTS--GGG---TTTTGGG--HHHHHHHHHHHTTEEEEEEEHHHHHHHHHHGGG---TT-HHHHHHHHS-EEEE-SS-----STTEEEPPS-HHHHHHHHHHH-SSEEEEES-HHHHHHHHHTT---EEEEEEESEE-SSS-BSS-TTPPPEEEEEEEEEE-TTS-EEEEEEEEES---------/-PEEEEEEEEETT-BB--SS-TTS--GGG---TTTTGGG--HHHHHHHHHHHTTEEEEEEEHHHHHHHHHHGGG---TT-HHHHHHHHS-EEEE-SS-----STTEEEPPS-HHHHHHHHHHH-SSEEEEES-HHHHHHHHHTT---EEEEEEESEE-SSS-BSS-TTPPPEEEEEEEEEE-TTS-EEEEEEEEES---------

Foldseek 3Di:
DAAEEEEFEAEPVFFTDDQDAQVLDCPPNDRDGNVCPVQDDVVNVVVVLVVLVFAQEEEAEDSVLVSCQVPLVPVPPCPPSNSVSVQAHAYEYEDPPDDDDDRPNYDYDDDDVLVVLVVVRVVDDYYHYYYCRLVVLLVCQQSVRHFKYWYWYAHDDDPDHRGNDDPPRAAFDWDWPDWDADPSGIIITMIGTDGHDDDDDPDDD/DAAEEEEFEAEPVFFTDDQDAQVLDCPPNDRDGNVCPVQDDPVNVVVVLVVLVFAQEEEAEDSVLVSCQVPLVPVPPCPPSNSVSVQAHAYEYEDDPDDDDDRPNYDYDDDDVLVVLVVVRVVDDYYHYYYCRLVVLLVCQQSVRHFKYWYWYAHDDDPDHRGNDDPPRAAFDWDWPDWDADPSGIIITMIGTDGHDDDDDPDDD

Sequence (410 aa):
MGKLTVTTFVTLDGVMQGPGGPDEDRRDGFTHGGWVVPYFDDALGAFVVDVFSRVDAFLLGRFTYDTFAAHWPRVTDPNDPIAAKLNALPKHVASRSMREASWNASSVIQGDVVEAVAALKKQYARELQVHGSAGLLQTLLRSDLVDELNVMQFPIVLGTGKRLFEPSVAPSALSLARSSTSTTGVVMSVYRRVGKPSYGSFALEMGKLTVTTFVTLDGVMQGPGGPDEDRRDGFTHGGWVVPYFDDALGAFVVDVFSRVDAFLLGRFTYDTFAAHWPRVTDPNDPIAAKLNALPKHVASRSMREASWNASSVIQGDVVEAVAALKKQYARELQVHGSAGLLQTLLRSDLVDELNVMQFPIVLGTGKRLFEPSVAPSALSLARSSTSTTGVVMSVYRRVGKPSYGSFALE

InterPro domains:
  IPR002734 Bacterial bifunctional deaminase-reductase, C-terminal [PF01872] (3-187)
  IPR024072 Dihydrofolate reductase-like domain superfamily [G3DSA:3.40.430.10] (1-194)
  IPR024072 Dihydrofolate reductase-like domain superfamily [SSF53597] (3-194)
  IPR050765 Riboflavin Biosynthesis HTP Reductase [PTHR38011] (3-193)